Protein AF-A0A813L042-F1 (afdb_monomer_lite)

pLDDT: mean 75.35, std 22.34, range [24.84, 98.06]

InterPro domains:
  IPR046341 SET domain superfamily [SSF82199] (234-318)
  IPR050600 SETD3/SETD6 methyltransferase [PTHR13271] (229-441)

Radius of gyration: 33.71 Å; chains: 1; bounding box: 96×80×102 Å

Organism: Polarella glacialis (NCBI:txid89957)

Foldseek 3Di:
DADQWWKWKFAQWADDDFFTKTFIDGPPCRLVRVLVVVQVVCVVQVWGEAEAPDDQVPTGAGPPDDDPDGGHYHHPTDIDTPGGDLDQPPPNPVVNVVSVVVSVPDDIDMDTDQKDFDFDDPDPDDDDDPDPVGTPDMDGRPDPPPCVLPDDPVPVVVVVVPPDDDDDDDDDDDDDDDDDDDDDDDDDDDDDDDDDDDDDDDDDDDDDDDPPDPPPVNVVSVVSCVVVCLQQVDALDDQPLAVDNPDDHSDDDPVSVPAAADLLFDWHWYDDPVDIDIDRDCPRVPGDDVPDGHHDHSDNQDALVNCCSRPLFGDFPPQNHFAQKFKAFAPPPQDPVNQVLLQVVLCVVCVLWDWDDLDVRMIMIGHPSGFGFPDLAADLNQLQNQLSRHPVDGDDPVPDALQSLLNSLVSSLVRLVVVLVCLLVLNDDRPPVVVVVVSVPDDDPPVSVVVVPPPDDDDDDDPDPDDFPDADDRSRVRVSSSSVNSSNSSVNSSVNSNVSSVVSVVVNVVVVVVVVVVVVVVVVVVVVVVD

Structure (mmCIF, N/CA/C/O backbone):
data_AF-A0A813L042-F1
#
_entry.id   AF-A0A813L042-F1
#
loop_
_atom_site.group_PDB
_atom_site.id
_atom_site.type_symbol
_atom_site.label_atom_id
_atom_site.label_alt_id
_atom_site.label_comp_id
_atom_site.label_asym_id
_atom_site.label_entity_id
_atom_site.label_seq_id
_atom_site.pdbx_PDB_ins_code
_atom_site.Cartn_x
_atom_site.Cartn_y
_atom_site.Cartn_z
_atom_site.occupancy
_atom_site.B_iso_or_equiv
_atom_site.auth_seq_id
_atom_site.auth_comp_id
_atom_site.auth_asym_id
_atom_site.auth_atom_id
_atom_site.pdbx_PDB_model_num
ATOM 1 N N . GLU A 1 1 ? 20.621 1.265 -47.225 1.00 78.94 1 GLU A N 1
ATOM 2 C CA . GLU A 1 1 ? 20.559 -0.171 -46.856 1.00 78.94 1 GLU A CA 1
ATOM 3 C C . GLU A 1 1 ? 20.837 -0.328 -45.371 1.00 78.94 1 GLU A C 1
ATOM 5 O O . GLU A 1 1 ? 21.850 0.182 -44.906 1.00 78.94 1 GLU A O 1
ATOM 10 N N . TRP A 1 2 ? 19.979 -1.025 -44.630 1.00 81.81 2 TRP A N 1
ATOM 11 C CA . TRP A 1 2 ? 20.222 -1.306 -43.211 1.00 81.81 2 TRP A CA 1
ATOM 12 C C . TRP A 1 2 ? 21.448 -2.238 -43.026 1.00 81.81 2 TRP A C 1
ATOM 14 O O . TRP A 1 2 ? 21.835 -2.919 -43.985 1.00 81.81 2 TRP A O 1
ATOM 24 N N . PRO A 1 3 ? 22.162 -2.239 -41.883 1.00 86.19 3 PRO A N 1
ATOM 25 C CA . PRO A 1 3 ? 23.217 -3.229 -41.630 1.00 86.19 3 PRO A CA 1
ATOM 26 C C . PRO A 1 3 ? 22.668 -4.660 -41.506 1.00 86.19 3 PRO A C 1
ATOM 28 O O . PRO A 1 3 ? 21.557 -4.857 -41.026 1.00 86.19 3 PRO A O 1
ATOM 31 N N . ALA A 1 4 ? 23.462 -5.650 -41.930 1.00 86.06 4 ALA A N 1
ATOM 32 C CA . ALA A 1 4 ? 23.117 -7.079 -41.865 1.00 86.06 4 ALA A CA 1
ATOM 33 C C . ALA A 1 4 ? 23.596 -7.767 -40.571 1.00 86.06 4 ALA A C 1
ATOM 35 O O . ALA A 1 4 ? 23.087 -8.822 -40.209 1.00 86.06 4 ALA A O 1
ATOM 36 N N . SER A 1 5 ? 24.537 -7.148 -39.855 1.00 90.31 5 SER A N 1
ATOM 37 C CA . SER A 1 5 ? 25.036 -7.558 -38.539 1.00 90.31 5 SER A CA 1
ATOM 38 C C . SER A 1 5 ? 25.154 -6.343 -37.627 1.00 90.31 5 SER A C 1
ATOM 40 O O . SER A 1 5 ? 25.156 -5.215 -38.113 1.00 90.31 5 SER A O 1
ATOM 42 N N . CYS A 1 6 ? 25.283 -6.541 -36.320 1.00 92.50 6 CYS A N 1
ATOM 43 C CA . CYS A 1 6 ? 25.693 -5.476 -35.412 1.00 92.50 6 CYS A CA 1
ATOM 44 C C . CYS A 1 6 ? 26.544 -6.070 -34.290 1.00 92.50 6 CYS A C 1
ATOM 46 O O . CYS A 1 6 ? 26.113 -6.984 -33.580 1.00 92.50 6 CYS A O 1
ATOM 48 N N . ARG A 1 7 ? 27.776 -5.578 -34.158 1.00 93.62 7 ARG A N 1
ATOM 49 C CA . ARG A 1 7 ? 28.734 -6.023 -33.146 1.00 93.62 7 ARG A CA 1
ATOM 50 C C . ARG A 1 7 ? 29.227 -4.827 -32.361 1.00 93.62 7 ARG A C 1
ATOM 52 O O . ARG A 1 7 ? 29.780 -3.883 -32.918 1.00 93.62 7 ARG A O 1
ATOM 59 N N . LEU A 1 8 ? 29.065 -4.909 -31.051 1.00 94.69 8 LEU A N 1
ATOM 60 C CA . LEU A 1 8 ? 29.467 -3.865 -30.126 1.00 94.69 8 LEU A CA 1
ATOM 61 C C . LEU A 1 8 ? 30.565 -4.386 -29.201 1.00 94.69 8 LEU A C 1
ATOM 63 O O . LEU A 1 8 ? 30.557 -5.556 -28.829 1.00 94.69 8 LEU A O 1
ATOM 67 N N . SER A 1 9 ? 31.492 -3.526 -28.794 1.00 95.69 9 SER A N 1
ATOM 68 C CA . SER A 1 9 ? 32.403 -3.804 -27.679 1.00 95.69 9 SER A CA 1
ATOM 69 C C . SER A 1 9 ? 32.047 -2.902 -26.512 1.00 95.69 9 SER A C 1
ATOM 71 O O . SER A 1 9 ? 32.128 -1.680 -26.617 1.00 95.69 9 SER A O 1
ATOM 73 N N . MET A 1 10 ? 31.624 -3.496 -25.403 1.00 95.19 10 MET A N 1
ATOM 74 C CA . MET A 1 10 ? 31.361 -2.792 -24.158 1.00 95.19 10 MET A CA 1
ATOM 75 C C . MET A 1 10 ? 32.684 -2.560 -23.432 1.00 95.19 10 MET A C 1
ATOM 77 O O . MET A 1 10 ? 33.236 -3.471 -22.808 1.00 95.19 10 MET A O 1
ATOM 81 N N . GLY A 1 11 ? 33.203 -1.339 -23.547 1.00 93.31 11 GLY A N 1
ATOM 82 C CA . GLY A 1 11 ? 34.474 -0.949 -22.948 1.00 93.31 11 GLY A CA 1
ATOM 83 C C . GLY A 1 11 ? 34.406 -0.804 -21.427 1.00 93.31 11 GLY A C 1
ATOM 84 O O . GLY A 1 11 ? 33.362 -0.988 -20.803 1.00 93.31 11 GLY A O 1
ATOM 85 N N . ARG A 1 12 ? 35.540 -0.429 -20.828 1.00 95.06 12 ARG A N 1
ATOM 86 C CA . ARG A 1 12 ? 35.637 -0.101 -19.399 1.00 95.06 12 ARG A CA 1
ATOM 87 C C . ARG A 1 12 ? 34.630 1.000 -19.028 1.00 95.06 12 ARG A C 1
ATOM 89 O O . ARG A 1 12 ? 34.575 2.008 -19.740 1.00 95.06 12 ARG A O 1
ATOM 96 N N . PRO A 1 13 ? 33.865 0.855 -17.931 1.00 94.12 13 PRO A N 1
ATOM 97 C CA . PRO A 1 13 ? 32.919 1.883 -17.544 1.00 94.12 13 PRO A CA 1
ATOM 98 C C . PRO A 1 13 ? 33.656 3.136 -17.064 1.00 94.12 13 PRO A C 1
ATOM 100 O O . PRO A 1 13 ? 34.687 3.050 -16.393 1.00 94.12 13 PRO A O 1
ATOM 103 N N . THR A 1 14 ? 33.118 4.305 -17.395 1.00 94.00 14 THR A N 1
ATOM 104 C CA . THR A 1 14 ? 33.634 5.613 -16.977 1.00 94.00 14 THR A CA 1
ATOM 105 C C . THR A 1 14 ? 32.641 6.312 -16.070 1.00 94.00 14 THR A C 1
ATOM 107 O O . THR A 1 14 ? 31.433 6.097 -16.159 1.00 94.00 14 THR A O 1
ATOM 110 N N . LEU A 1 15 ? 33.157 7.162 -15.186 1.00 90.75 15 LEU A N 1
ATOM 111 C CA . LEU A 1 15 ? 32.342 7.987 -14.313 1.00 90.75 15 LEU A CA 1
ATOM 112 C C . LEU A 1 15 ? 32.299 9.428 -14.826 1.00 90.75 15 LEU A C 1
ATOM 114 O O . LEU A 1 15 ? 33.296 10.147 -14.776 1.00 90.75 15 LEU A O 1
ATOM 118 N N . GLU A 1 16 ? 31.134 9.856 -15.303 1.00 87.12 16 GLU A N 1
ATOM 119 C CA . GLU A 1 16 ? 30.909 11.155 -15.934 1.00 87.12 16 GLU A CA 1
ATOM 120 C C . GLU A 1 16 ? 29.848 11.952 -15.185 1.00 87.12 16 GLU A C 1
ATOM 122 O O . GLU A 1 16 ? 28.648 11.670 -15.239 1.00 87.12 16 GLU A O 1
ATOM 127 N N . GLY A 1 17 ? 30.307 12.975 -14.461 1.00 84.62 17 GLY A N 1
ATOM 128 C CA . GLY A 1 17 ? 29.445 13.783 -13.606 1.00 84.62 17 GLY A CA 1
ATOM 129 C C . GLY A 1 17 ? 28.800 12.922 -12.524 1.00 84.62 17 GLY A C 1
ATOM 130 O O . GLY A 1 17 ? 29.486 12.444 -11.623 1.00 84.62 17 GLY A O 1
ATOM 131 N N . SER A 1 18 ? 27.483 12.732 -12.618 1.00 82.56 18 SER A N 1
ATOM 132 C CA . SER A 1 18 ? 26.706 11.937 -11.667 1.00 82.56 18 SER A CA 1
ATOM 133 C C . SER A 1 18 ? 26.411 10.501 -12.127 1.00 82.56 18 SER A C 1
ATOM 135 O O . SER A 1 18 ? 25.632 9.817 -11.465 1.00 82.56 18 SER A O 1
ATOM 137 N N . ALA A 1 19 ? 26.975 10.030 -13.245 1.00 86.38 19 ALA A N 1
ATOM 138 C CA . ALA A 1 19 ? 26.659 8.712 -13.795 1.00 86.38 19 ALA A CA 1
ATOM 139 C C . ALA A 1 19 ? 27.904 7.875 -14.111 1.00 86.38 19 ALA A C 1
ATOM 141 O O . ALA A 1 19 ? 28.860 8.361 -14.705 1.00 86.38 19 ALA A O 1
ATOM 142 N N . GLY A 1 20 ? 27.856 6.595 -13.751 1.00 90.00 20 GLY A N 1
ATOM 143 C CA . GLY A 1 20 ? 28.729 5.559 -14.282 1.00 90.00 20 GLY A CA 1
ATOM 144 C C . GLY A 1 20 ? 28.116 4.981 -15.552 1.00 90.00 20 GLY A C 1
ATOM 145 O O . GLY A 1 20 ? 26.980 4.496 -15.526 1.00 90.00 20 GLY A O 1
ATOM 146 N N . ILE A 1 21 ? 28.851 5.029 -16.659 1.00 92.25 21 ILE A N 1
ATOM 147 C CA . ILE A 1 21 ? 28.382 4.574 -17.968 1.00 92.25 21 ILE A CA 1
ATOM 148 C C . ILE A 1 21 ? 29.345 3.560 -18.579 1.00 92.25 21 ILE A C 1
ATOM 150 O O . ILE A 1 21 ? 30.559 3.716 -18.510 1.00 92.25 21 ILE A O 1
ATOM 154 N N . PHE A 1 22 ? 28.799 2.544 -19.233 1.00 92.62 22 PHE A N 1
ATOM 155 C CA . PHE A 1 22 ? 29.513 1.747 -20.218 1.00 92.62 22 PHE A CA 1
ATOM 156 C C . PHE A 1 22 ? 29.363 2.407 -21.578 1.00 92.62 22 PHE A C 1
ATOM 158 O O . PHE A 1 22 ? 28.240 2.678 -22.002 1.00 92.62 22 PHE A O 1
ATOM 165 N N . ARG A 1 23 ? 30.469 2.638 -22.280 1.00 93.44 23 ARG A N 1
ATOM 166 C CA . ARG A 1 23 ? 30.434 3.050 -23.685 1.00 93.44 23 ARG A CA 1
ATOM 167 C C . ARG A 1 23 ? 30.598 1.831 -24.576 1.00 93.44 23 ARG A C 1
ATOM 169 O O . ARG A 1 23 ? 31.426 0.965 -24.295 1.00 93.44 23 ARG A O 1
ATOM 176 N N . PHE A 1 24 ? 29.817 1.794 -25.646 1.00 94.62 24 PHE A N 1
ATOM 177 C CA . PHE A 1 24 ? 29.940 0.774 -26.672 1.00 94.62 24 PHE A CA 1
ATOM 178 C C . PHE A 1 24 ? 30.715 1.320 -27.864 1.00 94.62 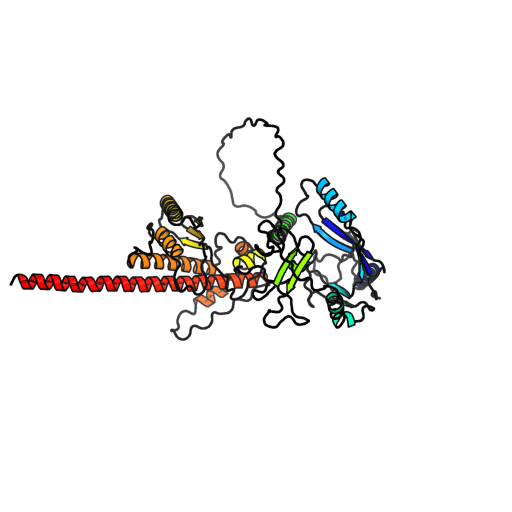24 PHE A C 1
ATOM 180 O O . PHE A 1 24 ? 30.395 2.384 -28.395 1.00 94.62 24 PHE A O 1
ATOM 187 N N . GLU A 1 25 ? 31.719 0.568 -28.290 1.00 95.75 25 GLU A N 1
ATOM 188 C CA . GLU A 1 25 ? 32.392 0.759 -29.566 1.00 95.75 25 GLU A CA 1
ATOM 189 C C . GLU A 1 25 ? 31.649 -0.022 -30.657 1.00 95.75 25 GLU A C 1
ATOM 191 O O . GLU A 1 25 ? 31.327 -1.196 -30.481 1.00 95.75 25 GLU A O 1
ATOM 196 N N . ASP A 1 26 ? 31.367 0.641 -31.776 1.00 95.31 26 ASP A N 1
ATOM 197 C CA . ASP A 1 26 ? 30.650 0.093 -32.932 1.00 95.31 26 ASP A CA 1
ATOM 198 C C . ASP A 1 26 ? 31.629 -0.632 -33.873 1.00 95.31 26 ASP A C 1
ATOM 200 O O . ASP A 1 26 ? 32.178 -0.036 -34.804 1.00 95.31 26 ASP A O 1
ATOM 204 N N . LEU A 1 27 ? 31.893 -1.913 -33.595 1.00 95.19 27 LEU A N 1
ATOM 205 C CA . LEU A 1 27 ? 32.992 -2.678 -34.202 1.00 95.19 27 LEU A CA 1
ATOM 206 C C . LEU A 1 27 ? 32.828 -2.888 -35.710 1.00 95.19 27 LEU A C 1
ATOM 208 O O . LEU A 1 27 ? 33.815 -2.972 -36.439 1.00 95.19 27 LEU A O 1
ATOM 212 N N . ASP A 1 28 ? 31.591 -3.014 -36.186 1.00 93.69 28 ASP A N 1
ATOM 213 C CA . ASP A 1 28 ? 31.262 -3.213 -37.599 1.00 93.69 28 ASP A CA 1
ATOM 214 C C . ASP A 1 28 ? 30.623 -1.984 -38.259 1.00 93.69 28 ASP A C 1
ATOM 216 O O . ASP A 1 28 ? 30.177 -2.062 -39.405 1.00 93.69 28 ASP A O 1
ATOM 220 N N . ARG A 1 29 ? 30.660 -0.823 -37.585 1.00 95.12 29 ARG A N 1
ATOM 221 C CA . ARG A 1 29 ? 30.055 0.442 -38.047 1.00 95.12 29 ARG A CA 1
ATOM 222 C C . ARG A 1 29 ? 28.552 0.330 -38.312 1.00 95.12 29 ARG A C 1
ATOM 224 O O . ARG A 1 29 ? 27.989 1.104 -39.097 1.00 95.12 29 ARG A O 1
ATOM 231 N N . SER A 1 30 ? 27.896 -0.637 -37.690 1.00 91.81 30 SER A N 1
ATOM 232 C CA . SER A 1 30 ? 26.486 -0.900 -37.907 1.00 91.81 30 SER A CA 1
ATOM 233 C C . SER A 1 30 ? 25.632 0.201 -37.314 1.00 91.81 30 SER A C 1
ATOM 235 O O . SER A 1 30 ? 24.746 0.696 -38.008 1.00 91.81 30 SER A O 1
ATOM 237 N N . VAL A 1 31 ? 25.939 0.688 -36.110 1.00 91.69 31 VAL A N 1
ATOM 238 C CA . VAL A 1 31 ? 25.231 1.842 -35.531 1.00 91.69 31 VAL A CA 1
ATOM 239 C C . VAL A 1 31 ? 25.435 3.091 -36.389 1.00 91.69 31 VAL A C 1
ATOM 241 O O . VAL A 1 31 ? 24.479 3.822 -36.658 1.00 91.69 31 VAL A O 1
ATOM 244 N N . ALA A 1 32 ? 26.650 3.324 -36.888 1.00 93.56 32 ALA A N 1
ATOM 245 C CA . ALA A 1 32 ? 26.922 4.418 -37.818 1.00 93.56 32 ALA A CA 1
ATOM 246 C C . ALA A 1 32 ? 26.074 4.308 -39.102 1.00 93.56 32 ALA A C 1
ATOM 248 O O . ALA A 1 32 ? 25.494 5.303 -39.550 1.00 93.56 32 ALA A O 1
ATOM 249 N N . LYS A 1 33 ? 25.929 3.099 -39.662 1.00 92.31 33 LYS A N 1
ATOM 250 C CA . LYS A 1 33 ? 25.076 2.836 -40.832 1.00 92.31 33 LYS A CA 1
ATOM 251 C C . LYS A 1 33 ? 23.592 3.073 -40.527 1.00 92.31 33 LYS A C 1
ATOM 253 O O . LYS A 1 33 ? 22.909 3.703 -41.336 1.00 92.31 33 LYS A O 1
ATOM 258 N N . MET A 1 34 ? 23.101 2.641 -39.360 1.00 89.69 34 MET A N 1
ATOM 259 C CA . MET A 1 34 ? 21.723 2.905 -38.907 1.00 89.69 34 MET A CA 1
ATOM 260 C C . MET A 1 34 ? 21.450 4.407 -38.806 1.00 89.69 34 MET A C 1
ATOM 262 O O . MET A 1 34 ? 20.455 4.894 -39.341 1.00 89.69 34 MET A O 1
ATOM 266 N N . ARG A 1 35 ? 22.366 5.164 -38.186 1.00 91.75 35 ARG A N 1
ATOM 267 C CA . ARG A 1 35 ? 22.272 6.629 -38.086 1.00 91.75 35 ARG A CA 1
ATOM 268 C C . ARG A 1 35 ? 22.237 7.294 -39.460 1.00 91.75 35 ARG A C 1
ATOM 270 O O . ARG A 1 35 ? 21.439 8.205 -39.654 1.00 91.75 35 ARG A O 1
ATOM 277 N N . SER A 1 36 ? 23.041 6.825 -40.420 1.00 93.12 36 SER A N 1
ATOM 278 C CA . SER A 1 36 ? 22.989 7.330 -41.802 1.00 93.12 36 SER A CA 1
ATOM 279 C C . SER A 1 36 ? 21.622 7.100 -42.438 1.00 93.12 36 SER A C 1
ATOM 281 O O . SER A 1 36 ? 21.046 8.033 -42.989 1.00 93.12 36 SER A O 1
ATOM 283 N N . CYS A 1 37 ? 21.060 5.896 -42.290 1.00 90.00 37 CYS A N 1
ATOM 284 C CA . CYS A 1 37 ? 19.732 5.580 -42.819 1.00 90.00 37 CYS A CA 1
ATOM 285 C C . CYS A 1 37 ? 18.646 6.477 -42.200 1.00 90.00 37 CYS A C 1
ATOM 287 O O . CYS A 1 37 ? 17.796 6.998 -42.917 1.00 90.00 37 CYS A O 1
ATOM 289 N N . LEU A 1 38 ? 18.690 6.699 -40.880 1.00 89.44 38 LEU A N 1
ATOM 290 C CA . LEU A 1 38 ? 17.753 7.593 -40.191 1.00 89.44 38 LEU A CA 1
ATOM 291 C C . LEU A 1 38 ? 17.899 9.043 -40.661 1.00 89.44 38 LEU A C 1
ATOM 293 O O . LEU A 1 38 ? 16.900 9.706 -40.925 1.00 89.44 38 LEU A O 1
ATOM 297 N N . ARG A 1 39 ? 19.134 9.529 -40.808 1.00 93.12 39 ARG A N 1
ATOM 298 C CA . ARG A 1 39 ? 19.423 10.869 -41.330 1.00 93.12 39 ARG A CA 1
ATOM 299 C C . ARG A 1 39 ? 18.845 11.054 -42.732 1.00 93.12 39 ARG A C 1
ATOM 301 O O . ARG A 1 39 ? 18.153 12.038 -42.977 1.00 93.12 39 ARG A O 1
ATOM 308 N N . GLU A 1 40 ? 19.103 10.110 -43.634 1.00 93.81 40 GLU A N 1
ATOM 309 C CA . GLU A 1 40 ? 18.578 10.122 -45.004 1.00 93.81 40 GLU A CA 1
ATOM 310 C C . GLU A 1 40 ? 17.045 10.113 -45.019 1.00 93.81 40 GLU A C 1
ATOM 312 O O . GLU A 1 40 ? 16.439 10.892 -45.751 1.00 93.81 40 GLU A O 1
ATOM 317 N N . ALA A 1 41 ? 16.411 9.304 -44.164 1.00 89.00 41 ALA A N 1
ATOM 318 C CA . ALA A 1 41 ? 14.956 9.257 -44.038 1.00 89.00 41 ALA A CA 1
ATOM 319 C C . ALA A 1 41 ? 14.365 10.583 -43.524 1.00 89.00 41 ALA A C 1
ATOM 321 O O . ALA A 1 41 ? 13.376 11.070 -44.072 1.00 89.00 41 ALA A O 1
ATOM 322 N N . ILE A 1 42 ? 14.985 11.201 -42.513 1.00 91.62 42 ILE A N 1
ATOM 323 C CA . ILE A 1 42 ? 14.563 12.500 -41.963 1.00 91.62 42 ILE A CA 1
ATOM 324 C C . ILE A 1 42 ? 14.679 13.601 -43.023 1.00 91.62 42 ILE A C 1
ATOM 326 O O . ILE A 1 42 ? 13.753 14.400 -43.184 1.00 91.62 42 ILE A O 1
ATOM 330 N N . LEU A 1 43 ? 15.784 13.616 -43.774 1.00 95.00 43 LEU A N 1
ATOM 331 C CA . LEU A 1 43 ? 15.996 14.552 -44.879 1.00 95.00 43 LEU A CA 1
ATOM 332 C C . LEU A 1 43 ? 14.970 14.347 -45.998 1.00 95.00 43 LEU A C 1
ATOM 334 O O . LEU A 1 43 ? 14.382 15.318 -46.470 1.00 95.00 43 LEU A O 1
ATOM 338 N N . ALA A 1 44 ? 14.710 13.098 -46.392 1.00 93.50 44 ALA A N 1
ATOM 339 C CA . ALA A 1 44 ? 13.713 12.764 -47.409 1.00 93.50 44 ALA A CA 1
ATOM 340 C C . ALA A 1 44 ? 12.290 13.171 -46.991 1.00 93.50 44 ALA A C 1
ATOM 342 O O . ALA A 1 44 ? 11.490 13.579 -47.830 1.00 93.50 44 ALA A O 1
ATOM 343 N N . ALA A 1 45 ? 11.990 13.119 -45.691 1.00 93.06 45 ALA A N 1
ATOM 344 C CA . ALA A 1 45 ? 10.734 13.597 -45.126 1.00 93.06 45 ALA A CA 1
ATOM 345 C C . ALA A 1 45 ? 10.664 15.133 -44.993 1.00 93.06 45 ALA A C 1
ATOM 347 O O . ALA A 1 45 ? 9.623 15.657 -44.614 1.00 93.06 45 ALA A O 1
ATOM 348 N N . GLY A 1 46 ? 11.732 15.872 -45.315 1.00 95.31 46 GLY A N 1
ATOM 349 C CA . GLY A 1 46 ? 11.771 17.338 -45.279 1.00 95.31 46 GLY A CA 1
ATOM 350 C C . GLY A 1 46 ? 12.157 17.952 -43.927 1.00 95.31 46 GLY A C 1
ATOM 351 O O . GLY A 1 46 ? 12.009 19.166 -43.754 1.00 95.31 46 GLY A O 1
ATOM 352 N N . GLY A 1 47 ? 12.639 17.145 -42.977 1.00 94.81 47 GLY A N 1
ATOM 353 C CA . GLY A 1 47 ? 13.246 17.613 -41.726 1.00 94.81 47 GLY A CA 1
ATOM 354 C C . GLY A 1 47 ? 14.775 17.644 -41.787 1.00 94.81 47 GLY A C 1
ATOM 355 O O . GLY A 1 47 ? 15.388 17.342 -42.808 1.00 94.81 47 GLY A O 1
ATOM 356 N N . SER A 1 48 ? 15.409 17.989 -40.669 1.00 95.75 48 SER A N 1
ATOM 357 C CA . SER A 1 48 ? 16.849 17.804 -40.454 1.00 95.75 48 SER A CA 1
ATOM 358 C C . SER A 1 48 ? 17.094 17.431 -38.997 1.00 95.75 48 SER A C 1
ATOM 360 O O . SER A 1 48 ? 16.495 18.015 -38.096 1.00 95.75 48 SER A O 1
ATOM 362 N N . ALA A 1 49 ? 17.944 16.433 -38.762 1.00 93.38 49 ALA A N 1
ATOM 363 C CA . ALA A 1 49 ? 18.254 15.980 -37.413 1.00 93.38 49 ALA A CA 1
ATOM 364 C C . ALA A 1 49 ? 19.394 16.799 -36.795 1.00 93.38 49 ALA A C 1
ATOM 366 O O . ALA A 1 49 ? 20.349 17.151 -37.485 1.00 93.38 49 ALA A O 1
ATOM 367 N N . ALA A 1 50 ? 19.330 17.037 -35.486 1.00 92.94 50 ALA A N 1
ATOM 368 C CA . ALA A 1 50 ? 20.508 17.406 -34.708 1.00 92.94 50 ALA A CA 1
ATOM 369 C C . ALA A 1 50 ? 21.382 16.162 -34.511 1.00 92.94 50 ALA A C 1
ATOM 371 O O . ALA A 1 50 ? 20.850 15.070 -34.309 1.00 92.94 50 ALA A O 1
ATOM 372 N N . GLU A 1 51 ? 22.703 16.317 -34.500 1.00 91.69 51 GLU A N 1
ATOM 373 C CA . GLU A 1 51 ? 23.634 15.198 -34.321 1.00 91.69 51 GLU A CA 1
ATOM 374 C C . GLU A 1 51 ? 24.526 15.382 -33.099 1.00 91.69 51 GLU A C 1
ATOM 376 O O . GLU A 1 51 ? 25.044 16.471 -32.842 1.00 91.69 51 GLU A O 1
ATOM 381 N N . GLY A 1 52 ? 24.704 14.294 -32.349 1.00 88.62 52 GLY A N 1
ATOM 382 C CA . GLY A 1 52 ? 25.582 14.244 -31.186 1.00 88.62 52 GLY A CA 1
ATOM 383 C C . GLY A 1 52 ? 25.264 15.301 -30.135 1.00 88.62 52 GLY A C 1
ATOM 384 O O . GLY A 1 52 ? 24.098 15.571 -29.843 1.00 88.62 52 GLY A O 1
ATOM 385 N N . ALA A 1 53 ? 26.301 15.912 -29.570 1.00 82.31 53 ALA A N 1
ATOM 386 C CA . ALA A 1 53 ? 26.172 17.056 -28.665 1.00 82.31 53 ALA A CA 1
ATOM 387 C C . ALA A 1 53 ? 26.011 18.413 -29.393 1.00 82.31 53 ALA A C 1
ATOM 389 O O . ALA A 1 53 ? 26.144 19.461 -28.761 1.00 82.31 53 ALA A O 1
ATOM 390 N N . GLY A 1 54 ? 25.774 18.409 -30.711 1.00 78.69 54 GLY A N 1
ATOM 391 C CA . GLY A 1 54 ? 25.699 19.611 -31.539 1.00 78.69 54 GLY A CA 1
ATOM 392 C C . GLY A 1 54 ? 24.522 20.537 -31.217 1.00 78.69 54 GLY A C 1
ATOM 393 O O . GLY A 1 54 ? 23.604 20.198 -30.465 1.00 78.69 54 GLY A O 1
ATOM 394 N N . ASP A 1 55 ? 24.549 21.727 -31.821 1.00 83.38 55 ASP A N 1
ATOM 395 C CA . ASP A 1 55 ? 23.499 22.731 -31.659 1.00 83.38 55 ASP A CA 1
ATOM 396 C C . ASP A 1 55 ? 22.159 22.229 -32.219 1.00 83.38 55 ASP A C 1
ATOM 398 O O . ASP A 1 55 ? 21.966 22.088 -33.430 1.00 83.38 55 ASP A O 1
ATOM 402 N N . ARG A 1 56 ? 21.205 21.986 -31.314 1.00 87.38 56 ARG A N 1
ATOM 403 C CA . ARG A 1 56 ? 19.855 21.529 -31.662 1.00 87.38 56 ARG A CA 1
ATOM 404 C C . ARG A 1 56 ? 19.045 22.582 -32.420 1.00 87.38 56 ARG A C 1
ATOM 406 O O . ARG A 1 56 ? 18.037 22.225 -33.018 1.00 87.38 56 ARG A O 1
ATOM 413 N N . SER A 1 57 ? 19.472 23.848 -32.422 1.00 88.12 57 SER A N 1
ATOM 414 C CA . SER A 1 57 ? 18.789 24.928 -33.140 1.00 88.12 57 SER A CA 1
ATOM 415 C C . SER A 1 57 ? 18.872 24.788 -34.667 1.00 88.12 57 SER A C 1
ATOM 417 O O . SER A 1 57 ? 18.007 25.295 -35.377 1.00 88.12 57 SER A O 1
ATOM 419 N N . ALA A 1 58 ? 19.868 24.052 -35.173 1.00 86.12 58 ALA A N 1
ATOM 420 C CA . ALA A 1 58 ? 20.054 23.797 -36.602 1.00 86.12 58 ALA A CA 1
ATOM 421 C C . ALA A 1 58 ? 19.148 22.676 -37.156 1.00 86.12 58 ALA A C 1
ATOM 423 O O . ALA A 1 58 ? 19.098 22.450 -38.370 1.00 86.12 58 ALA A O 1
ATOM 424 N N . ALA A 1 59 ? 18.442 21.958 -36.281 1.00 93.69 59 ALA A N 1
ATOM 425 C CA . ALA A 1 59 ? 17.550 20.871 -36.654 1.00 93.69 59 ALA A CA 1
ATOM 426 C C . ALA A 1 59 ? 16.154 21.391 -37.022 1.00 93.69 59 ALA A C 1
ATOM 428 O O . ALA A 1 59 ? 15.624 22.319 -36.410 1.00 93.69 59 ALA A O 1
ATOM 429 N N . ARG A 1 60 ? 15.538 20.770 -38.025 1.00 95.50 60 ARG A N 1
ATOM 430 C CA . ARG A 1 60 ? 14.228 21.137 -38.558 1.00 95.50 60 ARG A CA 1
ATOM 431 C C . ARG A 1 60 ? 13.227 20.034 -38.258 1.00 95.50 60 ARG A C 1
ATOM 433 O O . ARG A 1 60 ? 13.431 18.876 -38.625 1.00 95.50 60 ARG A O 1
ATOM 440 N N . VAL A 1 61 ? 12.125 20.429 -37.629 1.00 93.38 61 VAL A N 1
ATOM 441 C CA . VAL A 1 61 ? 10.976 19.563 -37.353 1.00 93.38 61 VAL A CA 1
ATOM 442 C C . VAL A 1 61 ? 10.407 19.010 -38.666 1.00 93.38 61 VAL A C 1
ATOM 444 O O . VAL A 1 61 ? 10.422 19.692 -39.696 1.00 93.38 61 VAL A O 1
ATOM 447 N N . LEU A 1 62 ? 9.917 17.770 -38.636 1.00 92.25 62 LEU A N 1
ATOM 448 C CA . LEU A 1 62 ? 9.298 17.139 -39.797 1.00 92.25 62 LEU A CA 1
ATOM 449 C C . LEU A 1 62 ? 8.031 17.915 -40.228 1.00 92.25 62 LEU A C 1
ATOM 451 O O . LEU A 1 62 ? 7.259 18.372 -39.380 1.00 92.25 62 LEU A O 1
ATOM 455 N N . PRO A 1 63 ? 7.781 18.081 -41.539 1.00 94.50 63 PRO A N 1
ATOM 456 C CA . PRO A 1 63 ? 6.530 18.636 -42.040 1.00 94.50 63 PRO A CA 1
ATOM 457 C C . PRO A 1 63 ? 5.317 17.871 -41.495 1.00 94.50 63 PRO A C 1
ATOM 459 O O . PRO A 1 63 ? 5.232 16.652 -41.624 1.00 94.50 63 PRO A O 1
ATOM 462 N N . GLY A 1 64 ? 4.365 18.597 -40.908 1.00 92.06 64 GLY A N 1
ATOM 463 C CA . GLY A 1 64 ? 3.145 18.016 -40.339 1.00 92.06 64 GLY A CA 1
ATOM 464 C C . GLY A 1 64 ? 3.253 17.570 -38.878 1.00 92.06 64 GLY A C 1
ATOM 465 O O . GLY A 1 64 ? 2.239 17.151 -38.321 1.00 92.06 64 GLY A O 1
ATOM 466 N N . SER A 1 65 ? 4.419 17.695 -38.235 1.00 86.56 65 SER A N 1
ATOM 467 C CA . SER A 1 65 ? 4.515 17.526 -36.782 1.00 86.56 65 SER A CA 1
ATOM 468 C C . SER A 1 65 ? 3.657 18.566 -36.040 1.00 86.56 65 SER A C 1
ATOM 470 O O . SER A 1 65 ? 3.576 19.719 -36.482 1.00 86.56 65 SER A O 1
ATOM 472 N N . PRO A 1 66 ? 3.027 18.188 -34.912 1.00 89.62 66 PRO A N 1
ATOM 473 C CA . PRO A 1 66 ? 2.372 19.110 -33.991 1.00 89.62 66 PRO A CA 1
ATOM 474 C C . PRO A 1 66 ? 3.215 20.340 -33.629 1.00 89.62 66 PRO A C 1
ATOM 476 O O . PRO A 1 66 ? 4.441 20.287 -33.521 1.00 89.62 66 PRO A O 1
ATOM 479 N N . GLU A 1 67 ? 2.538 21.467 -33.397 1.00 91.88 67 GLU A N 1
ATOM 480 C CA . GLU A 1 67 ? 3.191 22.688 -32.926 1.00 91.88 67 GLU A CA 1
ATOM 481 C C . GLU A 1 67 ? 3.864 22.442 -31.566 1.00 91.88 67 GLU A C 1
ATOM 483 O O . GLU A 1 67 ? 3.210 22.059 -30.595 1.00 91.88 67 GLU A O 1
ATOM 488 N N . GLY A 1 68 ? 5.177 22.680 -31.502 1.00 88.69 68 GLY A N 1
ATOM 489 C CA . GLY A 1 68 ? 5.986 22.496 -30.295 1.00 88.69 68 GLY A CA 1
ATOM 490 C C . GLY A 1 68 ? 6.757 21.176 -30.217 1.00 88.69 68 GLY A C 1
ATOM 491 O O . GLY A 1 68 ? 7.528 21.010 -29.271 1.00 88.69 68 GLY A O 1
ATOM 492 N N . ASP A 1 69 ? 6.608 20.274 -31.192 1.00 82.62 69 ASP A N 1
ATOM 493 C CA . ASP A 1 69 ? 7.414 19.053 -31.244 1.00 82.62 69 ASP A CA 1
ATOM 494 C C . ASP A 1 69 ? 8.907 19.376 -31.436 1.00 82.62 69 ASP A C 1
ATOM 496 O O . ASP A 1 69 ? 9.263 20.241 -32.248 1.00 82.62 69 ASP A O 1
ATOM 500 N N . PRO A 1 70 ? 9.810 18.695 -30.706 1.00 86.56 70 PRO A N 1
ATOM 501 C CA . PRO A 1 70 ? 11.238 18.882 -30.895 1.00 86.56 70 PRO A CA 1
ATOM 502 C C . PRO A 1 70 ? 11.666 18.348 -32.265 1.00 86.56 70 PRO A C 1
ATOM 504 O O . PRO A 1 70 ? 11.155 17.341 -32.756 1.00 86.56 70 PRO A O 1
ATOM 507 N N . ALA A 1 71 ? 12.655 19.001 -32.876 1.00 89.25 71 ALA A N 1
ATOM 508 C CA . ALA A 1 71 ? 13.278 18.461 -34.074 1.00 89.25 71 ALA A CA 1
ATOM 509 C C . ALA A 1 71 ? 13.968 17.113 -33.762 1.00 89.25 71 ALA A C 1
ATOM 511 O O . ALA A 1 71 ? 14.441 16.919 -32.634 1.00 89.25 71 ALA A O 1
ATOM 512 N N . PRO A 1 72 ? 14.053 16.187 -34.736 1.00 89.44 72 PRO A N 1
ATOM 513 C CA . PRO A 1 72 ? 14.717 14.903 -34.535 1.00 89.44 72 PRO A CA 1
ATOM 514 C C . PRO A 1 72 ? 16.155 15.060 -34.017 1.00 89.44 72 PRO A C 1
ATOM 516 O O . PRO A 1 72 ? 16.883 15.960 -34.440 1.00 89.44 72 PRO A O 1
ATOM 519 N N . HIS A 1 73 ? 16.593 14.163 -33.131 1.00 89.31 73 HIS A N 1
ATOM 520 C CA . HIS A 1 73 ? 17.954 14.145 -32.584 1.00 89.31 73 HIS A CA 1
ATOM 521 C C . HIS A 1 73 ? 18.566 12.752 -32.739 1.00 89.31 73 HIS A C 1
ATOM 523 O O . HIS A 1 73 ? 17.975 11.760 -32.322 1.00 89.31 73 HIS A O 1
ATOM 529 N N . LEU A 1 74 ? 19.751 12.685 -33.343 1.00 89.69 74 LEU A N 1
ATOM 530 C CA . LEU A 1 74 ? 20.543 11.471 -33.506 1.00 89.69 74 LEU A CA 1
ATOM 531 C C . LEU A 1 74 ? 21.752 11.542 -32.559 1.00 89.69 74 LEU A C 1
ATOM 533 O O . LEU A 1 74 ? 22.738 12.213 -32.878 1.00 89.69 74 LEU A O 1
ATOM 537 N N . PRO A 1 75 ? 21.708 10.886 -31.385 1.00 86.38 75 PRO A N 1
ATOM 538 C CA . PRO A 1 75 ? 22.840 10.880 -30.464 1.00 86.38 75 PRO A CA 1
ATOM 539 C C . PRO A 1 75 ? 24.043 10.181 -31.106 1.00 86.38 75 PRO A C 1
ATOM 541 O O . PRO A 1 75 ? 23.878 9.188 -31.811 1.00 86.38 75 PRO A O 1
ATOM 544 N N . ASP A 1 76 ? 25.251 10.680 -30.845 1.00 87.38 76 ASP A N 1
ATOM 545 C CA . ASP A 1 76 ? 26.534 10.121 -31.298 1.00 87.38 76 ASP A CA 1
ATOM 546 C C . ASP A 1 76 ? 27.093 9.072 -30.325 1.00 87.38 76 ASP A C 1
ATOM 548 O O . ASP A 1 76 ? 27.851 8.185 -30.723 1.00 87.38 76 ASP A O 1
ATOM 552 N N . ILE A 1 77 ? 26.628 9.086 -29.079 1.00 85.81 77 ILE A N 1
ATOM 553 C CA . ILE A 1 77 ? 26.978 8.108 -28.052 1.00 85.81 77 ILE A CA 1
ATOM 554 C C . ILE A 1 77 ? 26.130 6.834 -28.143 1.00 85.81 77 ILE A C 1
ATOM 556 O O . ILE A 1 77 ? 24.923 6.883 -28.378 1.00 85.81 77 ILE A O 1
ATOM 560 N N . VAL A 1 78 ? 26.766 5.686 -27.912 1.00 88.69 78 VAL A N 1
ATOM 561 C CA . VAL A 1 78 ? 26.102 4.416 -27.592 1.00 88.69 78 VAL A CA 1
ATOM 562 C C . VAL A 1 78 ? 26.580 4.038 -26.203 1.00 88.69 78 VAL A C 1
ATOM 564 O O . VAL A 1 78 ? 27.777 3.838 -25.992 1.00 88.69 78 VAL A O 1
ATOM 567 N N . HIS A 1 79 ? 25.675 4.021 -25.230 1.00 90.19 79 HIS A N 1
ATOM 568 C CA . HIS A 1 79 ? 26.053 3.778 -23.846 1.00 90.19 79 HIS A CA 1
ATOM 569 C C . HIS A 1 79 ? 24.971 3.014 -23.089 1.00 90.19 79 HIS A C 1
ATOM 571 O O . HIS A 1 79 ? 23.802 3.037 -23.465 1.00 90.19 79 HIS A O 1
ATOM 577 N N . SER A 1 80 ? 25.378 2.372 -21.999 1.00 85.12 80 SER A N 1
ATOM 578 C CA . SER A 1 80 ? 24.489 1.871 -20.956 1.00 85.12 80 SER A CA 1
ATOM 579 C C . SER A 1 80 ? 24.850 2.559 -19.646 1.00 85.12 80 SER A C 1
ATOM 581 O O . SER A 1 80 ? 26.027 2.745 -19.346 1.00 85.12 80 SER A O 1
ATOM 583 N N . THR A 1 81 ? 23.854 2.972 -18.869 1.00 85.25 81 THR A N 1
ATOM 584 C CA . THR A 1 81 ? 24.090 3.540 -17.536 1.00 85.25 81 THR A CA 1
ATOM 585 C C . THR A 1 81 ? 24.091 2.403 -16.520 1.00 85.25 81 THR A C 1
ATOM 587 O O . THR A 1 81 ? 23.082 1.722 -16.374 1.00 85.25 81 THR A O 1
ATOM 590 N N . VAL A 1 82 ? 25.205 2.203 -15.813 1.0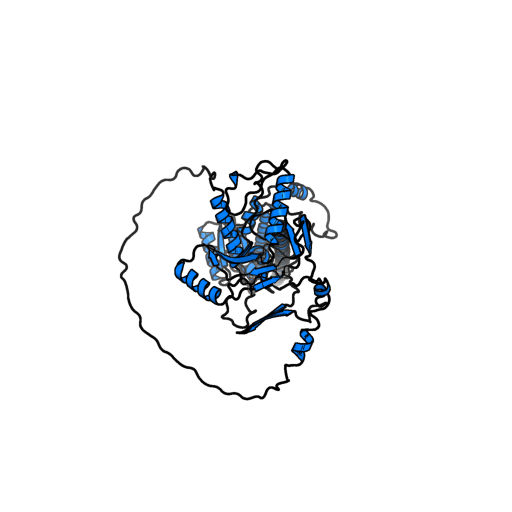0 82.50 82 VAL A N 1
ATOM 591 C CA . VAL A 1 82 ? 25.330 1.183 -14.751 1.00 82.50 82 VAL A CA 1
ATOM 592 C C . VAL A 1 82 ? 25.089 1.763 -13.362 1.00 82.50 82 VAL A C 1
ATOM 594 O O . VAL A 1 82 ? 24.640 1.070 -12.456 1.00 82.50 82 VAL A O 1
ATOM 597 N N . LEU A 1 83 ? 25.367 3.054 -13.197 1.00 83.00 83 LEU A N 1
ATOM 598 C CA . LEU A 1 83 ? 25.217 3.761 -11.936 1.00 83.00 83 LEU A CA 1
ATOM 599 C C . LEU A 1 83 ? 24.759 5.186 -12.224 1.00 83.00 83 LEU A C 1
ATOM 601 O O . LEU A 1 83 ? 25.269 5.833 -13.134 1.00 83.00 83 LEU A O 1
ATOM 605 N N . ARG A 1 84 ? 23.836 5.716 -11.426 1.00 82.94 84 ARG A N 1
ATOM 606 C CA . ARG A 1 84 ? 23.523 7.146 -11.429 1.00 82.94 84 ARG A CA 1
ATOM 607 C C . ARG A 1 84 ? 23.248 7.604 -10.008 1.00 82.94 84 ARG A C 1
ATOM 609 O O . ARG A 1 84 ? 22.352 7.078 -9.354 1.00 82.94 84 ARG A O 1
ATOM 616 N N . TRP A 1 85 ? 23.995 8.600 -9.550 1.00 75.88 85 TRP A N 1
ATOM 617 C CA . TRP A 1 85 ? 23.745 9.218 -8.263 1.00 75.88 85 TRP A CA 1
ATOM 618 C C . TRP A 1 85 ? 22.585 10.200 -8.322 1.00 75.88 85 TRP A C 1
ATOM 620 O O . TRP A 1 85 ? 22.360 10.916 -9.299 1.00 75.88 85 TRP A O 1
ATOM 630 N N . THR A 1 86 ? 21.862 10.225 -7.216 1.00 61.03 86 THR A N 1
ATOM 631 C CA . THR A 1 86 ? 20.678 11.046 -6.975 1.00 61.03 86 THR A CA 1
ATOM 632 C C . THR A 1 86 ? 21.074 12.468 -6.570 1.00 61.03 86 THR A C 1
ATOM 634 O O . THR A 1 86 ? 20.398 13.430 -6.928 1.00 61.03 86 THR A O 1
ATOM 637 N N . ALA A 1 87 ? 22.212 12.581 -5.886 1.00 74.50 87 ALA A N 1
ATOM 638 C CA . ALA A 1 87 ? 22.967 13.784 -5.576 1.00 74.50 87 ALA A CA 1
ATOM 639 C C . ALA A 1 87 ? 24.463 13.450 -5.676 1.00 74.50 87 ALA A C 1
ATOM 641 O O . ALA A 1 87 ? 24.837 12.289 -5.526 1.00 74.50 87 ALA A O 1
ATOM 642 N N . ALA A 1 88 ? 25.320 14.440 -5.940 1.00 75.75 88 ALA A N 1
ATOM 643 C CA . ALA A 1 88 ? 26.761 14.197 -5.944 1.00 75.75 88 ALA A CA 1
ATOM 644 C C . ALA A 1 88 ? 27.190 13.593 -4.588 1.00 75.75 88 ALA A C 1
ATOM 646 O O . ALA A 1 88 ? 26.731 14.092 -3.557 1.00 75.75 88 ALA A O 1
ATOM 647 N N . PRO A 1 89 ? 28.008 12.524 -4.571 1.00 80.06 89 PRO A N 1
ATOM 648 C CA . PRO A 1 89 ? 28.521 11.971 -3.321 1.00 80.06 89 PRO A CA 1
ATOM 649 C C . PRO A 1 89 ? 29.262 13.059 -2.535 1.00 80.06 89 PRO A C 1
ATOM 651 O O . PRO A 1 89 ? 29.962 13.876 -3.136 1.00 80.06 89 PRO A O 1
ATOM 654 N N . GLU A 1 90 ? 29.095 13.066 -1.207 1.00 88.81 90 GLU A N 1
ATOM 655 C CA . GLU A 1 90 ? 29.720 14.065 -0.323 1.00 88.81 90 GLU A CA 1
ATOM 656 C C . GLU A 1 90 ? 31.242 14.099 -0.508 1.00 88.81 90 GLU A C 1
ATOM 658 O O . GLU A 1 90 ? 31.836 15.173 -0.574 1.00 88.81 90 GLU A O 1
ATOM 663 N N . ASP A 1 91 ? 31.847 12.924 -0.704 1.00 92.38 91 ASP A N 1
ATOM 664 C CA . ASP A 1 91 ? 33.230 12.769 -1.141 1.00 92.38 91 ASP A CA 1
ATOM 665 C C . ASP A 1 91 ? 33.291 12.246 -2.587 1.00 92.38 91 ASP A C 1
ATOM 667 O O . ASP A 1 91 ? 33.321 11.042 -2.868 1.00 92.38 91 ASP A O 1
ATOM 671 N N . ALA A 1 92 ? 33.291 13.181 -3.536 1.00 88.06 92 ALA A N 1
ATOM 672 C CA . ALA A 1 92 ? 33.370 12.874 -4.961 1.00 88.06 92 ALA A CA 1
ATOM 673 C C . ALA A 1 92 ? 34.702 12.245 -5.389 1.00 88.06 92 ALA A C 1
ATOM 675 O O . ALA A 1 92 ? 34.737 11.538 -6.400 1.00 88.06 92 ALA A O 1
ATOM 676 N N . VAL A 1 93 ? 35.783 12.487 -4.642 1.00 92.81 93 VAL A N 1
ATOM 677 C CA . VAL A 1 93 ? 37.104 11.930 -4.948 1.00 92.81 93 VAL A CA 1
ATOM 678 C C . VAL A 1 93 ? 37.124 10.459 -4.561 1.00 92.81 93 VAL A C 1
ATOM 680 O O . VAL A 1 93 ? 37.374 9.618 -5.423 1.00 92.81 93 VAL A O 1
ATOM 683 N N . ALA A 1 94 ? 36.736 10.130 -3.326 1.00 91.31 94 ALA A N 1
ATOM 684 C CA . ALA A 1 94 ? 36.674 8.745 -2.866 1.00 91.31 94 ALA A CA 1
ATOM 685 C C . ALA A 1 94 ? 35.713 7.896 -3.713 1.00 91.31 94 ALA A C 1
ATOM 687 O O . ALA A 1 94 ? 36.031 6.760 -4.076 1.00 91.31 94 ALA A O 1
ATOM 688 N N . ALA A 1 95 ? 34.556 8.453 -4.089 1.00 87.12 95 ALA A N 1
ATOM 689 C CA . ALA A 1 95 ? 33.606 7.776 -4.969 1.00 87.12 95 ALA A CA 1
ATOM 690 C C . ALA A 1 95 ? 34.197 7.493 -6.361 1.00 87.12 95 ALA A C 1
ATOM 692 O O . ALA A 1 95 ? 34.001 6.403 -6.905 1.00 87.12 95 ALA A O 1
ATOM 693 N N . ARG A 1 96 ? 34.947 8.448 -6.930 1.00 91.94 96 ARG A N 1
ATOM 694 C CA . ARG A 1 96 ? 35.635 8.268 -8.214 1.00 91.94 96 ARG A CA 1
ATOM 695 C C . ARG A 1 96 ? 36.720 7.207 -8.122 1.00 91.94 96 ARG A C 1
ATOM 697 O O . ARG A 1 96 ? 36.734 6.313 -8.957 1.00 91.94 96 ARG A O 1
ATOM 704 N N . GLU A 1 97 ? 37.568 7.251 -7.102 1.00 92.94 97 GLU A N 1
ATOM 705 C CA . GLU A 1 97 ? 38.624 6.255 -6.902 1.00 92.94 97 GLU A CA 1
ATOM 706 C C . GLU A 1 97 ? 38.054 4.845 -6.707 1.00 92.94 97 GLU A C 1
ATOM 708 O O . GLU A 1 97 ? 38.566 3.876 -7.267 1.00 92.94 97 GLU A O 1
ATOM 713 N N . ALA A 1 98 ? 36.970 4.711 -5.936 1.00 90.19 98 ALA A N 1
ATOM 714 C CA . ALA A 1 98 ? 36.288 3.435 -5.750 1.00 90.19 98 ALA A CA 1
ATOM 715 C C . ALA A 1 98 ? 35.720 2.895 -7.069 1.00 90.19 98 ALA A C 1
ATOM 717 O O . ALA A 1 98 ? 35.934 1.726 -7.397 1.00 90.19 98 ALA A O 1
ATOM 718 N N . PHE A 1 99 ? 35.052 3.750 -7.847 1.00 91.25 99 PHE A N 1
ATOM 719 C CA . PHE A 1 99 ? 34.542 3.379 -9.163 1.00 91.25 99 PHE A CA 1
ATOM 720 C C . PHE A 1 99 ? 35.679 3.006 -10.120 1.00 91.25 99 PHE A C 1
ATOM 722 O O . PHE A 1 99 ? 35.593 1.994 -10.809 1.00 91.25 99 PHE A O 1
ATOM 729 N N . GLU A 1 100 ? 36.770 3.774 -10.138 1.00 92.69 100 GLU A N 1
ATOM 730 C CA . GLU A 1 100 ? 37.936 3.509 -10.980 1.00 92.69 100 GLU A CA 1
ATOM 731 C C . GLU A 1 100 ? 38.592 2.168 -10.654 1.00 92.69 100 GLU A C 1
ATOM 733 O O . GLU A 1 100 ? 38.958 1.456 -11.591 1.00 92.69 100 GLU A O 1
ATOM 738 N N . ARG A 1 101 ? 38.693 1.788 -9.371 1.00 92.88 101 ARG A N 1
ATOM 739 C CA . ARG A 1 101 ? 39.197 0.466 -8.957 1.00 92.88 101 ARG A CA 1
ATOM 740 C C . ARG A 1 101 ? 38.339 -0.671 -9.507 1.00 92.88 101 ARG A C 1
ATOM 742 O O . ARG A 1 101 ? 38.886 -1.605 -10.081 1.00 92.88 101 ARG A O 1
ATOM 749 N N . ILE A 1 102 ? 37.016 -0.571 -9.385 1.00 87.25 102 ILE A N 1
ATOM 750 C CA . ILE A 1 102 ? 36.081 -1.580 -9.916 1.00 87.25 102 ILE A CA 1
ATOM 751 C C . ILE A 1 102 ? 36.148 -1.612 -11.447 1.00 87.25 102 ILE A C 1
ATOM 753 O O . ILE A 1 102 ? 36.223 -2.671 -12.060 1.00 87.25 102 ILE A O 1
ATOM 757 N N . ALA A 1 103 ? 36.180 -0.443 -12.086 1.00 90.81 103 ALA A N 1
ATOM 758 C CA . ALA A 1 103 ? 36.303 -0.341 -13.531 1.00 90.81 103 ALA A CA 1
ATOM 759 C C . ALA A 1 103 ? 37.643 -0.907 -14.036 1.00 90.81 103 ALA A C 1
ATOM 761 O O . ALA A 1 103 ? 37.712 -1.380 -15.163 1.00 90.81 103 ALA A O 1
ATOM 762 N N . ALA A 1 104 ? 38.718 -0.855 -13.241 1.00 93.56 104 ALA A N 1
ATOM 763 C CA . ALA A 1 104 ? 40.034 -1.358 -13.642 1.00 93.56 104 ALA A CA 1
ATOM 764 C C . ALA A 1 104 ? 40.061 -2.876 -13.837 1.00 93.56 104 ALA A C 1
ATOM 766 O O . ALA A 1 104 ? 40.844 -3.354 -14.651 1.00 93.56 104 ALA A O 1
ATOM 767 N N . SER A 1 105 ? 39.204 -3.618 -13.133 1.00 90.88 105 SER A N 1
ATOM 768 C CA . SER A 1 105 ? 39.054 -5.062 -13.322 1.00 90.88 105 SER A CA 1
ATOM 769 C C . SER A 1 105 ? 38.054 -5.425 -14.423 1.00 90.88 105 SER A C 1
ATOM 771 O O . SER A 1 105 ? 37.728 -6.597 -14.578 1.00 90.88 105 SER A O 1
ATOM 773 N N . TRP A 1 106 ? 37.509 -4.444 -15.150 1.00 91.88 106 TRP A N 1
ATOM 774 C CA . TRP A 1 106 ? 36.577 -4.708 -16.238 1.00 91.88 106 TRP A CA 1
ATOM 775 C C . TRP A 1 106 ? 37.321 -5.126 -17.505 1.00 91.88 106 TRP A C 1
ATOM 777 O O . TRP A 1 106 ? 38.082 -4.344 -18.081 1.00 91.88 106 TRP A O 1
ATOM 787 N N . GLU A 1 107 ? 37.035 -6.331 -17.984 1.00 93.56 107 GLU 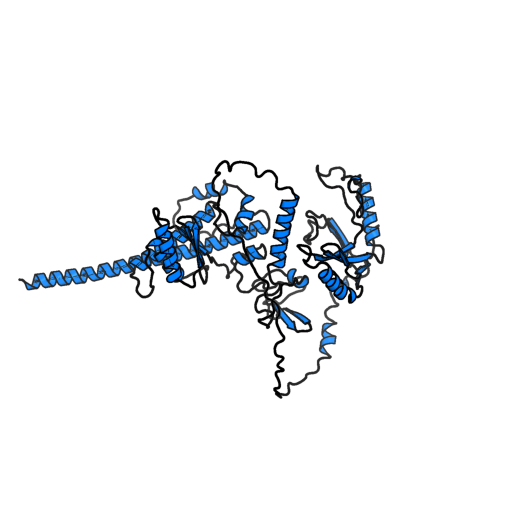A N 1
ATOM 788 C CA . GLU A 1 107 ? 37.479 -6.797 -19.293 1.00 93.56 107 GLU A CA 1
ATOM 789 C C . GLU A 1 107 ? 36.431 -6.432 -20.357 1.00 93.56 107 GLU A C 1
ATOM 791 O O . GLU A 1 107 ? 35.241 -6.688 -20.151 1.00 93.56 107 GLU A O 1
ATOM 796 N N . PRO A 1 108 ? 36.824 -5.816 -21.492 1.00 93.12 108 PRO A N 1
ATOM 797 C CA . PRO A 1 108 ? 35.881 -5.460 -22.544 1.00 93.12 108 PRO A CA 1
ATOM 798 C C . PRO A 1 108 ? 35.061 -6.658 -23.029 1.00 93.12 108 PRO A C 1
ATOM 800 O O . PRO A 1 108 ? 35.609 -7.701 -23.385 1.00 93.12 108 PRO A O 1
ATOM 803 N N . LEU A 1 109 ? 33.741 -6.483 -23.094 1.00 93.00 109 LEU A N 1
ATOM 804 C CA . LEU A 1 109 ? 32.819 -7.531 -23.520 1.00 93.00 109 LEU A CA 1
ATOM 805 C C . LEU A 1 109 ? 32.385 -7.292 -24.965 1.00 93.00 109 LEU A C 1
ATOM 807 O O . LEU A 1 109 ? 31.762 -6.275 -25.266 1.00 93.00 109 LEU A O 1
ATOM 811 N N . GLN A 1 110 ? 32.652 -8.248 -25.852 1.00 94.25 110 GLN A N 1
ATOM 812 C CA . GLN A 1 110 ? 32.092 -8.219 -27.202 1.00 94.25 110 GLN A CA 1
ATOM 813 C C . GLN A 1 110 ? 30.661 -8.754 -27.192 1.00 94.25 110 GLN A C 1
ATOM 815 O O . GLN A 1 110 ? 30.392 -9.854 -26.713 1.00 94.25 110 GLN A O 1
ATOM 820 N N . VAL A 1 111 ? 29.746 -7.972 -27.750 1.00 91.00 111 VAL A N 1
ATOM 821 C CA . VAL A 1 111 ? 28.317 -8.261 -27.814 1.00 91.00 111 VAL A CA 1
ATOM 822 C C . VAL A 1 111 ? 27.913 -8.365 -29.278 1.00 91.00 111 VAL A C 1
ATOM 824 O O . VAL A 1 111 ? 27.983 -7.392 -30.030 1.00 91.00 111 VAL A O 1
ATOM 827 N N . ALA A 1 112 ? 27.473 -9.554 -29.684 1.00 91.19 112 ALA A N 1
ATOM 828 C CA . ALA A 1 112 ? 26.745 -9.727 -30.933 1.00 91.19 112 ALA A CA 1
ATOM 829 C C . ALA A 1 112 ? 25.281 -9.361 -30.685 1.00 91.19 112 ALA A C 1
ATOM 831 O O . ALA A 1 112 ? 24.620 -9.964 -29.839 1.00 91.19 112 ALA A O 1
ATOM 832 N N . VAL A 1 113 ? 24.782 -8.358 -31.400 1.00 89.19 113 VAL A N 1
ATOM 833 C CA . VAL A 1 113 ? 23.395 -7.920 -31.278 1.00 89.19 113 VAL A CA 1
ATOM 834 C C . VAL A 1 113 ? 22.543 -8.806 -32.195 1.00 89.19 113 VAL A C 1
ATOM 836 O O . VAL A 1 113 ? 22.825 -8.856 -33.391 1.00 89.19 113 VAL A O 1
ATOM 839 N N . PRO A 1 114 ? 21.529 -9.525 -31.677 1.00 85.25 114 PRO A N 1
ATOM 840 C CA . PRO A 1 114 ? 20.731 -10.456 -32.482 1.00 85.25 114 PRO A CA 1
ATOM 841 C C . PRO A 1 114 ? 19.651 -9.759 -33.323 1.00 85.25 114 PRO A C 1
ATOM 843 O O . PRO A 1 114 ? 19.274 -10.251 -34.384 1.00 85.25 114 PRO A O 1
ATOM 846 N N . PHE A 1 115 ? 19.154 -8.611 -32.865 1.00 85.88 115 PHE A N 1
ATOM 847 C CA . PHE A 1 115 ? 18.164 -7.800 -33.567 1.00 85.88 115 PHE A CA 1
ATOM 848 C C . PHE A 1 115 ? 18.275 -6.334 -33.143 1.00 85.88 115 PHE A C 1
ATOM 850 O O . PHE A 1 115 ? 18.763 -6.022 -32.057 1.00 85.88 115 PHE A O 1
ATOM 857 N N . ALA A 1 116 ? 17.803 -5.429 -33.992 1.00 83.81 116 ALA A N 1
ATOM 858 C CA . ALA A 1 116 ? 17.634 -4.018 -33.678 1.00 83.81 116 ALA A CA 1
ATOM 859 C C . ALA A 1 116 ? 16.161 -3.635 -33.819 1.00 83.81 116 ALA A C 1
ATOM 861 O O . ALA A 1 116 ? 15.488 -4.077 -34.749 1.00 83.81 116 ALA A O 1
ATOM 862 N N . ARG A 1 117 ? 15.677 -2.780 -32.914 1.00 83.94 117 ARG A N 1
ATOM 863 C CA . ARG A 1 117 ? 14.325 -2.217 -32.954 1.00 83.94 117 ARG A CA 1
ATOM 864 C C . ARG A 1 117 ? 14.388 -0.699 -32.979 1.00 83.94 117 ARG A C 1
ATOM 866 O O . ARG A 1 117 ? 15.160 -0.083 -32.248 1.00 83.94 117 ARG A O 1
ATOM 873 N N . GLY A 1 118 ? 13.569 -0.117 -33.840 1.00 79.88 118 GLY A N 1
ATOM 874 C CA . GLY A 1 118 ? 13.263 1.300 -33.892 1.00 79.88 118 GLY A CA 1
ATOM 875 C C . GLY A 1 118 ? 11.995 1.536 -33.089 1.00 79.88 118 GLY A C 1
ATOM 876 O O . GLY A 1 118 ? 10.972 0.889 -33.317 1.00 79.88 118 GLY A O 1
ATOM 877 N N . VAL A 1 119 ? 12.074 2.461 -32.143 1.00 79.31 119 VAL A N 1
ATOM 878 C CA . VAL A 1 119 ? 11.016 2.746 -31.174 1.00 79.31 119 VAL A CA 1
ATOM 879 C C . VAL A 1 119 ? 10.710 4.237 -31.152 1.00 79.31 119 VAL A C 1
ATOM 881 O O . VAL A 1 119 ? 11.596 5.055 -31.411 1.00 79.31 119 VAL A O 1
ATOM 884 N N . PHE A 1 120 ? 9.455 4.592 -30.884 1.00 72.25 120 PHE A N 1
ATOM 885 C CA . PHE A 1 120 ? 9.073 5.971 -30.597 1.00 72.25 120 PHE A CA 1
ATOM 886 C C . PHE A 1 120 ? 9.060 6.185 -29.088 1.00 72.25 120 PHE A C 1
ATOM 888 O O . PHE A 1 120 ? 8.256 5.594 -28.370 1.00 72.25 120 PHE A O 1
ATOM 895 N N . GLU A 1 121 ? 9.965 7.036 -28.613 1.00 68.62 121 GLU A N 1
ATOM 896 C CA . GLU A 1 121 ? 9.975 7.474 -27.222 1.00 68.62 121 GLU A CA 1
ATOM 897 C C . GLU A 1 121 ? 8.871 8.510 -27.002 1.00 68.62 121 GLU A C 1
ATOM 899 O O . GLU A 1 121 ? 8.928 9.620 -27.527 1.00 68.62 121 GLU A O 1
ATOM 904 N N . ASP A 1 122 ? 7.875 8.164 -26.190 1.00 65.88 122 ASP A N 1
ATOM 905 C CA . ASP A 1 122 ? 6.904 9.122 -25.654 1.00 65.88 122 ASP A CA 1
ATOM 906 C C . ASP A 1 122 ? 7.421 9.812 -24.372 1.00 65.88 122 ASP A C 1
ATOM 908 O O . ASP A 1 122 ? 6.872 10.827 -23.930 1.00 65.88 122 ASP A O 1
ATOM 912 N N . THR A 1 123 ? 8.507 9.283 -23.794 1.00 55.12 123 THR A N 1
ATOM 913 C CA . THR A 1 123 ? 9.134 9.757 -22.561 1.00 55.12 123 THR A CA 1
ATOM 914 C C . THR A 1 123 ? 10.667 9.661 -22.660 1.00 55.12 123 THR A C 1
ATOM 916 O O . THR A 1 123 ? 11.173 8.586 -22.975 1.00 55.12 123 THR A O 1
ATOM 919 N N . PRO A 1 124 ? 11.438 10.729 -22.359 1.00 51.84 124 PRO A N 1
ATOM 920 C CA . PRO A 1 124 ? 12.900 10.678 -22.434 1.00 51.84 124 PRO A CA 1
ATOM 921 C C . PRO A 1 124 ? 13.527 9.727 -21.398 1.00 51.84 124 PRO A C 1
ATOM 923 O O . PRO A 1 124 ? 13.143 9.761 -20.228 1.00 51.84 124 PRO A O 1
ATOM 926 N N . TYR A 1 125 ? 14.581 9.008 -21.805 1.00 54.06 125 TYR A N 1
ATOM 927 C CA . TYR A 1 125 ? 15.482 8.195 -20.963 1.00 54.06 125 TYR A CA 1
ATOM 928 C C . TYR A 1 125 ? 14.914 6.876 -20.413 1.00 54.06 125 TYR A C 1
ATOM 930 O O . TYR A 1 125 ? 14.900 6.657 -19.205 1.00 54.06 125 TYR A O 1
ATOM 938 N N . MET A 1 126 ? 14.611 5.968 -21.348 1.00 56.34 126 MET A N 1
ATOM 939 C CA . MET A 1 126 ? 14.572 4.506 -21.189 1.00 56.34 126 MET A CA 1
ATOM 940 C C . MET A 1 126 ? 13.598 3.950 -20.147 1.00 56.34 126 MET A C 1
ATOM 942 O O . MET A 1 126 ? 13.921 3.895 -18.974 1.00 56.34 126 MET A O 1
ATOM 946 N N . HIS A 1 127 ? 12.460 3.452 -20.635 1.00 58.56 127 HIS A N 1
ATOM 947 C CA . HIS A 1 127 ? 11.841 2.150 -20.333 1.00 58.56 127 HIS A CA 1
ATOM 948 C C . HIS A 1 127 ? 10.654 2.023 -21.298 1.00 58.56 127 HIS A C 1
ATOM 950 O O . HIS A 1 127 ? 9.509 2.275 -20.928 1.00 58.56 127 HIS A O 1
ATOM 956 N N . ILE A 1 128 ? 10.941 1.738 -22.569 1.00 62.47 128 ILE A N 1
ATOM 957 C CA . ILE A 1 128 ? 9.889 1.591 -23.577 1.00 62.47 128 ILE A CA 1
ATOM 958 C C . ILE A 1 128 ? 9.317 0.181 -23.431 1.00 62.47 128 ILE A C 1
ATOM 960 O O . ILE A 1 128 ? 10.100 -0.774 -23.437 1.00 62.47 128 ILE A O 1
ATOM 964 N N . PRO A 1 129 ? 7.994 0.030 -23.257 1.00 67.00 129 PRO A N 1
ATOM 965 C CA . PRO A 1 129 ? 7.382 -1.287 -23.220 1.00 67.00 129 PRO A CA 1
ATOM 966 C C . PRO A 1 129 ? 7.707 -2.066 -24.498 1.00 67.00 129 PRO A C 1
ATOM 968 O O . PRO A 1 129 ? 7.678 -1.502 -25.594 1.00 67.00 129 PRO A O 1
ATOM 971 N N . ASP A 1 130 ? 7.992 -3.361 -24.363 1.00 75.44 130 ASP A N 1
ATOM 972 C CA . ASP A 1 130 ? 8.167 -4.246 -25.516 1.00 75.44 130 ASP A CA 1
ATOM 973 C C . ASP A 1 130 ? 6.798 -4.585 -26.124 1.00 75.44 130 ASP A C 1
ATOM 975 O O . ASP A 1 130 ? 6.257 -5.674 -25.929 1.00 75.44 130 ASP A O 1
ATOM 979 N N . ASP A 1 131 ? 6.177 -3.597 -26.773 1.00 80.44 131 ASP A N 1
ATOM 980 C CA . ASP A 1 131 ? 4.872 -3.746 -27.399 1.00 80.44 131 ASP A CA 1
ATOM 981 C C . ASP A 1 131 ? 4.807 -3.155 -28.822 1.00 80.44 131 ASP A C 1
ATOM 983 O O . ASP A 1 131 ? 5.533 -2.209 -29.160 1.00 80.44 131 ASP A O 1
ATOM 987 N N . PRO A 1 132 ? 3.907 -3.683 -29.677 1.00 78.50 132 PRO A N 1
ATOM 988 C CA . PRO A 1 132 ? 3.780 -3.232 -31.063 1.00 78.50 132 PRO A CA 1
ATOM 989 C C . PRO A 1 132 ? 3.334 -1.775 -31.237 1.00 78.50 132 PRO A C 1
ATOM 991 O O . PRO A 1 132 ? 3.383 -1.267 -32.351 1.00 78.50 132 PRO A O 1
ATOM 994 N N . ALA A 1 133 ? 2.837 -1.108 -30.190 1.00 80.00 133 ALA A N 1
ATOM 995 C CA . ALA A 1 133 ? 2.425 0.290 -30.284 1.00 80.00 133 ALA A CA 1
ATOM 996 C C . ALA A 1 133 ? 3.622 1.251 -30.206 1.00 80.00 133 ALA A C 1
ATOM 998 O O . ALA A 1 133 ? 3.517 2.375 -30.697 1.00 80.00 133 ALA A O 1
ATOM 999 N N . HIS A 1 134 ? 4.745 0.816 -29.626 1.00 79.62 134 HIS A N 1
ATOM 1000 C CA . HIS A 1 134 ? 5.962 1.624 -29.507 1.00 79.62 134 HIS A CA 1
ATOM 1001 C C . HIS A 1 134 ? 7.039 1.238 -30.521 1.00 79.62 134 HIS A C 1
ATOM 1003 O O . HIS A 1 134 ? 7.853 2.082 -30.902 1.00 79.62 134 HIS A O 1
ATOM 1009 N N . ILE A 1 135 ? 7.045 -0.018 -30.972 1.00 79.00 135 ILE A N 1
ATOM 1010 C CA . ILE A 1 135 ? 7.976 -0.523 -31.982 1.00 79.00 135 ILE A CA 1
ATOM 1011 C C . ILE A 1 135 ? 7.433 -0.175 -33.363 1.00 79.00 135 ILE A C 1
ATOM 1013 O O . ILE A 1 135 ? 6.416 -0.710 -33.797 1.00 79.00 135 ILE A O 1
ATOM 1017 N N . TRP A 1 136 ? 8.125 0.708 -34.076 1.00 78.38 136 TRP A N 1
ATOM 1018 C CA . TRP A 1 136 ? 7.749 1.071 -35.445 1.00 78.38 136 TRP A CA 1
ATOM 1019 C C . TRP A 1 136 ? 8.560 0.319 -36.498 1.00 78.38 136 TRP A C 1
ATOM 1021 O O . TRP A 1 136 ? 8.181 0.297 -37.669 1.00 78.38 136 TRP A O 1
ATOM 1031 N N . TRP A 1 137 ? 9.676 -0.289 -36.096 1.00 80.62 137 TRP A N 1
ATOM 1032 C CA . TRP A 1 137 ? 10.547 -1.036 -36.989 1.00 80.62 137 TRP A CA 1
ATOM 1033 C C . TRP A 1 137 ? 11.376 -2.072 -36.221 1.00 80.62 137 TRP A C 1
ATOM 1035 O O . TRP A 1 137 ? 11.769 -1.845 -35.078 1.00 80.62 137 TRP A O 1
ATOM 1045 N N . GLU A 1 138 ? 11.673 -3.199 -36.860 1.00 82.94 138 GLU A N 1
ATOM 1046 C CA . GLU A 1 138 ? 12.521 -4.264 -36.326 1.00 82.94 138 GLU A CA 1
ATOM 1047 C C . GLU A 1 138 ? 13.297 -4.926 -37.469 1.00 82.94 138 GLU A C 1
ATOM 1049 O O . GLU A 1 138 ? 12.746 -5.151 -38.549 1.00 82.94 138 GLU A O 1
ATOM 1054 N N . ALA A 1 139 ? 14.560 -5.279 -37.226 1.00 81.50 139 ALA A N 1
ATOM 1055 C CA . ALA A 1 139 ? 15.271 -6.249 -38.049 1.00 81.50 139 ALA A CA 1
ATOM 1056 C C . ALA A 1 139 ? 16.090 -7.204 -37.193 1.00 81.50 139 ALA A C 1
ATOM 1058 O O . ALA A 1 139 ? 16.818 -6.791 -36.288 1.00 81.50 139 ALA A O 1
ATOM 1059 N N . ALA A 1 140 ? 16.006 -8.481 -37.545 1.00 84.44 140 ALA A N 1
ATOM 1060 C CA . ALA A 1 140 ? 16.953 -9.488 -37.108 1.00 84.44 140 ALA A CA 1
ATOM 1061 C C . ALA A 1 140 ? 18.249 -9.366 -37.920 1.00 84.44 140 ALA A C 1
ATOM 1063 O O . ALA A 1 140 ? 18.223 -9.000 -39.096 1.00 84.44 140 ALA A O 1
ATOM 1064 N N . PHE A 1 141 ? 19.377 -9.675 -37.290 1.00 84.00 141 PHE A N 1
ATOM 1065 C CA . PHE A 1 141 ? 20.663 -9.758 -37.967 1.00 84.00 141 PHE A CA 1
ATOM 1066 C C . PHE A 1 141 ? 20.952 -11.211 -38.361 1.00 84.00 141 PHE A C 1
ATOM 1068 O O . PHE A 1 141 ? 20.883 -12.117 -37.527 1.00 84.00 141 PHE A O 1
ATOM 1075 N N . ASP A 1 142 ? 21.261 -11.438 -39.639 1.00 68.75 142 ASP A N 1
ATOM 1076 C CA . ASP A 1 142 ? 21.526 -12.772 -40.181 1.00 68.75 142 ASP A CA 1
ATOM 1077 C C . ASP A 1 142 ? 22.863 -13.311 -39.646 1.00 68.75 142 ASP A C 1
ATOM 1079 O O . ASP A 1 142 ? 23.890 -12.634 -39.687 1.00 68.75 142 ASP A O 1
ATOM 1083 N N . GLY A 1 143 ? 22.869 -14.553 -39.152 1.00 58.91 143 GLY A N 1
ATOM 1084 C CA . GLY A 1 143 ? 24.093 -15.247 -38.715 1.00 58.91 143 GLY A CA 1
ATOM 1085 C C . GLY A 1 143 ? 24.026 -15.859 -37.318 1.00 58.91 143 GLY A C 1
ATOM 1086 O O . GLY A 1 143 ? 24.761 -16.802 -37.033 1.00 58.91 143 GLY A O 1
ATOM 1087 N N . LEU A 1 144 ? 23.082 -15.429 -36.480 1.00 50.78 144 LEU A N 1
ATOM 1088 C CA . LEU A 1 144 ? 22.535 -16.315 -35.459 1.00 50.78 144 LEU A CA 1
ATOM 1089 C C . LEU A 1 144 ? 21.432 -17.106 -36.146 1.00 50.78 144 LEU A C 1
ATOM 1091 O O . LEU A 1 144 ? 20.324 -16.601 -36.312 1.00 50.78 144 LEU A O 1
ATOM 1095 N N . GLU A 1 145 ? 21.735 -18.329 -36.603 1.00 42.94 145 GLU A N 1
ATOM 1096 C CA . GLU A 1 145 ? 20.676 -19.252 -37.004 1.00 42.94 145 GLU A CA 1
ATOM 1097 C C . GLU A 1 145 ? 19.572 -19.172 -35.939 1.00 42.94 145 GLU A C 1
ATOM 1099 O O . GLU A 1 145 ? 19.821 -19.393 -34.750 1.00 42.94 145 GLU A O 1
ATOM 1104 N N . SER A 1 146 ? 18.345 -18.901 -36.384 1.00 42.62 146 SER A N 1
ATOM 1105 C CA . SER A 1 146 ? 17.091 -18.957 -35.617 1.00 42.62 146 SER A CA 1
ATOM 1106 C C . SER A 1 146 ? 16.957 -20.215 -34.719 1.00 42.62 146 SER A C 1
ATOM 1108 O O . SER A 1 146 ? 16.111 -20.281 -33.829 1.00 42.62 146 SER A O 1
ATOM 1110 N N . ARG A 1 147 ? 17.854 -21.200 -34.864 1.00 42.62 147 ARG A N 1
ATOM 1111 C CA . ARG A 1 147 ? 18.060 -22.358 -33.989 1.00 42.62 147 ARG A CA 1
ATOM 1112 C C . ARG A 1 147 ? 18.455 -22.044 -32.539 1.00 42.62 147 ARG A C 1
ATOM 1114 O O . ARG A 1 147 ? 18.216 -22.903 -31.687 1.00 42.62 147 ARG A O 1
ATOM 1121 N N . PHE A 1 148 ? 18.985 -20.861 -32.211 1.00 41.62 148 PHE A N 1
ATOM 1122 C CA . PHE A 1 148 ? 19.285 -20.523 -30.806 1.00 41.62 148 PHE A CA 1
ATOM 1123 C C . PHE A 1 148 ? 18.033 -20.336 -29.933 1.00 41.62 148 PHE A C 1
ATOM 1125 O O . PHE A 1 148 ? 18.124 -20.449 -28.715 1.00 41.62 148 PHE A O 1
ATOM 1132 N N . LEU A 1 149 ? 16.854 -20.162 -30.541 1.00 44.56 149 LEU A N 1
ATOM 1133 C CA . LEU A 1 149 ? 15.579 -20.103 -29.821 1.00 44.56 149 LEU A CA 1
ATOM 1134 C C . LEU A 1 149 ? 14.901 -21.476 -29.641 1.00 44.56 149 LEU A C 1
ATOM 1136 O O . LEU A 1 149 ? 13.828 -21.524 -29.051 1.00 44.56 149 LEU A O 1
ATOM 1140 N N . SER A 1 150 ? 15.486 -22.600 -30.099 1.00 38.72 150 SER A N 1
ATOM 1141 C CA . SER A 1 150 ? 14.834 -23.916 -29.913 1.00 38.72 150 SER A CA 1
ATOM 1142 C C . SER A 1 150 ? 15.683 -25.103 -29.444 1.00 38.72 150 SER A C 1
ATOM 1144 O O . SER A 1 150 ? 15.071 -26.097 -29.056 1.00 38.72 150 SER A O 1
ATOM 1146 N N . ARG A 1 151 ? 17.033 -25.093 -29.438 1.00 38.03 151 ARG A N 1
ATOM 1147 C CA . ARG A 1 151 ? 17.778 -26.345 -29.117 1.00 38.03 151 ARG A CA 1
ATOM 1148 C C . ARG A 1 151 ? 19.051 -26.304 -28.253 1.00 38.03 151 ARG A C 1
ATOM 1150 O O . ARG A 1 151 ? 19.482 -27.388 -27.873 1.00 38.03 151 ARG A O 1
ATOM 1157 N N . SER A 1 152 ? 19.659 -25.173 -27.877 1.00 41.81 152 SER A N 1
ATOM 1158 C CA . SER A 1 152 ? 21.010 -25.228 -27.259 1.00 41.81 152 SER A CA 1
ATOM 1159 C C . SER A 1 152 ? 21.091 -25.208 -25.721 1.00 41.81 152 SER A C 1
ATOM 1161 O O . SER A 1 152 ? 22.168 -25.463 -25.188 1.00 41.81 152 SER A O 1
ATOM 1163 N N . TRP A 1 153 ? 19.992 -25.017 -24.977 1.00 39.47 153 TRP A N 1
ATOM 1164 C CA . TRP A 1 153 ? 20.049 -25.117 -23.503 1.00 39.47 153 TRP A CA 1
ATOM 1165 C C . TRP A 1 153 ? 20.072 -26.572 -22.988 1.00 39.47 153 TRP A C 1
ATOM 1167 O O . TRP A 1 153 ? 20.593 -26.848 -21.911 1.00 39.47 153 TRP A O 1
ATOM 1177 N N . ALA A 1 154 ? 19.563 -27.537 -23.762 1.00 38.03 154 ALA A N 1
ATOM 1178 C CA . ALA A 1 154 ? 19.434 -28.929 -23.316 1.00 38.03 154 ALA A CA 1
ATOM 1179 C C . ALA A 1 154 ? 20.776 -29.683 -23.184 1.00 38.03 154 ALA A C 1
ATOM 1181 O O . ALA A 1 154 ? 20.869 -30.644 -22.423 1.00 38.03 154 ALA A O 1
ATOM 1182 N N . SER A 1 155 ? 21.827 -29.265 -23.896 1.00 39.91 155 SER A N 1
ATOM 1183 C CA . SER A 1 155 ? 23.109 -29.988 -23.936 1.00 39.91 155 SER A CA 1
ATOM 1184 C C . SER A 1 155 ? 24.120 -29.545 -22.873 1.00 39.91 155 SER A C 1
ATOM 1186 O O . SER A 1 155 ? 24.933 -30.361 -22.443 1.00 39.91 155 SER A O 1
ATOM 1188 N N . SER A 1 156 ? 24.048 -28.306 -22.378 1.00 38.41 156 SER A N 1
ATOM 1189 C CA . SER A 1 156 ? 24.984 -27.814 -21.350 1.00 38.41 156 SER A CA 1
ATOM 1190 C C . SER A 1 156 ? 24.668 -28.354 -19.947 1.00 38.41 156 SER A C 1
ATOM 1192 O O . SER A 1 156 ? 25.558 -28.466 -19.108 1.00 38.41 156 SER A O 1
ATOM 1194 N N . SER A 1 157 ? 23.425 -28.784 -19.697 1.00 41.19 157 SER A N 1
ATOM 1195 C CA . SER A 1 157 ? 23.011 -29.398 -18.424 1.00 41.19 157 SER A CA 1
ATOM 1196 C C . SER A 1 157 ? 23.384 -30.882 -18.297 1.00 41.19 157 SER A C 1
ATOM 1198 O O . SER A 1 157 ? 23.411 -31.411 -17.187 1.00 41.19 157 SER A O 1
ATOM 1200 N N . ALA A 1 158 ? 23.679 -31.566 -19.408 1.00 34.97 158 ALA A N 1
ATOM 1201 C CA . ALA A 1 158 ? 24.097 -32.969 -19.392 1.00 34.97 158 ALA A CA 1
ATOM 1202 C C . ALA A 1 158 ? 25.595 -33.124 -19.073 1.00 34.97 158 ALA A C 1
ATOM 1204 O O . ALA A 1 158 ? 25.968 -34.046 -18.353 1.00 34.97 158 ALA A O 1
ATOM 1205 N N . ALA A 1 159 ? 26.440 -32.193 -19.533 1.00 35.66 159 ALA A N 1
ATOM 1206 C CA . ALA A 1 159 ? 27.878 -32.206 -19.250 1.00 35.66 159 ALA A CA 1
ATOM 1207 C C . ALA A 1 159 ? 28.194 -31.830 -17.788 1.00 35.66 159 ALA A C 1
ATOM 1209 O O . ALA A 1 159 ? 29.028 -32.472 -17.158 1.00 35.66 159 ALA A O 1
ATOM 1210 N N . ALA A 1 160 ? 27.452 -30.884 -17.198 1.00 37.25 160 ALA A N 1
ATOM 1211 C CA . ALA A 1 160 ? 27.622 -30.496 -15.791 1.00 37.25 160 ALA A CA 1
ATOM 1212 C C . ALA A 1 160 ? 27.150 -31.568 -14.780 1.00 37.25 160 ALA A C 1
ATOM 1214 O O . ALA A 1 160 ? 27.470 -31.487 -13.597 1.00 37.25 160 ALA A O 1
ATOM 1215 N N . ARG A 1 161 ? 26.403 -32.591 -15.226 1.00 38.53 161 ARG A N 1
ATOM 1216 C CA . ARG A 1 161 ? 25.949 -33.714 -14.382 1.00 38.53 161 ARG A CA 1
ATOM 1217 C C . ARG A 1 161 ? 26.947 -34.872 -14.296 1.00 38.53 161 ARG A C 1
ATOM 1219 O O . ARG A 1 161 ? 26.744 -35.756 -13.473 1.00 38.53 161 ARG A O 1
ATOM 1226 N N . ALA A 1 162 ? 28.002 -34.879 -15.112 1.00 36.50 162 ALA A N 1
ATOM 1227 C CA . ALA A 1 162 ? 28.976 -35.971 -15.141 1.00 36.50 162 ALA A CA 1
ATOM 1228 C C . ALA A 1 162 ? 30.184 -35.768 -14.201 1.00 36.50 162 ALA A C 1
ATOM 1230 O O . ALA A 1 162 ? 30.920 -36.722 -13.972 1.00 36.50 162 ALA A O 1
ATOM 1231 N N . GLU A 1 163 ? 30.383 -34.571 -13.632 1.00 38.84 163 GLU A N 1
ATOM 1232 C CA . GLU A 1 163 ? 31.600 -34.236 -12.863 1.00 38.84 163 GLU A CA 1
ATOM 1233 C C . GLU A 1 163 ? 31.416 -34.047 -11.349 1.00 38.84 163 GLU A C 1
ATOM 1235 O O . GLU A 1 163 ? 32.404 -33.910 -10.631 1.00 38.84 163 GLU A O 1
ATOM 1240 N N . VAL A 1 164 ? 30.194 -34.112 -10.811 1.00 36.56 164 VAL A N 1
ATOM 1241 C CA . VAL A 1 164 ? 29.995 -34.064 -9.352 1.00 36.56 164 VAL A CA 1
ATOM 1242 C C . VAL A 1 164 ? 29.878 -35.484 -8.814 1.00 36.56 164 VAL A C 1
ATOM 1244 O O . VAL A 1 164 ? 28.792 -36.046 -8.683 1.00 36.56 164 VAL A O 1
ATOM 1247 N N . GLY A 1 165 ? 31.042 -36.071 -8.542 1.00 29.34 165 GLY A N 1
ATOM 1248 C CA . GLY A 1 165 ? 31.168 -37.321 -7.807 1.00 29.34 165 GLY A CA 1
ATOM 1249 C C . GLY A 1 165 ? 30.490 -37.239 -6.438 1.00 29.34 165 GLY A C 1
ATOM 1250 O O . GLY A 1 165 ? 30.635 -36.271 -5.694 1.00 29.34 165 GLY A O 1
ATOM 1251 N N . GLU A 1 166 ? 29.744 -38.292 -6.130 1.00 32.69 166 GLU A N 1
ATOM 1252 C CA . GLU A 1 166 ? 29.069 -38.565 -4.867 1.00 32.69 166 GLU A CA 1
ATOM 1253 C C . GLU A 1 166 ? 30.083 -38.590 -3.701 1.00 32.69 166 GLU A C 1
ATOM 1255 O O . GLU A 1 166 ? 30.740 -39.600 -3.449 1.00 32.69 166 GLU A O 1
ATOM 1260 N N . VAL A 1 167 ? 30.233 -37.478 -2.971 1.00 29.73 167 VAL A N 1
ATOM 1261 C CA . VAL A 1 167 ? 30.979 -37.453 -1.701 1.00 29.73 167 VAL A CA 1
ATOM 1262 C C . VAL A 1 167 ? 29.999 -37.701 -0.559 1.00 29.73 167 VAL A C 1
ATOM 1264 O O . VAL A 1 167 ? 29.225 -36.831 -0.163 1.00 29.73 167 VAL A O 1
ATOM 1267 N N . ARG A 1 168 ? 30.038 -38.926 -0.027 1.00 28.00 168 ARG A N 1
ATOM 1268 C CA . ARG A 1 168 ? 29.352 -39.315 1.208 1.00 28.00 168 ARG A CA 1
ATOM 1269 C C . ARG A 1 168 ? 29.890 -38.507 2.391 1.00 28.00 168 ARG A C 1
ATOM 1271 O O . ARG A 1 168 ? 31.092 -38.488 2.644 1.00 28.00 168 ARG A O 1
ATOM 1278 N N . LEU A 1 169 ? 28.971 -37.893 3.133 1.00 30.64 169 LEU A N 1
ATOM 1279 C CA . LEU A 1 169 ? 29.226 -37.185 4.384 1.00 30.64 169 LEU A CA 1
ATOM 1280 C C . LEU A 1 169 ? 29.787 -38.143 5.446 1.00 30.64 169 LEU A C 1
ATOM 1282 O O . LEU A 1 169 ? 29.081 -39.020 5.943 1.00 30.64 169 LEU A O 1
ATOM 1286 N N . GLY A 1 170 ? 31.056 -37.949 5.799 1.00 27.83 170 GLY A N 1
ATOM 1287 C CA . GLY A 1 170 ? 31.656 -38.468 7.022 1.00 27.83 170 GLY A CA 1
ATOM 1288 C C . GLY A 1 170 ? 31.485 -37.457 8.153 1.00 27.83 170 GLY A C 1
ATOM 1289 O O . GLY A 1 170 ? 31.926 -36.316 8.053 1.00 27.83 170 GLY A O 1
ATOM 1290 N N . SER A 1 171 ? 30.832 -37.887 9.226 1.00 33.94 171 SER A N 1
ATOM 1291 C CA . SER A 1 171 ? 30.699 -37.174 10.494 1.00 33.94 171 SER A CA 1
ATOM 1292 C C . SER A 1 171 ? 32.058 -36.984 11.180 1.00 33.94 171 SER A C 1
ATOM 1294 O O . SER A 1 171 ? 32.725 -37.971 11.492 1.00 33.94 171 SER A O 1
ATOM 1296 N N . GLY A 1 172 ? 32.435 -35.745 11.493 1.00 27.91 172 GLY A N 1
ATOM 1297 C CA . GLY A 1 172 ? 33.597 -35.457 12.333 1.00 27.91 172 GLY A CA 1
ATOM 1298 C C . GLY A 1 172 ? 33.643 -33.991 12.745 1.00 27.91 172 GLY A C 1
ATOM 1299 O O . GLY A 1 172 ? 33.913 -33.125 11.922 1.00 27.91 172 GLY A O 1
ATOM 1300 N N . GLY A 1 173 ? 33.335 -33.719 14.013 1.00 28.03 173 GLY A N 1
ATOM 1301 C CA . GLY A 1 173 ? 33.435 -32.388 14.603 1.00 28.03 173 GLY A CA 1
ATOM 1302 C C . GLY A 1 173 ? 34.873 -31.991 14.936 1.00 28.03 173 GLY A C 1
ATOM 1303 O O . GLY A 1 173 ? 35.705 -32.841 15.241 1.00 28.03 173 GLY A O 1
ATOM 1304 N N . ALA A 1 174 ? 35.124 -30.684 14.952 1.00 26.95 174 ALA A N 1
ATOM 1305 C CA . ALA A 1 174 ? 36.163 -30.067 15.764 1.00 26.95 174 ALA A CA 1
ATOM 1306 C C . ALA A 1 174 ? 35.823 -28.586 15.986 1.00 26.95 174 ALA A C 1
ATOM 1308 O O . ALA A 1 174 ? 35.584 -27.835 15.043 1.00 26.95 174 ALA A O 1
ATOM 1309 N N . ALA A 1 175 ? 35.781 -28.206 17.259 1.00 26.20 175 ALA A N 1
ATOM 1310 C CA . ALA A 1 175 ? 35.759 -26.836 17.745 1.00 26.20 175 ALA A CA 1
ATOM 1311 C C . ALA A 1 175 ? 37.175 -26.233 17.726 1.00 26.20 175 ALA A C 1
ATOM 1313 O O . ALA A 1 175 ? 38.133 -26.989 17.849 1.00 26.20 175 ALA A O 1
ATOM 1314 N N . LEU A 1 176 ? 37.262 -24.899 17.625 1.00 24.84 176 LEU A N 1
ATOM 1315 C CA . LEU A 1 176 ? 38.318 -23.947 18.054 1.00 24.84 176 LEU A CA 1
ATOM 1316 C C . LEU A 1 176 ? 38.315 -22.761 17.065 1.00 24.84 176 LEU A C 1
ATOM 1318 O O . LEU A 1 176 ? 38.089 -22.966 15.882 1.00 24.84 176 LEU A O 1
ATOM 1322 N N . ALA A 1 177 ? 38.613 -21.511 17.401 1.00 25.61 177 ALA A N 1
ATOM 1323 C CA . ALA A 1 177 ? 38.733 -20.778 18.652 1.00 25.61 177 ALA A CA 1
ATOM 1324 C C . ALA A 1 177 ? 38.563 -19.290 18.291 1.00 25.61 177 ALA A C 1
ATOM 1326 O O . ALA A 1 177 ? 38.917 -18.853 17.197 1.00 25.61 177 ALA A O 1
ATOM 1327 N N . VAL A 1 178 ? 38.007 -18.538 19.232 1.00 24.98 178 VAL A N 1
ATOM 1328 C CA . VAL A 1 178 ? 37.852 -17.082 19.209 1.00 24.98 178 VAL A CA 1
ATOM 1329 C C . VAL A 1 178 ? 39.230 -16.429 19.327 1.00 24.98 178 VAL A C 1
ATOM 1331 O O . VAL A 1 178 ? 39.980 -16.776 20.238 1.00 24.98 178 VAL A O 1
ATOM 1334 N N . HIS A 1 179 ? 39.545 -15.469 18.452 1.00 28.30 179 HIS A N 1
ATOM 1335 C CA . HIS A 1 179 ? 40.625 -14.516 18.697 1.00 28.30 179 HIS A CA 1
ATOM 1336 C C . HIS A 1 179 ? 40.064 -13.118 18.946 1.00 28.30 179 HIS A C 1
ATOM 1338 O O . HIS A 1 179 ? 39.445 -12.490 18.091 1.00 28.30 179 HIS A O 1
ATOM 1344 N N . ASP A 1 180 ? 40.306 -12.717 20.185 1.00 26.70 180 ASP A N 1
ATOM 1345 C CA . ASP A 1 180 ? 40.110 -11.440 20.842 1.00 26.70 180 ASP A CA 1
ATOM 1346 C C . ASP A 1 180 ? 41.132 -10.411 20.323 1.00 26.70 180 ASP A C 1
ATOM 1348 O O . ASP A 1 180 ? 42.329 -10.706 20.255 1.00 26.70 180 ASP A O 1
ATOM 1352 N N . LEU A 1 181 ? 40.673 -9.210 19.966 1.00 30.19 181 LEU A N 1
ATOM 1353 C CA . LEU A 1 181 ? 41.515 -8.023 19.815 1.00 30.19 181 LEU A CA 1
ATOM 1354 C C . LEU A 1 181 ? 40.794 -6.846 20.476 1.00 30.19 181 LEU A C 1
ATOM 1356 O O . LEU A 1 181 ? 39.817 -6.308 19.955 1.00 30.19 181 LEU A O 1
ATOM 1360 N N . GLY A 1 182 ? 41.298 -6.495 21.658 1.00 29.64 182 GLY A N 1
ATOM 1361 C CA . GLY A 1 182 ? 40.866 -5.373 22.480 1.00 29.64 182 GLY A CA 1
ATOM 1362 C C . GLY A 1 182 ? 41.196 -3.983 21.906 1.00 29.64 182 GLY A C 1
ATOM 1363 O O . GLY A 1 182 ? 41.713 -3.850 20.795 1.00 29.64 182 GLY A O 1
ATOM 1364 N N . PRO A 1 183 ? 40.869 -2.922 22.666 1.00 32.84 183 PRO A N 1
ATOM 1365 C CA . PRO A 1 183 ? 40.493 -1.624 22.117 1.00 32.84 183 PRO A CA 1
ATOM 1366 C C . PRO A 1 183 ? 41.670 -0.648 21.995 1.00 32.84 183 PRO A C 1
ATOM 1368 O O . PRO A 1 183 ? 42.549 -0.605 22.854 1.00 32.84 183 PRO A O 1
ATOM 1371 N N . SER A 1 184 ? 41.631 0.218 20.976 1.00 30.73 184 SER A N 1
ATOM 1372 C CA . SER A 1 184 ? 42.557 1.346 20.830 1.00 30.73 184 SER A CA 1
ATOM 1373 C C . SER A 1 184 ? 41.810 2.681 20.906 1.00 30.73 184 SER A C 1
ATOM 1375 O O . SER A 1 184 ? 41.080 3.052 19.995 1.00 30.73 184 SER A O 1
ATOM 1377 N N . SER A 1 185 ? 42.032 3.367 22.030 1.00 32.84 185 SER A N 1
ATOM 1378 C CA . SER A 1 185 ? 42.257 4.815 22.199 1.00 32.84 185 SER A CA 1
ATOM 1379 C C . SER A 1 185 ? 41.412 5.838 21.413 1.00 32.84 185 SER A C 1
ATOM 1381 O O . SER A 1 185 ? 41.582 6.029 20.210 1.00 32.84 185 SER A O 1
ATOM 1383 N N . ALA A 1 186 ? 40.645 6.620 22.181 1.00 34.88 186 ALA A N 1
ATOM 1384 C CA . ALA A 1 186 ? 40.100 7.937 21.839 1.00 34.88 186 ALA A CA 1
ATOM 1385 C C . ALA A 1 186 ? 41.187 8.968 21.465 1.00 34.88 186 ALA A C 1
ATOM 1387 O O . ALA A 1 186 ? 42.348 8.816 21.859 1.00 34.88 186 ALA A O 1
ATOM 1388 N N . PRO A 1 187 ? 40.798 10.069 20.794 1.00 38.50 187 PRO A N 1
ATOM 1389 C CA . PRO A 1 187 ? 40.940 11.357 21.483 1.00 38.50 187 PRO A CA 1
ATOM 1390 C C . PRO A 1 187 ? 39.844 12.397 21.170 1.00 38.50 187 PRO A C 1
ATOM 1392 O O . PRO A 1 187 ? 39.299 12.443 20.072 1.00 38.50 187 PRO A O 1
ATOM 1395 N N . GLY A 1 188 ? 39.653 13.321 22.119 1.00 30.31 188 GLY A N 1
ATOM 1396 C CA . GLY A 1 188 ? 39.459 14.743 21.808 1.00 30.31 188 GLY A CA 1
ATOM 1397 C C . GLY A 1 188 ? 38.054 15.319 21.977 1.00 30.31 188 GLY A C 1
ATOM 1398 O O . GLY A 1 188 ? 37.315 15.446 21.008 1.00 30.31 188 GLY A O 1
ATOM 1399 N N . GLU A 1 189 ? 37.738 15.767 23.192 1.00 30.38 189 GLU A N 1
ATOM 1400 C CA . GLU A 1 189 ? 36.669 16.735 23.463 1.00 30.38 189 GLU A CA 1
ATOM 1401 C C . GLU A 1 189 ? 37.013 18.109 22.851 1.00 30.38 189 GLU A C 1
ATOM 1403 O O . GLU A 1 189 ? 38.132 18.603 22.999 1.00 30.38 189 GLU A O 1
ATOM 1408 N N . LEU A 1 190 ? 36.035 18.747 22.198 1.00 38.25 190 LEU A N 1
ATOM 1409 C CA . LEU A 1 190 ? 36.050 20.171 21.842 1.00 38.25 190 LEU A CA 1
ATOM 1410 C C . LEU A 1 190 ? 34.885 20.878 22.557 1.00 38.25 190 LEU A C 1
ATOM 1412 O O . LEU A 1 190 ? 33.802 20.295 22.660 1.00 38.25 190 LEU A O 1
ATOM 1416 N N . PRO A 1 191 ? 35.069 22.119 23.042 1.00 39.78 191 PRO A N 1
ATOM 1417 C CA . PRO A 1 191 ? 34.069 22.802 23.849 1.00 39.78 191 PRO A CA 1
ATOM 1418 C C . PRO A 1 191 ? 32.986 23.458 22.981 1.00 39.78 191 PRO A C 1
ATOM 1420 O O . PRO A 1 191 ? 33.273 24.129 21.990 1.00 39.78 191 PRO A O 1
ATOM 1423 N N . LEU A 1 192 ? 31.731 23.293 23.403 1.00 34.44 192 LEU A N 1
ATOM 1424 C CA . LEU A 1 192 ? 30.568 24.041 22.927 1.00 34.44 192 LEU A CA 1
ATOM 1425 C C . LEU A 1 192 ? 30.265 25.160 23.928 1.00 34.44 192 LEU A C 1
ATOM 1427 O O . LEU A 1 192 ? 29.780 24.893 25.025 1.00 34.44 192 LEU A O 1
ATOM 1431 N N . GLU A 1 193 ? 30.498 26.409 23.529 1.00 32.25 193 GLU A N 1
ATOM 1432 C CA . GLU A 1 193 ? 29.947 27.585 24.203 1.00 32.25 193 GLU A CA 1
ATOM 1433 C C . GLU A 1 193 ? 29.023 28.369 23.265 1.00 32.25 193 GLU A C 1
ATOM 1435 O O . GLU A 1 193 ? 29.409 28.748 22.163 1.00 32.25 193 GLU A O 1
ATOM 1440 N N . GLY A 1 194 ? 27.817 28.638 23.777 1.00 32.28 194 GLY A N 1
ATOM 1441 C CA . GLY A 1 194 ? 27.111 29.911 23.636 1.00 32.28 194 GLY A CA 1
ATOM 1442 C C . GLY A 1 194 ? 26.423 30.212 22.305 1.00 32.28 194 GLY A C 1
ATOM 1443 O O . GLY A 1 194 ? 27.068 30.546 21.322 1.00 32.28 194 GLY A O 1
ATOM 1444 N N . LEU A 1 195 ? 25.085 30.248 22.318 1.00 30.31 195 LEU A N 1
ATOM 1445 C CA . LEU A 1 195 ? 24.318 31.505 22.246 1.00 30.31 195 LEU A CA 1
ATOM 1446 C C . LEU A 1 195 ? 22.804 31.222 22.350 1.00 30.31 195 LEU A C 1
ATOM 1448 O O . LEU A 1 195 ? 22.244 30.395 21.632 1.00 30.31 195 LEU A O 1
ATOM 1452 N N . SER A 1 196 ? 22.168 31.917 23.294 1.00 32.19 196 SER A N 1
ATOM 1453 C CA . SER A 1 196 ? 20.737 31.887 23.623 1.00 32.19 196 SER A CA 1
ATOM 1454 C C . SER A 1 196 ? 19.836 32.474 22.522 1.00 32.19 196 SER A C 1
ATOM 1456 O O . SER A 1 196 ? 20.302 33.285 21.721 1.00 32.19 196 SER A O 1
ATOM 1458 N N . PRO A 1 197 ? 18.527 32.145 22.509 1.00 39.12 197 PRO A N 1
ATOM 1459 C CA . PRO A 1 197 ? 17.569 32.712 21.567 1.00 39.12 197 PRO A CA 1
ATOM 1460 C C . PRO A 1 197 ? 16.908 33.981 22.125 1.00 39.12 197 PRO A C 1
ATOM 1462 O O . PRO A 1 197 ? 16.319 33.960 23.207 1.00 39.12 197 PRO A O 1
ATOM 1465 N N . GLU A 1 198 ? 16.933 35.066 21.352 1.00 34.72 198 GLU A N 1
ATOM 1466 C CA . GLU A 1 198 ? 16.053 36.213 21.575 1.00 34.72 198 GLU A CA 1
ATOM 1467 C C . GLU A 1 198 ? 14.744 36.072 20.792 1.00 34.72 198 GLU A C 1
ATOM 1469 O O . GLU A 1 198 ? 14.692 35.752 19.603 1.00 34.72 198 GLU A O 1
ATOM 1474 N N . SER A 1 199 ? 13.667 36.341 21.517 1.00 37.03 199 SER A N 1
ATOM 1475 C CA . SER A 1 199 ? 12.300 36.527 21.063 1.00 37.03 199 SER A CA 1
ATOM 1476 C C . SER A 1 199 ? 12.129 37.801 20.233 1.00 37.03 199 SER A C 1
ATOM 1478 O O . SER A 1 199 ? 12.560 38.866 20.666 1.00 37.03 199 SER A O 1
ATOM 1480 N N . SER A 1 200 ? 11.337 37.758 19.157 1.00 33.97 200 SER A N 1
ATOM 1481 C CA . SER A 1 200 ? 10.470 38.899 18.835 1.00 33.97 200 SER A CA 1
ATOM 1482 C C . SER A 1 200 ? 9.214 38.497 18.060 1.00 33.97 200 SER A C 1
ATOM 1484 O O . SER A 1 200 ? 9.175 37.593 17.228 1.00 33.97 200 SER A O 1
ATOM 1486 N N . THR A 1 201 ? 8.153 39.181 18.454 1.00 34.34 201 THR A N 1
ATOM 1487 C CA . THR A 1 201 ? 6.742 39.078 18.110 1.00 34.34 201 THR A CA 1
ATOM 1488 C C . THR A 1 201 ? 6.363 39.833 16.833 1.00 34.34 201 THR A C 1
ATOM 1490 O O . THR A 1 201 ? 6.862 40.928 16.602 1.00 34.34 201 THR A O 1
ATOM 1493 N N . GLY A 1 202 ? 5.316 39.352 16.151 1.00 30.83 202 GLY A N 1
ATOM 1494 C CA . GLY A 1 202 ? 4.276 40.214 15.567 1.00 30.83 202 GLY A CA 1
ATOM 1495 C C . GLY A 1 202 ? 4.310 40.425 14.049 1.00 30.83 202 GLY A C 1
ATOM 1496 O O . GLY A 1 202 ? 5.222 41.039 13.516 1.00 30.83 202 GLY A O 1
ATOM 1497 N N . GLY A 1 203 ? 3.246 39.994 13.356 1.00 28.86 203 GLY A N 1
ATOM 1498 C CA . GLY A 1 203 ? 3.009 40.389 11.961 1.00 28.86 203 GLY A CA 1
ATOM 1499 C C . GLY A 1 203 ? 2.108 39.458 11.150 1.00 28.86 203 GLY A C 1
ATOM 1500 O O . GLY A 1 203 ? 2.538 38.885 10.156 1.00 28.86 203 GLY A O 1
ATOM 1501 N N . SER A 1 204 ? 0.848 39.297 11.560 1.00 36.00 204 SER A N 1
ATOM 1502 C CA . SER A 1 204 ? -0.204 38.692 10.732 1.00 36.00 204 SER A CA 1
ATOM 1503 C C . SER A 1 204 ? -0.671 39.696 9.678 1.00 36.00 204 SER A C 1
ATOM 1505 O O . SER A 1 204 ? -1.241 40.709 10.066 1.00 36.00 204 SER A O 1
ATOM 1507 N N . LEU A 1 205 ? -0.513 39.384 8.384 1.00 32.72 205 LEU A N 1
ATOM 1508 C CA . LEU A 1 205 ? -1.380 39.845 7.284 1.00 32.72 205 LEU A CA 1
ATOM 1509 C C . LEU A 1 205 ? -1.048 39.093 5.973 1.00 32.72 205 LEU A C 1
ATOM 1511 O O . LEU A 1 205 ? 0.083 39.113 5.501 1.00 32.72 205 LEU A O 1
ATOM 1515 N N . GLY A 1 206 ? -2.057 38.455 5.361 1.00 30.27 206 GLY A N 1
ATOM 1516 C CA . GLY A 1 206 ? -2.104 38.239 3.904 1.00 30.27 206 GLY A CA 1
ATOM 1517 C C . GLY A 1 206 ? -1.642 36.894 3.313 1.00 30.27 206 GLY A C 1
ATOM 1518 O O . GLY A 1 206 ? -0.810 36.884 2.412 1.00 30.27 206 GLY A O 1
ATOM 1519 N N . ARG A 1 207 ? -2.235 35.747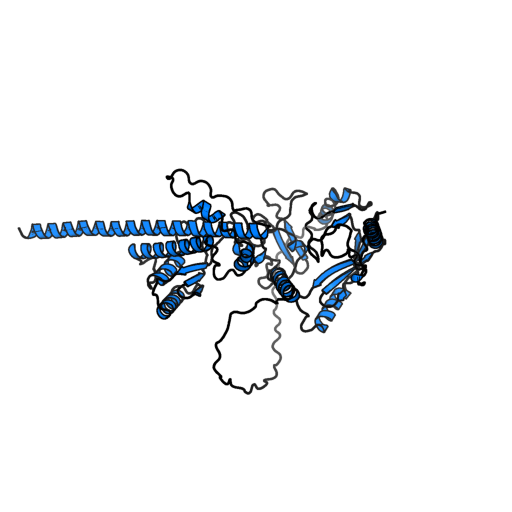 3.689 1.00 33.00 207 ARG A N 1
ATOM 1520 C CA . ARG A 1 207 ? -2.107 34.495 2.897 1.00 33.00 207 ARG A CA 1
ATOM 1521 C C . ARG A 1 207 ? -3.266 34.317 1.916 1.00 33.00 207 ARG A C 1
ATOM 1523 O O . ARG A 1 207 ? -4.148 33.492 2.121 1.00 33.00 207 ARG A O 1
ATOM 1530 N N . ALA A 1 208 ? -3.228 35.073 0.823 1.00 37.25 208 ALA A N 1
ATOM 1531 C CA . ALA A 1 208 ? -4.023 34.800 -0.374 1.00 37.25 208 ALA A CA 1
ATOM 1532 C C . ALA A 1 208 ? -3.349 35.387 -1.627 1.00 37.25 208 ALA A C 1
ATOM 1534 O O . ALA A 1 208 ? -3.905 36.259 -2.284 1.00 37.25 208 ALA A O 1
ATOM 1535 N N . ALA A 1 209 ? -2.142 34.926 -1.975 1.00 32.81 209 ALA A N 1
ATOM 1536 C CA . ALA A 1 209 ? -1.551 35.233 -3.278 1.00 32.81 209 ALA A CA 1
ATOM 1537 C C . ALA A 1 209 ? -0.479 34.213 -3.713 1.00 32.81 209 ALA A C 1
ATOM 1539 O O . ALA A 1 209 ? 0.542 34.048 -3.061 1.00 32.81 209 ALA A O 1
ATOM 1540 N N . ARG A 1 210 ? -0.718 33.627 -4.896 1.00 35.16 210 ARG A N 1
ATOM 1541 C CA . ARG A 1 210 ? 0.269 33.217 -5.919 1.00 35.16 210 ARG A CA 1
ATOM 1542 C C . ARG A 1 210 ? 1.164 31.996 -5.642 1.00 35.16 210 ARG A C 1
ATOM 1544 O O . ARG A 1 210 ? 2.355 32.111 -5.407 1.00 35.16 210 ARG A O 1
ATOM 1551 N N . LEU A 1 211 ? 0.619 30.812 -5.935 1.00 34.78 211 LEU A N 1
ATOM 1552 C CA . LEU A 1 211 ? 1.391 29.679 -6.474 1.00 34.78 211 LEU A CA 1
ATOM 1553 C C . LEU A 1 211 ? 1.384 29.717 -8.016 1.00 34.78 211 LEU A C 1
ATOM 1555 O O . LEU A 1 211 ? 0.850 28.826 -8.673 1.00 34.78 211 LEU A O 1
ATOM 1559 N N . ARG A 1 212 ? 1.932 30.780 -8.612 1.00 42.66 212 ARG A N 1
ATOM 1560 C CA . ARG A 1 212 ? 2.373 30.773 -10.018 1.00 42.66 212 ARG A CA 1
ATOM 1561 C C . ARG A 1 212 ? 3.886 30.932 -9.983 1.00 42.66 212 ARG A C 1
ATOM 1563 O O . ARG A 1 212 ? 4.346 32.009 -9.629 1.00 42.66 212 ARG A O 1
ATOM 1570 N N . GLY A 1 213 ? 4.627 29.868 -10.290 1.00 37.25 213 GLY A N 1
ATOM 1571 C CA . GLY A 1 213 ? 6.089 29.950 -10.365 1.00 37.25 213 GLY A CA 1
ATOM 1572 C C . GLY A 1 213 ? 6.892 28.731 -9.915 1.00 37.25 213 GLY A C 1
ATOM 1573 O O . GLY A 1 213 ? 8.078 28.889 -9.665 1.00 37.25 213 GLY A O 1
ATOM 1574 N N . PHE A 1 214 ? 6.327 27.522 -9.825 1.00 39.28 214 PHE A N 1
ATOM 1575 C CA . PHE A 1 214 ? 7.204 26.348 -9.872 1.00 39.28 214 PHE A CA 1
ATOM 1576 C C . PHE A 1 214 ? 7.664 26.192 -11.323 1.00 39.28 214 PHE A C 1
ATOM 1578 O O . PHE A 1 214 ? 6.906 25.719 -12.167 1.00 39.28 214 PHE A O 1
ATOM 1585 N N . GLY A 1 215 ? 8.868 26.687 -11.624 1.00 42.31 215 GLY A N 1
ATOM 1586 C CA . GLY A 1 215 ? 9.512 26.465 -12.916 1.00 42.31 215 GLY A CA 1
ATOM 1587 C C . GLY A 1 215 ? 9.626 24.966 -13.197 1.00 42.31 215 GLY A C 1
ATOM 1588 O O . GLY A 1 215 ? 9.726 24.169 -12.262 1.00 42.31 215 GLY A O 1
ATOM 1589 N N . ALA A 1 216 ? 9.605 24.582 -14.476 1.00 41.56 216 ALA A N 1
ATOM 1590 C CA . ALA A 1 216 ? 9.663 23.184 -14.908 1.00 41.56 216 ALA A CA 1
ATOM 1591 C C . ALA A 1 216 ? 10.771 22.394 -14.185 1.00 41.56 216 ALA A C 1
ATOM 1593 O O . ALA A 1 216 ? 10.538 21.266 -13.773 1.00 41.56 216 ALA A O 1
ATOM 1594 N N . VAL A 1 217 ? 11.923 23.020 -13.924 1.00 42.69 217 VAL A N 1
ATOM 1595 C CA . VAL A 1 217 ? 13.060 22.442 -13.187 1.00 42.69 217 VAL A CA 1
ATOM 1596 C C . VAL A 1 217 ? 12.679 21.937 -11.788 1.00 42.69 217 VAL A C 1
ATOM 1598 O O . VAL A 1 217 ? 13.025 20.817 -11.440 1.00 42.69 217 VAL A O 1
ATOM 1601 N N . ALA A 1 218 ? 11.911 22.694 -11.000 1.00 42.81 218 ALA A N 1
ATOM 1602 C CA . ALA A 1 218 ? 11.499 22.269 -9.658 1.00 42.81 218 ALA A CA 1
ATOM 1603 C C . ALA A 1 218 ? 10.470 21.124 -9.695 1.00 42.81 218 ALA A C 1
ATOM 1605 O O . ALA A 1 218 ? 10.427 20.287 -8.792 1.00 42.81 218 ALA A O 1
ATOM 1606 N N . LEU A 1 219 ? 9.647 21.074 -10.748 1.00 41.94 219 LEU A N 1
ATOM 1607 C CA . LEU A 1 219 ? 8.717 19.970 -10.987 1.00 41.94 219 LEU A CA 1
ATOM 1608 C C . LEU A 1 219 ? 9.466 18.697 -11.410 1.00 41.94 219 LEU A C 1
ATOM 1610 O O . LEU A 1 219 ? 9.147 17.621 -10.911 1.00 41.94 219 LEU A O 1
ATOM 1614 N N . TRP A 1 220 ? 10.475 18.828 -12.275 1.00 42.97 220 TRP A N 1
ATOM 1615 C CA . TRP A 1 220 ? 11.359 17.740 -12.699 1.00 42.97 220 TRP A CA 1
ATOM 1616 C C . TRP A 1 220 ? 12.192 17.191 -11.547 1.00 42.97 220 TRP A C 1
ATOM 1618 O O . TRP A 1 220 ? 12.273 15.984 -11.377 1.00 42.97 220 TRP A O 1
ATOM 1628 N N . ASP A 1 221 ? 12.735 18.062 -10.708 1.00 46.22 221 ASP A N 1
ATOM 1629 C CA . ASP A 1 221 ? 13.506 17.694 -9.524 1.00 46.22 221 ASP A CA 1
ATOM 1630 C C . ASP A 1 221 ? 12.624 16.988 -8.469 1.00 46.22 221 ASP A C 1
ATOM 1632 O O . ASP A 1 221 ? 12.986 15.954 -7.908 1.00 46.22 221 ASP A O 1
ATOM 1636 N N . ALA A 1 222 ? 11.386 17.457 -8.267 1.00 44.56 222 ALA A N 1
ATOM 1637 C CA . ALA A 1 222 ? 10.405 16.755 -7.435 1.00 44.56 222 ALA A CA 1
ATOM 1638 C C . ALA A 1 222 ? 9.974 15.396 -8.024 1.00 44.56 222 ALA A C 1
ATOM 1640 O O . ALA A 1 222 ? 9.805 14.433 -7.275 1.00 44.56 222 ALA A O 1
ATOM 1641 N N . ALA A 1 223 ? 9.806 15.302 -9.347 1.00 44.97 223 ALA A N 1
ATOM 1642 C CA . ALA A 1 223 ? 9.482 14.052 -10.033 1.00 44.97 223 ALA A CA 1
ATOM 1643 C C . ALA A 1 223 ? 10.652 13.057 -9.982 1.00 44.97 223 ALA A C 1
ATOM 1645 O O . ALA A 1 223 ? 10.430 11.889 -9.675 1.00 44.97 223 ALA A O 1
ATOM 1646 N N . GLY A 1 224 ? 11.884 13.528 -10.186 1.00 46.31 224 GLY A N 1
ATOM 1647 C CA . GLY A 1 224 ? 13.116 12.751 -10.076 1.00 46.31 224 GLY A CA 1
ATOM 1648 C C . GLY A 1 224 ? 13.313 12.203 -8.668 1.00 46.31 224 GLY A C 1
ATOM 1649 O O . GLY A 1 224 ? 13.448 10.994 -8.502 1.00 46.31 224 GLY A O 1
ATOM 1650 N N . ARG A 1 225 ? 13.190 13.047 -7.632 1.00 52.69 225 ARG A N 1
ATOM 1651 C CA . ARG A 1 225 ? 13.180 12.590 -6.229 1.00 52.69 225 ARG A CA 1
ATOM 1652 C C . ARG A 1 225 ? 12.064 11.581 -5.950 1.00 52.69 225 ARG A C 1
ATOM 1654 O O . ARG A 1 225 ? 12.274 10.613 -5.223 1.00 52.69 225 ARG A O 1
ATOM 1661 N N . GLY A 1 226 ? 10.880 11.779 -6.532 1.00 47.94 226 GLY A N 1
ATOM 1662 C CA . GLY A 1 226 ? 9.748 10.859 -6.405 1.00 47.94 226 GLY A CA 1
ATOM 1663 C C . GLY A 1 226 ? 9.963 9.504 -7.090 1.00 47.94 226 GLY A C 1
ATOM 1664 O O . GLY A 1 226 ? 9.522 8.488 -6.564 1.00 47.94 226 GLY A O 1
ATOM 1665 N N . TYR A 1 227 ? 10.639 9.479 -8.239 1.00 54.56 227 TYR A N 1
ATOM 1666 C CA . TYR A 1 227 ? 11.002 8.259 -8.963 1.00 54.56 227 TYR A CA 1
ATOM 1667 C C . TYR A 1 227 ? 12.096 7.490 -8.220 1.00 54.56 227 TYR A C 1
ATOM 1669 O O . TYR A 1 227 ? 11.928 6.324 -7.881 1.00 54.56 227 TYR A O 1
ATOM 1677 N N . VAL A 1 228 ? 13.173 8.186 -7.864 1.00 57.78 228 VAL A N 1
ATOM 1678 C CA . VAL A 1 228 ? 14.331 7.632 -7.160 1.00 57.78 228 VAL A CA 1
ATOM 1679 C C . VAL A 1 228 ? 13.957 7.079 -5.784 1.00 57.78 228 VAL A C 1
ATOM 1681 O O . VAL A 1 228 ? 14.323 5.956 -5.460 1.00 57.78 228 VAL A O 1
ATOM 1684 N N . SER A 1 229 ? 13.189 7.820 -4.977 1.00 58.25 229 SER A N 1
ATOM 1685 C CA . SER A 1 229 ? 12.744 7.327 -3.659 1.00 58.25 229 SER A CA 1
ATOM 1686 C C . SER A 1 229 ? 11.881 6.067 -3.752 1.00 58.25 229 SER A C 1
ATOM 1688 O O . SER A 1 229 ? 11.831 5.288 -2.804 1.00 58.25 229 SER A O 1
ATOM 1690 N N . ARG A 1 230 ? 11.217 5.837 -4.891 1.00 59.56 230 ARG A N 1
ATOM 1691 C CA . ARG A 1 230 ? 10.482 4.596 -5.156 1.00 59.56 230 ARG A CA 1
ATOM 1692 C C . ARG A 1 230 ? 11.368 3.482 -5.699 1.00 59.56 230 ARG A C 1
ATOM 1694 O O . ARG A 1 230 ? 11.096 2.338 -5.374 1.00 59.56 230 ARG A O 1
ATOM 1701 N N . ALA A 1 231 ? 12.395 3.804 -6.482 1.00 59.19 231 ALA A N 1
ATOM 1702 C CA . ALA A 1 231 ? 13.333 2.823 -7.023 1.00 59.19 231 ALA A CA 1
ATOM 1703 C C . ALA A 1 231 ? 14.292 2.265 -5.953 1.00 59.19 231 ALA A C 1
ATOM 1705 O O . ALA A 1 231 ? 14.599 1.084 -5.979 1.00 59.19 231 ALA A O 1
ATOM 1706 N N . PHE A 1 232 ? 14.728 3.096 -4.998 1.00 59.81 232 PHE A N 1
ATOM 1707 C CA . PHE A 1 232 ? 15.755 2.736 -4.005 1.00 59.81 232 PHE A CA 1
ATOM 1708 C C . PHE A 1 232 ? 15.239 2.594 -2.571 1.00 59.81 232 PHE A C 1
ATOM 1710 O O . PHE A 1 232 ? 15.980 2.181 -1.690 1.00 59.81 232 PHE A O 1
ATOM 1717 N N . GLY A 1 233 ? 13.978 2.940 -2.300 1.00 56.00 233 GLY A N 1
ATOM 1718 C CA . GLY A 1 233 ? 13.413 2.804 -0.956 1.00 56.00 233 GLY A CA 1
ATOM 1719 C C . GLY A 1 233 ? 13.162 1.357 -0.526 1.00 56.00 233 GLY A C 1
ATOM 1720 O O . GLY A 1 233 ? 12.693 1.145 0.591 1.00 56.00 233 GLY A O 1
ATOM 1721 N N . TRP A 1 234 ? 13.392 0.371 -1.403 1.00 63.69 234 TRP A N 1
ATOM 1722 C CA . TRP A 1 234 ? 12.894 -0.986 -1.211 1.00 63.69 234 TRP A CA 1
ATOM 1723 C C . TRP A 1 234 ? 13.929 -2.038 -1.594 1.00 63.69 234 TRP A C 1
ATOM 1725 O O . TRP A 1 234 ? 14.590 -1.942 -2.622 1.00 63.69 234 TRP A O 1
ATOM 1735 N N . ARG A 1 235 ? 14.034 -3.053 -0.734 1.00 60.69 235 ARG A N 1
ATOM 1736 C CA . ARG A 1 235 ? 14.969 -4.168 -0.869 1.00 60.69 235 ARG A CA 1
ATOM 1737 C C . ARG A 1 235 ? 14.582 -5.024 -2.075 1.00 60.69 235 ARG A C 1
ATOM 1739 O O . ARG A 1 235 ? 13.423 -5.432 -2.172 1.00 60.69 235 ARG A O 1
ATOM 1746 N N . ALA A 1 236 ? 15.552 -5.350 -2.931 1.00 61.06 236 ALA A N 1
ATOM 1747 C CA . ALA A 1 236 ? 15.382 -6.360 -3.981 1.00 61.06 236 ALA A CA 1
ATOM 1748 C C . ALA A 1 236 ? 15.004 -7.735 -3.394 1.00 61.06 236 ALA A C 1
ATOM 1750 O O . ALA A 1 236 ? 14.320 -8.530 -4.039 1.00 61.06 236 ALA A O 1
ATOM 1751 N N . PHE A 1 237 ? 15.393 -7.992 -2.139 1.00 65.75 237 PHE A N 1
ATOM 1752 C CA . PHE A 1 237 ? 15.122 -9.243 -1.438 1.00 65.75 237 PHE A CA 1
ATOM 1753 C C . PHE A 1 237 ? 14.144 -9.054 -0.269 1.00 65.75 237 PHE A C 1
ATOM 1755 O O . PHE A 1 237 ? 14.320 -8.140 0.547 1.00 65.75 237 PHE A O 1
ATOM 1762 N N . PRO A 1 238 ? 13.124 -9.924 -0.139 1.00 62.59 238 PRO A N 1
ATOM 1763 C CA . PRO A 1 238 ? 12.283 -9.963 1.046 1.00 62.59 238 PRO A CA 1
ATOM 1764 C C . PRO A 1 238 ? 13.115 -10.194 2.314 1.00 62.59 238 PRO A C 1
ATOM 1766 O O . PRO A 1 238 ? 14.091 -10.947 2.326 1.00 62.59 238 PRO A O 1
ATOM 1769 N N . GLU A 1 239 ? 12.688 -9.576 3.412 1.00 58.00 239 GLU A N 1
ATOM 1770 C CA . GLU A 1 239 ? 13.240 -9.835 4.740 1.00 58.00 239 GLU A CA 1
ATOM 1771 C C . GLU A 1 239 ? 13.093 -11.336 5.060 1.00 58.00 239 GLU A C 1
ATOM 1773 O O . GLU A 1 239 ? 11.988 -11.877 5.010 1.00 58.00 239 GLU A O 1
ATOM 1778 N N . GLY A 1 240 ? 14.219 -12.024 5.285 1.00 58.84 240 GLY A N 1
ATOM 1779 C CA . GLY A 1 240 ? 14.277 -13.477 5.507 1.00 58.84 240 GLY A CA 1
ATOM 1780 C C . GLY A 1 240 ? 14.706 -14.332 4.305 1.00 58.84 240 GLY A C 1
ATOM 1781 O O . GLY A 1 240 ? 14.957 -15.516 4.487 1.00 58.84 240 GLY A O 1
ATOM 1782 N N . SER A 1 241 ? 14.855 -13.771 3.097 1.00 58.28 241 SER A N 1
ATOM 1783 C CA . SER A 1 241 ? 15.308 -14.542 1.916 1.00 58.28 241 SER A CA 1
ATOM 1784 C C . SER A 1 241 ? 16.807 -14.858 1.896 1.00 58.28 241 SER A C 1
ATOM 1786 O O . SER A 1 241 ? 17.257 -15.617 1.049 1.00 58.28 241 SER A O 1
ATOM 1788 N N . LEU A 1 242 ? 17.592 -14.266 2.796 1.00 57.44 242 LEU A N 1
ATOM 1789 C CA . LEU A 1 242 ? 19.055 -14.322 2.741 1.00 57.44 242 LEU A CA 1
ATOM 1790 C C . LEU A 1 242 ? 19.693 -15.258 3.771 1.00 57.44 242 LEU A C 1
ATOM 1792 O O . LEU A 1 242 ? 20.911 -15.386 3.768 1.00 57.44 242 LEU A O 1
ATOM 1796 N N . GLY A 1 243 ? 18.914 -15.906 4.647 1.00 57.38 243 GLY A N 1
ATOM 1797 C CA . GLY A 1 243 ? 19.426 -16.810 5.694 1.00 57.38 243 GLY A CA 1
ATOM 1798 C C . GLY A 1 243 ? 20.298 -16.141 6.773 1.00 57.38 243 GLY A C 1
ATOM 1799 O O . GLY A 1 243 ? 20.402 -16.662 7.879 1.00 57.38 243 GLY A O 1
ATOM 1800 N N . ASP A 1 244 ? 20.866 -14.973 6.481 1.00 61.69 244 ASP A N 1
ATOM 1801 C CA . ASP A 1 244 ? 21.633 -14.125 7.379 1.00 61.69 244 ASP A CA 1
ATOM 1802 C C . ASP A 1 244 ? 20.750 -12.964 7.883 1.00 61.69 244 ASP A C 1
ATOM 1804 O O . ASP A 1 244 ? 20.367 -12.090 7.094 1.00 61.69 244 ASP A O 1
ATOM 1808 N N . PRO A 1 245 ? 20.406 -12.923 9.185 1.00 56.97 245 PRO A N 1
ATOM 1809 C CA . PRO A 1 245 ? 19.613 -11.844 9.771 1.00 56.97 245 PRO A CA 1
ATOM 1810 C C . PRO A 1 245 ? 20.314 -10.470 9.739 1.00 56.97 245 PRO A C 1
ATOM 1812 O O . PRO A 1 245 ? 19.664 -9.464 10.025 1.00 56.97 245 PRO A O 1
ATOM 1815 N N . GLY A 1 246 ? 21.606 -10.403 9.392 1.00 55.16 246 GLY A N 1
ATOM 1816 C CA . GLY A 1 246 ? 22.374 -9.163 9.263 1.00 55.16 246 GLY A CA 1
ATOM 1817 C C . GLY A 1 246 ? 22.424 -8.565 7.853 1.00 55.16 246 GLY A C 1
ATOM 1818 O O . GLY A 1 246 ? 22.791 -7.397 7.709 1.00 55.16 246 GLY A O 1
ATOM 1819 N N . PHE A 1 247 ? 22.050 -9.310 6.807 1.00 56.19 247 PHE A N 1
ATOM 1820 C CA . PHE A 1 247 ? 22.184 -8.821 5.433 1.00 56.19 247 PHE A CA 1
ATOM 1821 C C . PHE A 1 247 ? 21.024 -7.895 5.047 1.00 56.19 247 PHE A C 1
ATOM 1823 O O . PHE A 1 247 ? 19.896 -8.328 4.801 1.00 56.19 247 PHE A O 1
ATOM 1830 N N . GLN A 1 248 ? 21.310 -6.596 4.951 1.00 55.97 248 GLN A N 1
ATOM 1831 C CA . GLN A 1 248 ? 20.401 -5.600 4.387 1.00 55.97 248 GLN A CA 1
ATOM 1832 C C . GLN A 1 248 ? 20.807 -5.319 2.940 1.00 55.97 248 GLN A C 1
ATOM 1834 O O . GLN A 1 248 ? 21.877 -4.772 2.688 1.00 55.97 248 GLN A O 1
ATOM 1839 N N . SER A 1 249 ? 19.967 -5.701 1.975 1.00 57.53 249 SER A N 1
ATOM 1840 C CA . SER A 1 249 ? 20.229 -5.377 0.573 1.00 57.53 249 SER A CA 1
ATOM 1841 C C . SER A 1 249 ? 19.558 -4.059 0.187 1.00 57.53 249 SER A C 1
ATOM 1843 O O . SER A 1 249 ? 18.381 -4.038 -0.179 1.00 57.53 249 SER A O 1
ATOM 1845 N N . ASP A 1 250 ? 20.323 -2.979 0.174 1.00 64.25 250 ASP A N 1
ATOM 1846 C CA . ASP A 1 250 ? 19.955 -1.753 -0.548 1.00 64.25 250 ASP A CA 1
ATOM 1847 C C . ASP A 1 250 ? 20.504 -1.799 -1.989 1.00 64.25 250 ASP A C 1
ATOM 1849 O O . ASP A 1 250 ? 20.974 -0.808 -2.546 1.00 64.25 250 ASP A O 1
ATOM 1853 N N . ALA A 1 251 ? 20.506 -2.994 -2.586 1.00 65.81 251 ALA A N 1
ATOM 1854 C CA . ALA A 1 251 ? 21.046 -3.249 -3.912 1.00 65.81 251 ALA A CA 1
ATOM 1855 C C . ALA A 1 251 ? 19.920 -3.335 -4.944 1.00 65.81 251 ALA A C 1
ATOM 1857 O O . ALA A 1 251 ? 18.888 -3.955 -4.691 1.00 65.81 251 ALA A O 1
ATOM 1858 N N . LEU A 1 252 ? 20.162 -2.762 -6.122 1.00 69.25 252 LEU A N 1
ATOM 1859 C CA . LEU A 1 252 ? 19.388 -3.069 -7.319 1.00 69.25 252 LEU A CA 1
ATOM 1860 C C . LEU A 1 252 ? 19.895 -4.383 -7.907 1.00 69.25 252 LEU A C 1
ATOM 1862 O O . LEU A 1 252 ? 21.107 -4.605 -7.988 1.00 69.25 252 LEU A O 1
ATOM 1866 N N . CYS A 1 253 ? 18.979 -5.231 -8.355 1.00 73.06 253 CYS A N 1
ATOM 1867 C CA . CYS A 1 253 ? 19.314 -6.466 -9.041 1.00 73.06 253 CYS A CA 1
ATOM 1868 C C . CYS A 1 253 ? 18.582 -6.473 -10.386 1.00 73.06 253 CYS A C 1
ATOM 1870 O O . CYS A 1 253 ? 17.485 -7.021 -10.471 1.00 73.06 253 CYS A O 1
ATOM 1872 N N . PRO A 1 254 ? 19.176 -5.900 -11.454 1.00 75.19 254 PRO A N 1
ATOM 1873 C CA . PRO A 1 254 ? 18.469 -5.635 -12.709 1.00 75.19 254 PRO A CA 1
ATOM 1874 C C . PRO A 1 254 ? 17.731 -6.840 -13.302 1.00 75.19 254 PRO A C 1
ATOM 1876 O O . PRO A 1 254 ? 16.664 -6.680 -13.885 1.00 75.19 254 PRO A O 1
ATOM 1879 N N . PHE A 1 255 ? 18.282 -8.049 -13.143 1.00 77.50 255 PHE A N 1
ATOM 1880 C CA . PHE A 1 255 ? 17.629 -9.275 -13.599 1.00 77.50 255 PHE A CA 1
ATOM 1881 C C . PHE A 1 255 ? 16.372 -9.612 -12.782 1.00 77.50 255 PHE A C 1
ATOM 1883 O O . PHE A 1 255 ? 15.347 -9.974 -13.349 1.00 77.50 255 PHE A O 1
ATOM 1890 N N . LEU A 1 256 ? 16.438 -9.489 -11.456 1.00 77.00 256 LEU A N 1
ATOM 1891 C CA . LEU A 1 256 ? 15.315 -9.793 -10.568 1.00 77.00 256 LEU A CA 1
ATOM 1892 C C . LEU A 1 256 ? 14.253 -8.708 -10.567 1.00 77.00 256 LEU A C 1
ATOM 1894 O O . LEU A 1 256 ? 13.068 -9.021 -10.532 1.00 77.00 256 LEU A O 1
ATOM 1898 N N . ASP A 1 257 ? 14.674 -7.453 -10.666 1.00 79.25 257 ASP A N 1
ATOM 1899 C CA . ASP A 1 257 ? 13.782 -6.298 -10.726 1.00 79.25 257 ASP A CA 1
ATOM 1900 C C . ASP A 1 257 ? 12.896 -6.327 -11.986 1.00 79.25 257 ASP A C 1
ATOM 1902 O O . ASP A 1 257 ? 11.847 -5.684 -12.024 1.00 79.25 257 ASP A O 1
ATOM 1906 N N . ALA A 1 258 ? 13.285 -7.105 -13.006 1.00 83.94 258 ALA A N 1
ATOM 1907 C CA . ALA A 1 258 ? 12.485 -7.354 -14.200 1.00 83.94 258 ALA A CA 1
ATOM 1908 C C . ALA A 1 258 ? 11.365 -8.396 -13.994 1.00 83.94 258 ALA A C 1
ATOM 1910 O O . ALA A 1 258 ? 10.467 -8.487 -14.832 1.00 83.94 258 ALA A O 1
ATOM 1911 N N . LEU A 1 259 ? 11.389 -9.182 -12.910 1.00 86.44 259 LEU A N 1
ATOM 1912 C CA . LEU A 1 259 ? 10.378 -10.207 -12.645 1.00 86.44 259 LEU A CA 1
ATOM 1913 C C . LEU A 1 259 ? 9.134 -9.595 -11.989 1.00 86.44 259 LEU A C 1
ATOM 1915 O O . LEU A 1 259 ? 9.196 -8.875 -10.986 1.00 86.44 259 LEU A O 1
ATOM 1919 N N . ASN A 1 260 ? 7.961 -9.929 -12.524 1.00 88.75 260 ASN A N 1
ATOM 1920 C CA . ASN A 1 260 ? 6.692 -9.444 -11.994 1.00 88.75 260 ASN A CA 1
ATOM 1921 C C . ASN A 1 260 ? 6.243 -10.215 -10.746 1.00 88.75 260 ASN A C 1
ATOM 1923 O O . ASN A 1 260 ? 6.612 -11.365 -10.510 1.00 88.75 260 ASN A O 1
ATOM 1927 N N . HIS A 1 261 ? 5.382 -9.589 -9.941 1.00 88.19 261 HIS A N 1
ATOM 1928 C CA . HIS A 1 261 ? 4.837 -10.215 -8.741 1.00 88.19 261 HIS A CA 1
ATOM 1929 C C . HIS A 1 261 ? 3.716 -11.215 -9.047 1.00 88.19 261 HIS A C 1
ATOM 1931 O O . HIS A 1 261 ? 2.686 -10.852 -9.620 1.00 88.19 261 HIS A O 1
ATOM 1937 N N . ASN A 1 262 ? 3.826 -12.431 -8.512 1.00 87.12 262 ASN A N 1
ATOM 1938 C CA . ASN A 1 262 ? 2.704 -13.360 -8.415 1.00 87.12 262 ASN A CA 1
ATOM 1939 C C . ASN A 1 262 ? 2.692 -14.034 -7.044 1.00 87.12 262 ASN A C 1
ATOM 1941 O O . ASN A 1 262 ? 3.661 -14.655 -6.625 1.00 87.12 262 ASN A O 1
ATOM 1945 N N . ARG A 1 263 ? 1.550 -13.970 -6.352 1.00 83.19 263 ARG A N 1
ATOM 1946 C CA . ARG A 1 263 ? 1.373 -14.599 -5.033 1.00 83.19 263 ARG A CA 1
ATOM 1947 C C . ARG A 1 263 ? 1.544 -16.124 -5.031 1.00 83.19 263 ARG A C 1
ATOM 1949 O O . ARG A 1 263 ? 1.665 -16.710 -3.965 1.00 83.19 263 ARG A O 1
ATOM 1956 N N . LYS A 1 264 ? 1.437 -16.762 -6.200 1.00 83.88 264 LYS A N 1
ATOM 1957 C CA . LYS A 1 264 ? 1.630 -18.206 -6.381 1.00 83.88 264 LYS A CA 1
ATOM 1958 C C . LYS A 1 264 ? 3.058 -18.564 -6.792 1.00 83.88 264 LYS A C 1
ATOM 1960 O O . LYS A 1 264 ? 3.351 -19.749 -6.904 1.00 83.88 264 LYS A O 1
ATOM 1965 N N . ALA A 1 265 ? 3.910 -17.572 -7.059 1.00 84.25 265 ALA A N 1
ATOM 1966 C CA . ALA A 1 265 ? 5.285 -17.826 -7.450 1.00 84.25 265 ALA A CA 1
ATOM 1967 C C . ALA A 1 265 ? 6.012 -18.550 -6.313 1.00 84.25 265 ALA A C 1
ATOM 1969 O O . ALA A 1 265 ? 6.055 -18.063 -5.182 1.00 84.25 265 ALA A O 1
ATOM 1970 N N . GLN A 1 266 ? 6.569 -19.712 -6.633 1.00 78.69 266 GLN A N 1
ATOM 1971 C CA . GLN A 1 266 ? 7.457 -20.468 -5.762 1.00 78.69 266 GLN A CA 1
ATOM 1972 C C . GLN A 1 266 ? 8.876 -20.269 -6.293 1.00 78.69 266 GLN A C 1
ATOM 1974 O O . GLN A 1 266 ? 9.354 -21.028 -7.135 1.00 78.69 266 GLN A O 1
ATOM 1979 N N . VAL A 1 267 ? 9.498 -19.175 -5.868 1.00 76.69 267 VAL A N 1
ATOM 1980 C CA . VAL A 1 267 ? 10.881 -18.848 -6.214 1.00 76.69 267 VAL A CA 1
ATOM 1981 C C . VAL A 1 267 ? 11.668 -18.777 -4.921 1.00 76.69 267 VAL A C 1
ATOM 1983 O O . VAL A 1 267 ? 11.277 -18.059 -4.001 1.00 76.69 267 VAL A O 1
ATOM 1986 N N . GLU A 1 268 ? 12.753 -19.534 -4.859 1.00 78.69 268 GLU A N 1
ATOM 1987 C CA . GLU A 1 268 ? 13.710 -19.501 -3.764 1.00 78.69 268 GLU A CA 1
ATOM 1988 C C . GLU A 1 268 ? 14.972 -18.778 -4.238 1.00 78.69 268 GLU A C 1
ATOM 1990 O O . GLU A 1 268 ? 15.468 -19.010 -5.343 1.00 78.69 268 GLU A O 1
ATOM 1995 N N . PHE A 1 269 ? 15.480 -17.871 -3.408 1.00 78.25 269 PHE A N 1
ATOM 1996 C CA . PHE A 1 269 ? 16.739 -17.186 -3.662 1.00 78.25 269 PHE A CA 1
ATOM 1997 C C . PHE A 1 269 ? 17.805 -17.820 -2.783 1.00 78.25 269 PHE A C 1
ATOM 1999 O O . PHE A 1 269 ? 17.661 -17.846 -1.564 1.00 78.25 269 PHE A O 1
ATOM 2006 N N . VAL A 1 270 ? 18.870 -18.322 -3.400 1.00 77.94 270 VAL A N 1
ATOM 2007 C CA . VAL A 1 270 ? 19.994 -18.918 -2.680 1.00 77.94 270 VAL A CA 1
ATOM 2008 C C . VAL A 1 270 ? 21.210 -18.038 -2.884 1.00 77.94 270 VAL A C 1
ATOM 2010 O O . VAL A 1 270 ? 21.746 -17.930 -3.987 1.00 77.94 270 VAL A O 1
ATOM 2013 N N . PHE A 1 271 ? 21.647 -17.411 -1.799 1.00 73.69 271 PHE A N 1
ATOM 2014 C CA . PHE A 1 271 ? 22.872 -16.628 -1.764 1.00 73.69 271 PHE A CA 1
ATOM 2015 C C . PHE A 1 271 ? 23.951 -17.427 -1.051 1.00 73.69 271 PHE A C 1
ATOM 2017 O O . PHE A 1 271 ? 23.734 -17.982 0.023 1.00 73.69 271 PHE A O 1
ATOM 2024 N N . SER A 1 272 ? 25.130 -17.474 -1.653 1.00 74.31 272 SER A N 1
ATOM 2025 C CA . SER A 1 272 ? 26.352 -17.954 -1.026 1.00 74.31 272 SER A CA 1
ATOM 2026 C C . SER A 1 272 ? 27.421 -16.863 -1.125 1.00 74.31 272 SER A C 1
ATOM 2028 O O . SER A 1 272 ? 27.282 -15.951 -1.945 1.00 74.31 272 SER A O 1
ATOM 2030 N N . PRO A 1 273 ? 28.527 -16.954 -0.365 1.00 72.94 273 PRO A N 1
ATOM 2031 C CA . PRO A 1 273 ? 29.640 -16.006 -0.481 1.00 72.94 273 PRO A CA 1
ATOM 2032 C C . PRO A 1 273 ? 30.209 -15.856 -1.904 1.00 72.94 273 PRO A C 1
ATOM 2034 O O . PRO A 1 273 ? 30.934 -14.905 -2.180 1.00 72.94 273 PRO A O 1
ATOM 2037 N N . HIS A 1 274 ? 29.904 -16.798 -2.804 1.00 74.50 274 HIS A N 1
ATOM 2038 C CA . HIS A 1 274 ? 30.465 -16.867 -4.152 1.00 74.50 274 HIS A CA 1
ATOM 2039 C C . HIS A 1 274 ? 29.409 -16.918 -5.268 1.00 74.50 274 HIS A C 1
ATOM 2041 O O . HIS A 1 274 ? 29.779 -16.952 -6.438 1.00 74.50 274 HIS A O 1
ATOM 2047 N N . SER A 1 275 ? 28.107 -16.951 -4.957 1.00 74.19 275 SER A N 1
ATOM 2048 C CA . SER A 1 275 ? 27.057 -17.032 -5.982 1.00 74.19 275 SER A CA 1
ATOM 2049 C C . SER A 1 275 ? 25.712 -16.494 -5.499 1.00 74.19 275 SER A C 1
ATOM 2051 O O . SER A 1 275 ? 25.379 -16.603 -4.323 1.00 74.19 275 SER A O 1
ATOM 2053 N N . ALA A 1 276 ? 24.912 -15.983 -6.431 1.00 70.31 276 ALA A N 1
ATOM 2054 C CA . ALA A 1 276 ? 23.492 -15.723 -6.239 1.00 70.31 276 ALA A CA 1
ATOM 2055 C C . ALA A 1 276 ? 22.719 -16.580 -7.244 1.00 70.31 276 ALA A C 1
ATOM 2057 O O . ALA A 1 276 ? 22.981 -16.514 -8.446 1.00 70.31 276 ALA A O 1
ATOM 2058 N N . GLN A 1 277 ? 21.805 -17.410 -6.754 1.00 78.06 277 GLN A N 1
ATOM 2059 C CA . GLN A 1 277 ? 21.030 -18.342 -7.564 1.00 78.06 277 GLN A CA 1
ATOM 2060 C C . GLN A 1 277 ? 19.539 -18.116 -7.342 1.00 78.06 277 GLN A C 1
ATOM 2062 O O . GLN A 1 277 ? 19.090 -17.810 -6.237 1.00 78.06 277 GLN A O 1
ATOM 2067 N N . ILE A 1 278 ? 18.776 -18.296 -8.414 1.00 75.00 278 ILE A N 1
ATOM 2068 C CA . ILE A 1 278 ? 17.318 -18.281 -8.394 1.00 75.00 278 ILE A CA 1
ATOM 2069 C C . ILE A 1 278 ? 16.883 -19.707 -8.671 1.00 75.00 278 ILE A C 1
ATOM 2071 O O . ILE A 1 278 ? 17.080 -20.224 -9.771 1.00 75.00 278 ILE A O 1
ATOM 2075 N N . LEU A 1 279 ? 16.313 -20.348 -7.662 1.00 79.44 279 LEU A N 1
ATOM 2076 C CA . LEU A 1 279 ? 15.759 -21.679 -7.788 1.00 79.44 279 LEU A CA 1
ATOM 2077 C C . LEU A 1 279 ? 14.268 -21.540 -8.085 1.00 79.44 279 LEU A C 1
ATOM 2079 O O . LEU A 1 279 ? 13.469 -21.117 -7.247 1.00 79.44 279 LEU A O 1
ATOM 2083 N N . LEU A 1 280 ? 13.896 -21.880 -9.317 1.00 76.00 280 LEU A N 1
ATOM 2084 C CA . LEU A 1 280 ? 12.499 -22.056 -9.686 1.00 76.00 280 LEU A CA 1
ATOM 2085 C C . LEU A 1 280 ? 12.054 -23.402 -9.122 1.00 76.00 280 LEU A C 1
ATOM 2087 O O . LEU A 1 280 ? 12.571 -24.445 -9.530 1.00 76.00 280 LEU A O 1
ATOM 2091 N N . ALA A 1 281 ? 11.127 -23.389 -8.165 1.00 69.88 281 ALA A N 1
ATOM 2092 C CA . ALA A 1 281 ? 10.659 -24.631 -7.577 1.00 69.88 281 ALA A CA 1
ATOM 2093 C C . ALA A 1 281 ? 9.953 -25.467 -8.655 1.00 69.88 281 ALA A C 1
ATOM 2095 O O . ALA A 1 281 ? 8.963 -25.040 -9.252 1.00 69.88 281 ALA A O 1
ATOM 2096 N N . SER A 1 282 ? 10.435 -26.690 -8.875 1.00 57.88 282 SER A N 1
ATOM 2097 C CA . SER A 1 282 ? 9.799 -27.678 -9.756 1.00 57.88 282 SER A CA 1
ATOM 2098 C C . SER A 1 282 ? 8.397 -28.087 -9.278 1.00 57.88 282 SER A C 1
ATOM 2100 O O . SER A 1 282 ? 7.649 -28.706 -10.029 1.00 57.88 282 SER A O 1
ATOM 2102 N N . SER A 1 283 ? 8.035 -27.721 -8.043 1.00 55.59 283 SER A N 1
ATOM 2103 C CA . SER A 1 283 ? 6.729 -27.922 -7.411 1.00 55.59 283 SER A CA 1
ATOM 2104 C C . SER A 1 283 ? 5.694 -26.836 -7.711 1.00 55.59 283 SER A C 1
ATOM 2106 O O . SER A 1 283 ? 4.584 -26.911 -7.176 1.00 55.59 283 SER A O 1
ATOM 2108 N N . ALA A 1 284 ? 6.016 -25.820 -8.521 1.00 59.62 284 ALA A N 1
ATOM 2109 C CA . ALA A 1 284 ? 4.995 -24.896 -8.999 1.00 59.62 284 ALA A CA 1
ATOM 2110 C C . ALA A 1 284 ? 3.895 -25.715 -9.698 1.00 59.62 284 ALA A C 1
ATOM 2112 O O . ALA A 1 284 ? 4.184 -26.471 -10.622 1.00 59.62 284 ALA A O 1
ATOM 2113 N N . GLU A 1 285 ? 2.650 -25.619 -9.220 1.00 61.97 285 GLU A N 1
ATOM 2114 C CA . GLU A 1 285 ? 1.485 -26.282 -9.821 1.00 61.97 285 GLU A CA 1
ATOM 2115 C C . GLU A 1 285 ? 1.437 -25.948 -11.325 1.00 61.97 285 GLU A C 1
ATOM 2117 O O . GLU A 1 285 ? 1.056 -24.839 -11.697 1.00 61.97 285 GLU A O 1
ATOM 2122 N N . GLY A 1 286 ? 1.859 -26.893 -12.172 1.00 66.56 286 GLY A N 1
ATOM 2123 C CA . GLY A 1 286 ? 1.909 -26.745 -13.632 1.00 66.56 286 GLY A CA 1
ATOM 2124 C C . GLY A 1 286 ? 3.305 -26.627 -14.258 1.00 66.56 286 GLY A C 1
ATOM 2125 O O . GLY A 1 286 ? 3.408 -26.783 -15.467 1.00 66.56 286 GLY A O 1
ATOM 2126 N N . GLY A 1 287 ? 4.374 -26.432 -13.477 1.00 73.69 287 GLY A N 1
ATOM 2127 C CA . GLY A 1 287 ? 5.706 -26.136 -14.020 1.00 73.69 287 GLY A CA 1
ATOM 2128 C C . GLY A 1 287 ? 5.748 -24.807 -14.792 1.00 73.69 287 GLY A C 1
ATOM 2129 O O . GLY A 1 287 ? 4.768 -24.069 -14.818 1.00 73.69 287 GLY A O 1
ATOM 2130 N N . TYR A 1 288 ? 6.898 -24.489 -15.387 1.00 79.69 288 TYR A N 1
ATOM 2131 C CA . TYR A 1 288 ? 7.029 -23.397 -16.358 1.00 79.69 288 TYR A CA 1
ATOM 2132 C C . TYR A 1 288 ? 7.287 -24.005 -17.738 1.00 79.69 288 TYR A C 1
ATOM 2134 O O . TYR A 1 288 ? 8.205 -24.818 -17.885 1.00 79.69 288 TYR A O 1
ATOM 2142 N N . GLU A 1 289 ? 6.506 -23.609 -18.740 1.00 82.81 289 GLU A N 1
ATOM 2143 C CA . GLU A 1 289 ? 6.733 -23.956 -20.142 1.00 82.81 289 GLU A CA 1
ATOM 2144 C C . GLU A 1 289 ? 7.497 -22.844 -20.876 1.00 82.81 289 GLU A C 1
ATOM 2146 O O . GLU A 1 289 ? 7.583 -21.693 -20.441 1.00 82.81 289 GLU A O 1
ATOM 2151 N N . ALA A 1 290 ? 8.101 -23.186 -22.016 1.00 83.00 290 ALA A N 1
ATOM 2152 C CA . ALA A 1 290 ? 8.781 -22.195 -22.841 1.00 83.00 290 ALA A CA 1
ATOM 2153 C C . ALA A 1 290 ? 7.771 -21.156 -23.359 1.00 83.00 290 ALA A C 1
ATOM 2155 O O . ALA A 1 290 ? 6.828 -21.502 -24.066 1.00 83.00 290 ALA A O 1
ATOM 2156 N N . GLY A 1 291 ? 8.008 -19.883 -23.034 1.00 86.69 291 GLY A N 1
ATOM 2157 C CA . GLY A 1 291 ? 7.100 -18.776 -23.346 1.00 86.69 291 GLY A CA 1
ATOM 2158 C C . GLY A 1 291 ? 6.268 -18.298 -22.153 1.00 86.69 291 GLY A C 1
ATOM 2159 O O . GLY A 1 291 ? 5.673 -17.226 -22.249 1.00 86.69 291 GLY A O 1
ATOM 2160 N N . ASP A 1 292 ? 6.271 -19.025 -21.032 1.00 83.19 292 ASP A N 1
ATOM 2161 C CA . ASP A 1 292 ? 5.646 -18.551 -19.800 1.00 83.19 292 ASP A CA 1
ATOM 2162 C C . ASP A 1 292 ? 6.436 -17.398 -19.177 1.00 83.19 292 ASP A C 1
ATOM 2164 O O . ASP A 1 292 ? 7.670 -17.364 -19.170 1.00 83.19 292 ASP A O 1
ATOM 2168 N N . GLU A 1 293 ? 5.701 -16.454 -18.595 1.00 86.94 293 GLU A N 1
ATOM 2169 C CA . GLU A 1 293 ? 6.290 -15.396 -17.790 1.00 86.94 293 GLU A CA 1
ATOM 2170 C C . GLU A 1 293 ? 6.762 -15.958 -16.443 1.00 86.94 293 GLU A C 1
ATOM 2172 O O . GLU A 1 293 ? 6.002 -16.587 -15.700 1.00 86.94 293 GLU A O 1
ATOM 2177 N N . VAL A 1 294 ? 8.023 -15.692 -16.105 1.00 86.69 294 VAL A N 1
ATOM 2178 C CA . VAL A 1 294 ? 8.588 -16.043 -14.802 1.00 86.69 294 VAL A CA 1
ATOM 2179 C C . VAL A 1 294 ? 8.230 -14.949 -13.803 1.00 86.69 294 VAL A C 1
ATOM 2181 O O . VAL A 1 294 ? 8.633 -13.795 -13.941 1.00 86.69 294 VAL A O 1
ATOM 2184 N N . PHE A 1 295 ? 7.481 -15.321 -12.769 1.00 87.06 295 PHE A N 1
ATOM 2185 C CA . PHE A 1 295 ? 7.089 -14.410 -11.699 1.00 87.06 295 PHE A CA 1
ATOM 2186 C C . PHE A 1 295 ? 7.920 -14.646 -10.440 1.00 87.06 295 PHE A C 1
ATOM 2188 O O . PHE A 1 295 ? 8.395 -15.751 -10.195 1.00 87.06 295 PHE A O 1
ATOM 2195 N N . MET A 1 296 ? 7.994 -13.638 -9.573 1.00 85.88 296 MET A N 1
ATOM 2196 C CA . MET A 1 296 ? 8.565 -13.749 -8.231 1.00 85.88 296 MET A CA 1
ATOM 2197 C C . MET A 1 296 ? 7.555 -13.340 -7.148 1.00 85.88 296 MET A C 1
ATOM 2199 O O . MET A 1 296 ? 6.568 -12.642 -7.398 1.00 85.88 296 MET A O 1
ATOM 2203 N N . LEU A 1 297 ? 7.798 -13.754 -5.905 1.00 86.38 297 LEU A N 1
ATOM 2204 C CA . LEU A 1 297 ? 6.996 -13.343 -4.755 1.00 86.38 297 LEU A CA 1
ATOM 2205 C C . LEU A 1 297 ? 7.684 -12.184 -4.022 1.00 86.38 297 LEU A C 1
ATOM 2207 O O . LEU A 1 297 ? 8.529 -12.404 -3.167 1.00 86.38 297 LEU A O 1
ATOM 2211 N N . TYR A 1 298 ? 7.267 -10.944 -4.299 1.00 86.12 298 TYR A N 1
ATOM 2212 C CA . TYR A 1 298 ? 7.769 -9.746 -3.585 1.00 86.12 298 TYR A CA 1
ATOM 2213 C C . TYR A 1 298 ? 7.616 -9.809 -2.052 1.00 86.12 298 TYR A C 1
ATOM 2215 O O . TYR A 1 298 ? 8.307 -9.106 -1.322 1.00 86.12 298 TYR A O 1
ATOM 2223 N N . GLY A 1 299 ? 6.693 -10.632 -1.551 1.00 84.81 299 GLY A N 1
ATOM 2224 C CA . GLY A 1 299 ? 6.556 -10.927 -0.130 1.00 84.81 299 GLY A CA 1
ATOM 2225 C C . GLY A 1 299 ? 5.224 -11.600 0.180 1.00 84.81 299 GLY A C 1
ATOM 2226 O O . GLY A 1 299 ? 4.172 -11.162 -0.288 1.00 84.81 299 GLY A O 1
ATOM 2227 N N . ALA A 1 300 ? 5.260 -12.648 1.005 1.00 84.00 300 ALA A N 1
ATOM 2228 C CA . ALA A 1 300 ? 4.086 -13.455 1.347 1.00 84.00 300 ALA A CA 1
ATOM 2229 C C . ALA A 1 300 ? 3.009 -12.689 2.142 1.00 84.00 300 ALA A C 1
ATOM 2231 O O . ALA A 1 300 ? 1.872 -13.134 2.220 1.00 84.00 300 ALA A O 1
ATOM 2232 N N . GLY A 1 301 ? 3.347 -11.543 2.742 1.00 88.06 301 GLY A N 1
ATOM 2233 C CA . GLY A 1 301 ? 2.446 -10.759 3.596 1.00 88.06 301 GLY A CA 1
ATOM 2234 C C . GLY A 1 301 ? 2.010 -9.407 3.026 1.00 88.06 301 GLY A C 1
ATOM 2235 O O . GLY A 1 301 ? 1.446 -8.598 3.763 1.00 88.06 301 GLY A O 1
ATOM 2236 N N . LEU A 1 302 ? 2.295 -9.106 1.754 1.00 90.88 302 LEU A N 1
ATOM 2237 C CA . LEU A 1 302 ? 2.072 -7.764 1.210 1.00 90.88 302 LEU A CA 1
ATOM 2238 C C . LEU A 1 302 ? 0.595 -7.507 0.864 1.00 90.88 302 LEU A C 1
ATOM 2240 O O . LEU A 1 302 ? 0.050 -8.028 -0.112 1.00 90.88 302 LEU A O 1
ATOM 2244 N N . GLY A 1 303 ? -0.050 -6.638 1.646 1.00 93.50 303 GLY A N 1
ATOM 2245 C CA . GLY A 1 303 ? -1.375 -6.090 1.339 1.00 93.50 303 GLY A CA 1
ATOM 2246 C C . GLY A 1 303 ? -1.358 -5.096 0.170 1.00 93.50 303 GLY A C 1
ATOM 2247 O O . GLY A 1 303 ? -0.303 -4.611 -0.243 1.00 93.50 303 GLY A O 1
ATOM 2248 N N . ASN A 1 304 ? -2.534 -4.734 -0.360 1.00 94.69 304 ASN A N 1
ATOM 2249 C CA . ASN A 1 304 ? -2.611 -3.831 -1.517 1.00 94.69 304 ASN A CA 1
ATOM 2250 C C . ASN A 1 304 ? -2.113 -2.413 -1.215 1.00 94.69 304 ASN A C 1
ATOM 2252 O O . ASN A 1 304 ? -1.707 -1.711 -2.133 1.00 94.69 304 ASN A O 1
ATOM 2256 N N . GLU A 1 305 ? -2.126 -1.980 0.046 1.00 92.50 305 GLU A N 1
ATOM 2257 C CA . GLU A 1 305 ? -1.531 -0.699 0.433 1.00 92.50 305 GLU A CA 1
ATOM 2258 C C . GLU A 1 305 ? -0.017 -0.685 0.211 1.00 92.50 305 GLU A C 1
ATOM 2260 O O . GLU A 1 305 ? 0.515 0.240 -0.407 1.00 92.50 305 GLU A O 1
ATOM 2265 N N . ALA A 1 306 ? 0.666 -1.741 0.661 1.00 89.88 306 ALA A N 1
ATOM 2266 C CA . ALA A 1 306 ? 2.093 -1.923 0.440 1.00 89.88 306 ALA A CA 1
ATOM 2267 C C . ALA A 1 306 ? 2.387 -2.101 -1.055 1.00 89.88 306 ALA A C 1
ATOM 2269 O O . ALA A 1 306 ? 3.268 -1.429 -1.577 1.00 89.88 306 ALA A O 1
ATOM 2270 N N . LEU A 1 307 ? 1.603 -2.921 -1.768 1.00 90.25 307 LEU A N 1
ATOM 2271 C CA . LEU A 1 307 ? 1.801 -3.122 -3.206 1.00 90.25 307 LEU A CA 1
ATOM 2272 C C . LEU A 1 307 ? 1.654 -1.819 -4.004 1.00 90.25 307 LEU A C 1
ATOM 2274 O O . LEU A 1 307 ? 2.504 -1.493 -4.831 1.00 90.25 307 LEU A O 1
ATOM 2278 N N . LEU A 1 308 ? 0.623 -1.028 -3.702 1.00 89.81 308 LEU A N 1
ATOM 2279 C CA . LEU A 1 308 ? 0.359 0.223 -4.405 1.00 89.81 308 LEU A CA 1
ATOM 2280 C C . LEU A 1 308 ? 1.403 1.292 -4.083 1.00 89.81 308 LEU A C 1
ATOM 2282 O O . LEU A 1 308 ? 1.805 2.039 -4.973 1.00 89.81 308 LEU A O 1
ATOM 2286 N N . SER A 1 309 ? 1.804 1.401 -2.815 1.00 84.50 309 SER A N 1
ATOM 2287 C CA . SER A 1 309 ? 2.773 2.411 -2.381 1.00 84.50 309 SER A CA 1
ATOM 2288 C C . SER A 1 309 ? 4.191 2.107 -2.845 1.00 84.50 309 SER A C 1
ATOM 2290 O O . SER A 1 309 ? 4.884 3.038 -3.254 1.00 84.50 309 SER A O 1
ATOM 2292 N N . ARG A 1 310 ? 4.594 0.832 -2.812 1.00 82.69 310 ARG A N 1
ATOM 2293 C CA . ARG A 1 310 ? 5.954 0.394 -3.144 1.00 82.69 310 ARG A CA 1
ATOM 2294 C C . ARG A 1 310 ? 6.132 0.125 -4.635 1.00 82.69 310 ARG A C 1
ATOM 2296 O O . ARG A 1 310 ? 7.078 0.626 -5.222 1.00 82.69 310 ARG A O 1
ATOM 2303 N N . TYR A 1 311 ? 5.187 -0.577 -5.259 1.00 83.62 311 TYR A N 1
ATOM 2304 C CA . TYR A 1 311 ? 5.338 -1.087 -6.628 1.00 83.62 311 TYR A CA 1
ATOM 2305 C C . TYR A 1 311 ? 4.343 -0.484 -7.631 1.00 83.62 311 TYR A C 1
ATOM 2307 O O . TYR A 1 311 ? 4.375 -0.791 -8.818 1.00 83.62 311 TYR A O 1
ATOM 2315 N N . GLY A 1 312 ? 3.425 0.381 -7.189 1.00 87.38 312 GLY A N 1
ATOM 2316 C CA . GLY A 1 312 ? 2.508 1.089 -8.088 1.00 87.38 312 GLY A CA 1
ATOM 2317 C C . GLY A 1 312 ? 1.363 0.244 -8.662 1.00 87.38 312 GLY A C 1
ATOM 2318 O O . GLY A 1 312 ? 0.595 0.759 -9.482 1.00 87.38 312 GLY A O 1
ATOM 2319 N N . PHE A 1 313 ? 1.191 -1.004 -8.211 1.00 90.50 313 PHE A N 1
ATOM 2320 C CA . PHE A 1 313 ? 0.086 -1.882 -8.606 1.00 90.50 313 PHE A CA 1
ATOM 2321 C C . PHE A 1 313 ? -0.697 -2.425 -7.398 1.00 90.50 313 PHE A C 1
ATOM 2323 O O . PHE A 1 313 ? -0.268 -2.328 -6.257 1.00 90.50 313 PHE A O 1
ATOM 2330 N N . SER A 1 314 ? -1.876 -2.995 -7.648 1.00 93.12 314 SER A N 1
ATOM 2331 C CA . SER A 1 314 ? -2.690 -3.667 -6.626 1.00 93.12 314 SER A CA 1
ATOM 2332 C C . SER A 1 314 ? -3.259 -4.947 -7.207 1.00 93.12 314 SER A C 1
ATOM 2334 O O . SER A 1 314 ? -3.640 -4.973 -8.379 1.00 93.12 314 SER A O 1
ATOM 2336 N N . LEU A 1 315 ? -3.408 -5.978 -6.382 1.00 92.06 315 LEU A N 1
ATOM 2337 C CA . LEU A 1 315 ? -3.984 -7.244 -6.809 1.00 92.06 315 LEU A CA 1
ATOM 2338 C C . LEU A 1 315 ? -5.498 -7.296 -6.545 1.00 92.06 315 LEU A C 1
ATOM 2340 O O . LEU A 1 315 ? -5.973 -6.933 -5.457 1.00 92.06 315 LEU A O 1
ATOM 2344 N N . PRO A 1 316 ? -6.294 -7.808 -7.500 1.00 91.62 316 PRO A N 1
ATOM 2345 C CA . PRO A 1 316 ? -7.697 -8.085 -7.252 1.00 91.62 316 PRO A CA 1
ATOM 2346 C C . PRO A 1 316 ? -7.828 -9.205 -6.214 1.00 91.62 316 PRO A C 1
ATOM 2348 O O . PRO A 1 316 ? -7.234 -10.270 -6.346 1.00 91.62 316 PRO A O 1
ATOM 2351 N N . ARG A 1 317 ? -8.661 -8.986 -5.187 1.00 90.88 317 ARG A N 1
ATOM 2352 C CA . ARG A 1 317 ? -8.937 -9.981 -4.129 1.00 90.88 317 ARG A CA 1
ATOM 2353 C C . ARG A 1 317 ? -7.667 -10.488 -3.416 1.00 90.88 317 ARG A C 1
ATOM 2355 O O . ARG A 1 317 ? -7.623 -11.660 -3.046 1.00 90.88 317 ARG A O 1
ATOM 2362 N N . ASN A 1 318 ? -6.681 -9.615 -3.200 1.00 92.62 318 ASN A N 1
ATOM 2363 C CA . ASN A 1 318 ? -5.493 -9.931 -2.406 1.00 92.62 318 ASN A CA 1
ATOM 2364 C C . ASN A 1 318 ? -5.901 -10.460 -1.007 1.00 92.62 318 ASN A C 1
ATOM 2366 O O . ASN A 1 318 ? -6.625 -9.757 -0.298 1.00 92.62 318 ASN A O 1
ATOM 2370 N N . PRO A 1 319 ? -5.507 -11.686 -0.613 1.00 92.50 319 PRO A N 1
ATOM 2371 C CA . PRO A 1 319 ? -5.859 -12.257 0.689 1.00 92.50 319 PRO A CA 1
ATOM 2372 C C . PRO A 1 319 ? -5.116 -11.592 1.855 1.00 92.50 319 PRO A C 1
ATOM 2374 O O . PRO A 1 319 ? -5.578 -11.681 2.987 1.00 92.50 319 PRO A O 1
ATOM 2377 N N . HIS A 1 320 ? -4.014 -10.892 1.577 1.00 94.12 320 HIS A N 1
ATOM 2378 C CA . HIS A 1 320 ? -3.229 -10.148 2.564 1.00 94.12 320 HIS A CA 1
ATOM 2379 C C . HIS A 1 320 ? -3.669 -8.682 2.672 1.00 94.12 320 HIS A C 1
ATOM 2381 O O . HIS A 1 320 ? -3.044 -7.893 3.377 1.00 94.12 320 HIS A O 1
ATOM 2387 N N . ASP A 1 321 ? -4.729 -8.287 1.953 1.00 95.25 321 ASP A N 1
ATOM 2388 C CA . ASP A 1 321 ? -5.259 -6.931 2.038 1.00 95.25 321 ASP A CA 1
ATOM 2389 C C . ASP A 1 321 ? -5.838 -6.678 3.432 1.00 95.25 321 ASP A C 1
ATOM 2391 O O . ASP A 1 321 ? -6.665 -7.453 3.926 1.00 95.25 321 ASP A O 1
ATOM 2395 N N . ARG A 1 322 ? -5.405 -5.581 4.054 1.00 96.19 322 ARG A N 1
ATOM 2396 C CA . ARG A 1 322 ? -5.812 -5.193 5.403 1.00 96.19 322 ARG A CA 1
ATOM 2397 C C . ARG A 1 322 ? -5.961 -3.684 5.530 1.00 96.19 322 ARG A C 1
ATOM 2399 O O . ARG A 1 322 ? -5.369 -2.927 4.765 1.00 96.19 322 ARG A O 1
ATOM 2406 N N . VAL A 1 323 ? -6.761 -3.243 6.496 1.00 95.94 323 VAL A N 1
ATOM 2407 C CA . VAL A 1 323 ? -6.871 -1.831 6.884 1.00 95.94 323 VAL A CA 1
ATOM 2408 C C . VAL A 1 323 ? -6.237 -1.663 8.253 1.00 95.94 323 VAL A C 1
ATOM 2410 O O . VAL A 1 323 ? -6.830 -2.048 9.254 1.00 95.94 323 VAL A O 1
ATOM 2413 N N . GLU A 1 324 ? -5.032 -1.101 8.285 1.00 95.44 324 GLU A N 1
ATOM 2414 C CA . GLU A 1 324 ? -4.287 -0.915 9.535 1.00 95.44 324 GLU A CA 1
ATOM 2415 C C . GLU A 1 324 ? -4.803 0.276 10.347 1.00 95.44 324 GLU A C 1
ATOM 2417 O O . GLU A 1 324 ? -4.724 0.248 11.560 1.00 95.44 324 GLU A O 1
ATOM 2422 N N . GLU A 1 325 ? -5.358 1.312 9.714 1.00 96.25 325 GLU A N 1
ATOM 2423 C CA . GLU A 1 325 ? -5.762 2.543 10.406 1.00 96.25 325 GLU A CA 1
ATOM 2424 C C . GLU A 1 325 ? -7.283 2.754 10.379 1.00 96.25 325 GLU A C 1
ATOM 2426 O O . GLU A 1 325 ? -7.898 2.808 9.304 1.00 96.25 325 GLU A O 1
ATOM 2431 N N . VAL A 1 326 ? -7.879 2.943 11.560 1.00 97.31 326 VAL A N 1
ATOM 2432 C CA . VAL A 1 326 ? -9.291 3.300 11.755 1.00 97.31 326 VAL A CA 1
ATOM 2433 C C . VAL A 1 326 ? -9.399 4.716 12.314 1.00 97.31 326 VAL A C 1
ATOM 2435 O O . VAL A 1 326 ? -8.651 5.114 13.203 1.00 97.31 326 VAL A O 1
ATOM 2438 N N . ALA A 1 327 ? -10.336 5.499 11.779 1.00 97.25 327 ALA A N 1
ATOM 2439 C CA . ALA A 1 327 ? -10.545 6.887 12.171 1.00 97.25 327 ALA A CA 1
ATOM 2440 C C . ALA A 1 327 ? -11.845 7.046 12.970 1.00 97.25 327 ALA A C 1
ATOM 2442 O O . ALA A 1 327 ? -12.928 6.722 12.478 1.00 97.25 327 ALA A O 1
ATOM 2443 N N . PHE A 1 328 ? -11.727 7.608 14.169 1.00 98.06 328 PHE A N 1
ATOM 2444 C CA . PHE A 1 328 ? -12.808 7.856 15.111 1.00 98.06 328 PHE A CA 1
ATOM 2445 C C . PHE A 1 328 ? -13.088 9.351 15.222 1.00 98.06 328 PHE A C 1
ATOM 2447 O O . PHE A 1 328 ? -12.208 10.148 15.552 1.00 98.06 328 PHE A O 1
ATOM 2454 N N . HIS A 1 329 ? -14.338 9.725 14.963 1.00 97.00 329 HIS A N 1
ATOM 2455 C CA . HIS A 1 329 ? -14.832 11.056 15.282 1.00 97.00 329 HIS A CA 1
ATOM 2456 C C . HIS A 1 329 ? -15.313 11.069 16.729 1.00 97.00 329 HIS A C 1
ATOM 2458 O O . HIS A 1 329 ? -16.185 10.279 17.091 1.00 97.00 329 HIS A O 1
ATOM 2464 N N . LEU A 1 330 ? -14.752 11.965 17.534 1.00 96.75 330 LEU A N 1
ATOM 2465 C CA . LEU A 1 330 ? -15.211 12.186 18.899 1.00 96.75 330 LEU A CA 1
ATOM 2466 C C . LEU A 1 330 ? -16.622 12.797 18.895 1.00 96.75 330 LEU A C 1
ATOM 2468 O O . LEU A 1 330 ? -16.989 13.474 17.925 1.00 96.75 330 LEU A O 1
ATOM 2472 N N . PRO A 1 331 ? -17.414 12.589 19.965 1.00 95.38 331 PRO A N 1
ATOM 2473 C CA . PRO A 1 331 ? -18.727 13.204 20.096 1.00 95.38 331 PRO A CA 1
ATOM 2474 C C . PRO A 1 331 ? -18.674 14.728 19.887 1.00 95.38 331 PRO A C 1
ATOM 2476 O O . PRO A 1 331 ? -17.716 15.382 20.323 1.00 95.38 331 PRO A O 1
ATOM 2479 N N . PRO A 1 332 ? -19.682 15.324 19.227 1.00 94.94 332 PRO A N 1
ATOM 2480 C CA . PRO A 1 332 ? -19.746 16.771 19.063 1.00 94.94 332 PRO A CA 1
ATOM 2481 C C . PRO A 1 332 ? -19.753 17.458 20.435 1.00 94.94 332 PRO A C 1
ATOM 2483 O O . PRO A 1 332 ? -20.405 16.991 21.363 1.00 94.94 332 PRO A O 1
ATOM 2486 N N . GLY A 1 333 ? -19.004 18.554 20.564 1.00 95.31 333 GLY A N 1
ATOM 2487 C CA . GLY A 1 333 ? -18.841 19.268 21.836 1.00 95.31 333 GLY A CA 1
ATOM 2488 C C . GLY A 1 333 ? -17.718 18.742 22.735 1.00 95.31 333 GLY A C 1
ATOM 2489 O O . GLY A 1 333 ? -17.442 19.359 23.759 1.00 95.31 333 GLY A O 1
ATOM 2490 N N . THR A 1 334 ? -17.018 17.665 22.353 1.00 95.88 334 THR A N 1
ATOM 2491 C CA . THR A 1 334 ? -15.814 17.226 23.080 1.00 95.88 334 THR A CA 1
ATOM 2492 C C . THR A 1 334 ? -14.757 18.332 23.042 1.00 95.88 334 THR A C 1
ATOM 2494 O O . THR A 1 334 ? -14.299 18.724 21.965 1.00 95.88 334 THR A O 1
ATOM 2497 N N . SER A 1 335 ? -14.376 18.845 24.214 1.00 96.88 335 SER A N 1
ATOM 2498 C CA . SER A 1 335 ? -13.348 19.881 24.328 1.00 96.88 335 SER A CA 1
ATOM 2499 C C . SER A 1 335 ? -11.969 19.342 23.916 1.00 96.88 335 SER A C 1
ATOM 2501 O O . SER A 1 335 ? -11.734 18.131 23.972 1.00 96.88 335 SER A O 1
ATOM 2503 N N . PRO A 1 336 ? -11.014 20.207 23.526 1.00 96.56 336 PRO A N 1
ATOM 2504 C CA . PRO A 1 336 ? -9.650 19.770 23.236 1.00 96.56 336 PRO A CA 1
ATOM 2505 C C . PRO A 1 336 ? -8.978 19.045 24.414 1.00 96.56 336 PRO A C 1
ATOM 2507 O O . PRO A 1 336 ? -8.262 18.076 24.177 1.00 96.56 336 PRO A O 1
ATOM 2510 N N . SER A 1 337 ? -9.259 19.457 25.660 1.00 96.56 337 SER A N 1
ATOM 2511 C CA . SER A 1 337 ? -8.760 18.775 26.870 1.00 96.56 337 SER A CA 1
ATOM 2512 C C . SER A 1 337 ? -9.323 17.363 26.992 1.00 96.56 337 SER A C 1
ATOM 2514 O O . SER A 1 337 ? -8.566 16.404 27.078 1.00 96.56 337 SER A O 1
ATOM 2516 N N . ALA A 1 338 ? -10.646 17.216 26.873 1.00 95.94 338 ALA A N 1
ATOM 2517 C CA . ALA A 1 338 ? -11.302 15.912 26.938 1.00 95.94 338 ALA A CA 1
ATOM 2518 C C . ALA A 1 338 ? -10.847 14.980 25.798 1.00 95.94 338 ALA A C 1
ATOM 2520 O O . ALA A 1 338 ? -10.716 13.772 25.980 1.00 95.94 338 ALA A O 1
ATOM 2521 N N . ALA A 1 339 ? -10.568 15.527 24.609 1.00 96.62 339 ALA A N 1
ATOM 2522 C CA . ALA A 1 339 ? -9.991 14.762 23.507 1.00 96.62 339 ALA A CA 1
ATOM 2523 C C . ALA A 1 339 ? -8.569 14.263 23.825 1.00 96.62 339 ALA A C 1
ATOM 2525 O O . ALA A 1 339 ? -8.236 13.124 23.491 1.00 96.62 339 ALA A O 1
ATOM 2526 N N . ALA A 1 340 ? -7.744 15.096 24.467 1.00 96.94 340 ALA A N 1
ATOM 2527 C CA . ALA A 1 340 ? -6.398 14.728 24.897 1.00 96.94 340 ALA A CA 1
ATOM 2528 C C . ALA A 1 340 ? -6.424 13.673 26.015 1.00 96.94 340 ALA A C 1
ATOM 2530 O O . ALA A 1 340 ? -5.678 12.700 25.937 1.00 96.94 340 ALA A O 1
ATOM 2531 N N . GLU A 1 341 ? -7.327 13.811 26.988 1.00 97.38 341 GLU A N 1
ATOM 2532 C CA . GLU A 1 341 ? -7.547 12.836 28.064 1.00 97.38 341 GLU A CA 1
ATOM 2533 C C . GLU A 1 341 ? -7.953 11.466 27.507 1.00 97.38 341 GLU A C 1
ATOM 2535 O O . GLU A 1 341 ? -7.332 10.459 27.841 1.00 97.38 341 GLU A O 1
ATOM 2540 N N . ARG A 1 342 ? -8.916 11.414 26.574 1.00 97.62 342 ARG A N 1
ATOM 2541 C CA . ARG A 1 342 ? -9.313 10.155 25.912 1.00 97.62 342 ARG A CA 1
ATOM 2542 C C . ARG A 1 342 ? -8.170 9.526 25.119 1.00 97.62 342 ARG A C 1
ATOM 2544 O O . ARG A 1 342 ? -8.019 8.308 25.125 1.00 97.62 342 ARG A O 1
ATOM 2551 N N . LEU A 1 343 ? -7.359 10.334 24.433 1.00 97.62 343 LEU A N 1
ATOM 2552 C CA . LEU A 1 343 ? -6.187 9.839 23.707 1.00 97.62 343 LEU A CA 1
ATOM 2553 C C . LEU A 1 343 ? -5.114 9.288 24.660 1.00 97.62 343 LEU A C 1
ATOM 2555 O O . LEU A 1 343 ? -4.486 8.279 24.344 1.00 97.62 343 LEU A O 1
ATOM 2559 N N . ALA A 1 344 ? -4.899 9.938 25.805 1.00 97.75 344 ALA A N 1
ATOM 2560 C CA . ALA A 1 344 ? -3.978 9.466 26.834 1.00 97.75 344 ALA A CA 1
ATOM 2561 C C . ALA A 1 344 ? -4.467 8.148 27.453 1.00 97.75 344 ALA A C 1
ATOM 2563 O O . ALA A 1 344 ? -3.696 7.193 27.510 1.00 97.75 344 ALA A O 1
ATOM 2564 N N . ALA A 1 345 ? -5.753 8.064 27.810 1.00 97.69 345 ALA A N 1
ATOM 2565 C CA . ALA A 1 345 ? -6.376 6.843 28.316 1.00 97.69 345 ALA A CA 1
ATOM 2566 C C . ALA A 1 345 ? -6.262 5.688 27.309 1.00 97.69 345 ALA A C 1
ATOM 2568 O O . ALA A 1 345 ? -5.863 4.589 27.678 1.00 97.69 345 ALA A O 1
ATOM 2569 N N . LEU A 1 346 ? -6.509 5.954 26.020 1.00 97.81 346 LEU A N 1
ATOM 2570 C CA . LEU A 1 346 ? -6.339 4.969 24.951 1.00 97.81 346 LEU A CA 1
ATOM 2571 C C . LEU A 1 346 ? -4.914 4.413 24.877 1.00 97.81 346 LEU A C 1
ATOM 2573 O O . LEU A 1 346 ? -4.732 3.205 24.784 1.00 97.81 346 LEU A O 1
ATOM 2577 N N . ARG A 1 347 ? -3.902 5.285 24.928 1.00 97.50 347 ARG A N 1
ATOM 2578 C CA . ARG A 1 347 ? -2.491 4.871 24.875 1.00 97.50 347 ARG A CA 1
ATOM 2579 C C . ARG A 1 347 ? -2.061 4.093 26.116 1.00 97.50 347 ARG A C 1
ATOM 2581 O O . ARG A 1 347 ? -1.222 3.209 25.999 1.00 97.50 347 ARG A O 1
ATOM 2588 N N . ALA A 1 348 ? -2.619 4.425 27.279 1.00 97.44 348 ALA A N 1
ATOM 2589 C CA . ALA A 1 348 ? -2.354 3.706 28.519 1.00 97.44 348 ALA A CA 1
ATOM 2590 C C . ALA A 1 348 ? -2.993 2.307 28.511 1.00 97.44 348 ALA A C 1
ATOM 2592 O O . ALA A 1 348 ? -2.334 1.332 28.856 1.00 97.44 348 ALA A O 1
ATOM 2593 N N . ALA A 1 349 ? -4.251 2.204 28.073 1.00 96.94 349 ALA A N 1
ATOM 2594 C CA . ALA A 1 349 ? -5.002 0.950 28.030 1.00 96.94 349 ALA A CA 1
ATOM 2595 C C . ALA A 1 349 ? -4.517 -0.016 26.935 1.00 96.94 349 ALA A C 1
ATOM 2597 O O . ALA A 1 349 ? -4.561 -1.236 27.112 1.00 96.94 349 ALA A O 1
ATOM 2598 N N . LEU A 1 350 ? -4.062 0.525 25.799 1.00 96.94 350 LEU A N 1
ATOM 2599 C CA . LEU A 1 350 ? -3.644 -0.226 24.615 1.00 96.94 350 LEU A CA 1
ATOM 2600 C C . LEU A 1 350 ? -2.233 0.200 24.162 1.00 96.94 350 LEU A C 1
ATOM 2602 O O . LEU A 1 350 ? -2.087 0.848 23.123 1.00 96.94 350 LEU A O 1
ATOM 2606 N N . PRO A 1 351 ? -1.167 -0.172 24.896 1.00 95.44 351 PRO A N 1
ATOM 2607 C CA . PRO A 1 351 ? 0.195 0.285 24.602 1.00 95.44 351 PRO A CA 1
ATOM 2608 C C . PRO A 1 351 ? 0.739 -0.217 23.255 1.00 95.44 351 PRO A C 1
ATOM 2610 O O . PRO A 1 351 ? 1.593 0.432 22.655 1.00 95.44 351 PRO A O 1
ATOM 2613 N N . ALA A 1 352 ? 0.229 -1.344 22.746 1.00 93.00 352 ALA A N 1
ATOM 2614 C CA . ALA A 1 352 ? 0.592 -1.873 21.429 1.00 93.00 352 ALA A CA 1
ATOM 2615 C C . ALA A 1 352 ? 0.009 -1.055 20.258 1.00 93.00 352 ALA A C 1
ATOM 2617 O O . ALA A 1 352 ? 0.406 -1.242 19.107 1.00 93.00 352 ALA A O 1
ATOM 2618 N N . VAL A 1 353 ? -0.935 -0.152 20.535 1.00 93.81 353 VAL A N 1
ATOM 2619 C CA . VAL A 1 353 ? -1.723 0.554 19.527 1.00 93.81 353 VAL A CA 1
ATOM 2620 C C . VAL A 1 353 ? -1.208 1.969 19.343 1.00 93.81 353 VAL A C 1
ATOM 2622 O O . VAL A 1 353 ? -1.132 2.770 20.276 1.00 93.81 353 VAL A O 1
ATOM 2625 N N . VAL A 1 354 ? -0.908 2.334 18.097 1.00 96.44 354 VAL A N 1
ATOM 2626 C CA . VAL A 1 354 ? -0.455 3.693 17.787 1.00 96.44 354 VAL A CA 1
ATOM 2627 C C . VAL A 1 354 ? -1.666 4.580 17.520 1.00 96.44 354 VAL A C 1
ATOM 2629 O O . VAL A 1 354 ? -2.248 4.563 16.436 1.00 96.44 354 VAL A O 1
ATOM 2632 N N . ALA A 1 355 ? -2.035 5.392 18.510 1.00 96.94 355 ALA A N 1
ATOM 2633 C CA . ALA A 1 355 ? -3.105 6.376 18.388 1.00 96.94 355 ALA A CA 1
ATOM 2634 C C . ALA A 1 355 ? -2.556 7.799 18.202 1.00 96.94 355 ALA A C 1
ATOM 2636 O O . ALA A 1 355 ? -1.680 8.250 18.948 1.00 96.94 355 ALA A O 1
ATOM 2637 N N . THR A 1 356 ? -3.090 8.544 17.231 1.00 96.75 356 THR A N 1
ATOM 2638 C CA . THR A 1 356 ? -2.711 9.943 16.974 1.00 96.75 356 THR A CA 1
ATOM 2639 C C . THR A 1 356 ? -3.923 10.821 16.682 1.00 96.75 356 THR A C 1
ATOM 2641 O O . THR A 1 356 ? -4.870 10.399 16.014 1.00 96.75 356 THR A O 1
ATOM 2644 N N . GLN A 1 357 ? -3.891 12.068 17.155 1.00 96.69 357 GLN A N 1
ATOM 2645 C CA . GLN A 1 357 ? -4.893 13.071 16.806 1.00 96.69 357 GLN A CA 1
ATOM 2646 C C . GLN A 1 357 ? -4.591 13.622 15.408 1.00 96.69 357 GLN A C 1
ATOM 2648 O O . GLN A 1 357 ? -3.611 14.337 15.210 1.00 96.69 357 GLN A O 1
ATOM 2653 N N . ALA A 1 358 ? -5.418 13.265 14.424 1.00 92.88 358 ALA A N 1
ATOM 2654 C CA . ALA A 1 358 ? -5.227 13.679 13.034 1.00 92.88 358 ALA A CA 1
ATOM 2655 C C . ALA A 1 358 ? -5.827 15.066 12.745 1.00 92.88 358 ALA A C 1
ATOM 2657 O O . ALA A 1 358 ? -5.354 15.772 11.858 1.00 92.88 358 ALA A O 1
ATOM 2658 N N . ALA A 1 359 ? -6.879 15.446 13.476 1.00 94.38 359 ALA A N 1
ATOM 2659 C CA . ALA A 1 359 ? -7.502 16.769 13.445 1.00 94.38 359 ALA A CA 1
ATOM 2660 C C . ALA A 1 359 ? -8.292 17.006 14.752 1.00 94.38 359 ALA A C 1
ATOM 2662 O O . ALA A 1 359 ? -8.528 16.048 15.498 1.00 94.38 359 ALA A O 1
ATOM 2663 N N . PRO A 1 360 ? -8.747 18.240 15.048 1.00 95.12 360 PRO A N 1
ATOM 2664 C CA . PRO A 1 360 ? -9.662 18.480 16.163 1.00 95.12 360 PRO A CA 1
ATOM 2665 C C . PRO A 1 360 ? -10.890 17.560 16.082 1.00 95.12 360 PRO A C 1
ATOM 2667 O O . PRO A 1 360 ? -11.575 17.517 15.060 1.00 95.12 360 PRO A O 1
ATOM 2670 N N . GLY A 1 361 ? -11.131 16.779 17.139 1.00 95.44 361 GLY A N 1
ATOM 2671 C CA . GLY A 1 361 ? -12.219 15.796 17.189 1.00 95.44 361 GLY A CA 1
ATOM 2672 C C . GLY A 1 361 ? -12.036 14.543 16.318 1.00 95.44 361 GLY A C 1
ATOM 2673 O O . GLY A 1 361 ? -12.981 13.770 16.197 1.00 95.44 361 GLY A O 1
ATOM 2674 N N . LEU A 1 362 ? -10.867 14.324 15.703 1.00 96.81 362 LEU A N 1
ATOM 2675 C CA . LEU A 1 362 ? -10.572 13.142 14.886 1.00 96.81 362 LEU A CA 1
ATOM 2676 C C . LEU A 1 362 ? -9.315 12.432 15.393 1.00 96.81 362 LEU A C 1
ATOM 2678 O O . LEU A 1 362 ? -8.200 12.945 15.257 1.00 96.81 362 LEU A O 1
ATOM 2682 N N . ILE A 1 363 ? -9.497 11.224 15.915 1.00 97.31 363 ILE A N 1
ATOM 2683 C CA . ILE A 1 363 ? -8.412 10.354 16.367 1.00 97.31 363 ILE A CA 1
ATOM 2684 C C . ILE A 1 363 ? -8.272 9.190 15.388 1.00 97.31 363 ILE A C 1
ATOM 2686 O O . ILE A 1 363 ? -9.254 8.593 14.959 1.00 97.31 363 ILE A O 1
ATOM 2690 N N . THR A 1 364 ? -7.037 8.897 15.004 1.00 97.62 364 THR A N 1
ATOM 2691 C CA . THR A 1 364 ? -6.673 7.756 14.159 1.00 97.62 364 THR A CA 1
ATOM 2692 C C . THR A 1 364 ? -5.966 6.723 15.011 1.00 97.62 364 THR A C 1
ATOM 2694 O O . THR A 1 364 ? -5.104 7.079 15.814 1.00 97.62 364 THR A O 1
ATOM 2697 N N . VAL A 1 365 ? -6.359 5.467 14.851 1.00 97.56 365 VAL A N 1
ATOM 2698 C CA . VAL A 1 365 ? -5.889 4.328 15.634 1.00 97.56 365 VAL A CA 1
ATOM 2699 C C . VAL A 1 365 ? -5.314 3.315 14.657 1.00 97.56 365 VAL A C 1
ATOM 2701 O O . VAL A 1 365 ? -6.034 2.845 13.773 1.00 97.56 365 VAL A O 1
ATOM 2704 N N . LYS A 1 366 ? -4.016 3.025 14.778 1.00 96.81 366 LYS A N 1
ATOM 2705 C CA . LYS A 1 366 ? -3.343 1.996 13.990 1.00 96.81 366 LYS A CA 1
ATOM 2706 C C . LYS A 1 366 ? -3.390 0.672 14.742 1.00 96.81 366 LYS A C 1
ATOM 2708 O O . LYS A 1 366 ? -2.752 0.548 15.783 1.00 96.81 366 LYS A O 1
ATOM 2713 N N . LEU A 1 367 ? -4.132 -0.272 14.182 1.00 95.81 367 LEU A N 1
ATOM 2714 C CA . LEU A 1 367 ? -4.357 -1.591 14.741 1.00 95.81 367 LEU A CA 1
ATOM 2715 C C . LEU A 1 367 ? -3.138 -2.493 14.572 1.00 95.81 367 LEU A C 1
ATOM 2717 O O . LEU A 1 367 ? -2.471 -2.425 13.534 1.00 95.81 367 LEU A O 1
ATOM 2721 N N . SER A 1 368 ? -2.893 -3.369 15.545 1.00 94.62 368 SER A N 1
ATOM 2722 C CA . SER A 1 368 ? -1.753 -4.296 15.516 1.00 94.62 368 SER A CA 1
ATOM 2723 C C . SER A 1 368 ? -1.837 -5.294 14.349 1.00 94.62 368 SER A C 1
ATOM 2725 O O . SER A 1 368 ? -0.897 -5.429 13.564 1.00 94.62 368 SER A O 1
ATOM 2727 N N . GLU A 1 369 ? -2.996 -5.929 14.163 1.00 92.62 369 GLU A N 1
ATOM 2728 C CA . GLU A 1 369 ? -3.216 -6.925 13.102 1.00 92.62 369 GLU A CA 1
ATOM 2729 C C . GLU A 1 369 ? -3.865 -6.353 11.829 1.00 92.62 369 GLU A C 1
ATOM 2731 O O . GLU A 1 369 ? -3.800 -6.957 10.745 1.00 92.62 369 GLU A O 1
ATOM 2736 N N . GLY A 1 370 ? -4.478 -5.171 11.950 1.00 94.88 370 GLY A N 1
ATOM 2737 C CA . GLY A 1 370 ? -5.316 -4.562 10.921 1.00 94.88 370 GLY A CA 1
ATOM 2738 C C . GLY A 1 370 ? -6.632 -5.313 10.676 1.00 94.88 370 GLY A C 1
ATOM 2739 O O . GLY A 1 370 ? -6.804 -6.480 11.012 1.00 94.88 370 GLY A O 1
ATOM 2740 N N . LEU A 1 371 ? -7.591 -4.650 10.032 1.00 95.94 371 LEU A N 1
ATOM 2741 C CA . LEU A 1 371 ? -8.861 -5.277 9.654 1.00 95.94 371 LEU A CA 1
ATOM 2742 C C . LEU A 1 371 ? -8.697 -6.085 8.376 1.00 95.94 371 LEU A C 1
ATOM 2744 O O . LEU A 1 371 ? -8.191 -5.559 7.385 1.00 95.94 371 LEU A O 1
ATOM 2748 N N . ARG A 1 372 ? -9.193 -7.321 8.363 1.00 95.19 372 ARG A N 1
ATOM 2749 C CA . ARG A 1 372 ? -9.179 -8.202 7.189 1.00 95.19 372 ARG A CA 1
ATOM 2750 C C . ARG A 1 372 ? -10.588 -8.472 6.680 1.00 95.19 372 ARG A C 1
ATOM 2752 O O . ARG A 1 372 ? -11.593 -8.098 7.279 1.00 95.19 372 ARG A O 1
ATOM 2759 N N . ARG A 1 373 ? -10.668 -9.085 5.502 1.00 90.81 373 ARG A N 1
ATOM 2760 C CA . ARG A 1 373 ? -11.944 -9.486 4.905 1.00 90.81 373 ARG A CA 1
ATOM 2761 C C . ARG A 1 373 ? -12.446 -10.767 5.568 1.00 90.81 373 ARG A C 1
ATOM 2763 O O . ARG A 1 373 ? -11.634 -11.653 5.791 1.00 90.81 373 ARG A O 1
ATOM 2770 N N . ARG A 1 374 ? -13.773 -10.904 5.715 1.00 86.75 374 ARG A N 1
ATOM 2771 C CA . ARG A 1 374 ? -14.412 -12.062 6.377 1.00 86.75 374 ARG A CA 1
ATOM 2772 C C . ARG A 1 374 ? -13.899 -12.251 7.808 1.00 86.75 374 ARG A C 1
ATOM 2774 O O . ARG A 1 374 ? -13.401 -13.309 8.152 1.00 86.75 374 ARG A O 1
ATOM 2781 N N . VAL A 1 375 ? -13.957 -11.174 8.581 1.00 85.94 375 VAL A N 1
ATOM 2782 C CA . VAL A 1 375 ? -13.856 -11.271 10.035 1.00 85.94 375 VAL A CA 1
ATOM 2783 C C . VAL A 1 375 ? -15.186 -11.802 10.552 1.00 85.94 375 VAL A C 1
ATOM 2785 O O . VAL A 1 375 ? -16.230 -11.259 10.183 1.00 85.94 375 VAL A O 1
ATOM 2788 N N . ASP A 1 376 ? -15.117 -12.881 11.321 1.00 91.62 376 ASP A N 1
ATOM 2789 C CA . ASP A 1 376 ? -16.277 -13.485 11.978 1.00 91.62 376 ASP A CA 1
ATOM 2790 C C . ASP A 1 376 ? -16.629 -12.735 13.271 1.00 91.62 376 ASP A C 1
ATOM 2792 O O . ASP A 1 376 ? -17.785 -12.738 13.684 1.00 91.62 376 ASP A O 1
ATOM 2796 N N . GLU A 1 377 ? -15.646 -12.029 13.841 1.00 94.12 377 GLU A N 1
ATOM 2797 C CA . GLU A 1 377 ? -15.769 -11.228 15.057 1.00 94.12 377 GLU A CA 1
ATOM 2798 C C . GLU A 1 377 ? -15.020 -9.889 14.928 1.00 94.12 377 GLU A C 1
ATOM 2800 O O . GLU A 1 377 ? -14.018 -9.748 14.213 1.00 94.12 377 GLU A O 1
ATOM 2805 N N . THR A 1 378 ? -15.508 -8.873 15.632 1.00 96.19 378 THR A N 1
ATOM 2806 C CA . THR A 1 378 ? -14.864 -7.575 15.785 1.00 96.19 378 THR A CA 1
ATOM 2807 C C . THR A 1 378 ? -13.686 -7.733 16.732 1.00 96.19 378 THR A C 1
ATOM 2809 O O . THR A 1 378 ? -13.837 -8.178 17.862 1.00 96.19 378 THR A O 1
ATOM 2812 N N . SER A 1 379 ? -12.503 -7.302 16.293 1.00 96.19 379 SER A N 1
ATOM 2813 C CA . SER A 1 379 ? -11.309 -7.298 17.142 1.00 96.19 379 SER A CA 1
ATOM 2814 C C . SER A 1 379 ? -11.569 -6.595 18.482 1.00 96.19 379 SER A C 1
ATOM 2816 O O . SER A 1 379 ? -12.033 -5.450 18.505 1.00 96.19 379 SER A O 1
ATOM 2818 N N . VAL A 1 380 ? -11.198 -7.253 19.584 1.00 96.88 380 VAL A N 1
ATOM 2819 C CA . VAL A 1 380 ? -11.269 -6.705 20.950 1.00 96.88 380 VAL A CA 1
ATOM 2820 C C . VAL A 1 380 ? -10.515 -5.377 21.039 1.00 96.88 380 VAL A C 1
ATOM 2822 O O . VAL A 1 380 ? -11.012 -4.417 21.619 1.00 96.88 380 VAL A O 1
ATOM 2825 N N . GLU A 1 381 ? -9.360 -5.269 20.377 1.00 97.00 381 GLU A N 1
ATOM 2826 C CA . GLU A 1 381 ? -8.580 -4.030 20.288 1.00 97.00 381 GLU A CA 1
ATOM 2827 C C . GLU A 1 381 ? -9.412 -2.869 19.711 1.00 97.00 381 GLU A C 1
ATOM 2829 O O . GLU A 1 381 ? -9.378 -1.743 20.214 1.00 97.00 381 GLU A O 1
ATOM 2834 N N . LEU A 1 382 ? -10.214 -3.151 18.679 1.00 97.62 382 LEU A N 1
ATOM 2835 C CA . LEU A 1 382 ? -11.075 -2.163 18.039 1.00 97.62 382 LEU A CA 1
ATOM 2836 C C . LEU A 1 382 ? -12.267 -1.776 18.925 1.00 97.62 382 LEU A C 1
ATOM 2838 O O . LEU A 1 382 ? -12.609 -0.593 18.980 1.00 97.62 382 LEU A O 1
ATOM 2842 N N . LEU A 1 383 ? -12.877 -2.741 19.622 1.00 98.06 383 LEU A N 1
ATOM 2843 C CA . LEU A 1 383 ? -13.963 -2.497 20.581 1.00 98.06 383 LEU A CA 1
ATOM 2844 C C . LEU A 1 383 ? -13.484 -1.634 21.755 1.00 98.06 383 LEU A C 1
ATOM 2846 O O . LEU A 1 383 ? -14.131 -0.637 22.081 1.00 98.06 383 LEU A O 1
ATOM 2850 N N . ARG A 1 384 ? -12.307 -1.940 22.311 1.00 98.06 384 ARG A N 1
ATOM 2851 C CA . ARG A 1 384 ? -11.639 -1.149 23.358 1.00 98.06 384 ARG A CA 1
ATOM 2852 C C . ARG A 1 384 ? -11.368 0.275 22.918 1.00 98.06 384 ARG A C 1
ATOM 2854 O O . ARG A 1 384 ? -11.788 1.225 23.583 1.00 98.06 384 ARG A O 1
ATOM 2861 N N . ALA A 1 385 ? -10.754 0.437 21.745 1.00 98.06 385 ALA A N 1
ATOM 2862 C CA . ALA A 1 385 ? -10.504 1.754 21.178 1.00 98.06 385 ALA A CA 1
ATOM 2863 C C . ALA A 1 385 ? -11.805 2.547 20.975 1.00 98.06 385 ALA A C 1
ATOM 2865 O O . ALA A 1 385 ? -11.874 3.729 21.316 1.00 98.06 385 ALA A O 1
ATOM 2866 N N . ALA A 1 386 ? -12.855 1.905 20.459 1.00 98.00 386 ALA A N 1
ATOM 2867 C CA . ALA A 1 386 ? -14.148 2.541 20.254 1.00 98.00 386 ALA A CA 1
ATOM 2868 C C . ALA A 1 386 ? -14.809 2.961 21.574 1.00 98.00 386 ALA A C 1
ATOM 2870 O O . ALA A 1 386 ? -15.308 4.085 21.661 1.00 98.00 386 ALA A O 1
ATOM 2871 N N . SER A 1 387 ? -14.777 2.105 22.600 1.00 98.06 387 SER A N 1
ATOM 2872 C CA . SER A 1 387 ? -15.356 2.389 23.915 1.00 98.06 387 SER A CA 1
ATOM 2873 C C . SER A 1 387 ? -14.675 3.578 24.595 1.00 98.06 387 SER A C 1
ATOM 2875 O O . SER A 1 387 ? -15.357 4.536 24.977 1.00 98.06 387 SER A O 1
ATOM 2877 N N . LEU A 1 388 ? -13.337 3.588 24.644 1.00 97.81 388 LEU A N 1
ATOM 2878 C CA . LEU A 1 388 ? -12.552 4.676 25.239 1.00 97.81 388 LEU A CA 1
ATOM 2879 C C . LEU A 1 388 ? -12.785 6.001 24.514 1.00 97.81 388 LEU A C 1
ATOM 2881 O O . LEU A 1 388 ? -12.984 7.046 25.135 1.00 97.81 388 LEU A O 1
ATOM 2885 N N . LEU A 1 389 ? -12.816 5.975 23.181 1.00 97.75 389 LEU A N 1
ATOM 2886 C CA . LEU A 1 389 ? -12.976 7.188 22.386 1.00 97.75 389 LEU A CA 1
ATOM 2887 C C . LEU A 1 389 ? -14.415 7.711 22.373 1.00 97.75 389 LEU A C 1
ATOM 2889 O O . LEU A 1 389 ? -14.603 8.927 22.302 1.00 97.75 389 LEU A O 1
ATOM 2893 N N . ALA A 1 390 ? -15.427 6.846 22.450 1.00 96.75 390 ALA A N 1
ATOM 2894 C CA . ALA A 1 390 ? -16.831 7.252 22.447 1.00 96.75 390 ALA A CA 1
ATOM 2895 C C . ALA A 1 390 ? -17.330 7.630 23.849 1.00 96.75 390 ALA A C 1
ATOM 2897 O O . ALA A 1 390 ? -17.880 8.723 24.023 1.00 96.75 390 ALA A O 1
ATOM 2898 N N . SER A 1 391 ? -17.098 6.763 24.838 1.00 95.50 391 SER A N 1
ATOM 2899 C CA . SER A 1 391 ? -17.658 6.867 26.192 1.00 95.50 391 SER A CA 1
ATOM 2900 C C . SER A 1 391 ? -16.653 7.301 27.262 1.00 95.50 391 SER A C 1
ATOM 2902 O O . SER A 1 391 ? -17.069 7.776 28.313 1.00 95.50 391 SER A O 1
ATOM 2904 N N . GLY A 1 392 ? -15.348 7.183 27.000 1.00 96.00 392 GLY A N 1
ATOM 2905 C CA . GLY A 1 392 ? -14.309 7.415 28.009 1.00 96.00 392 GLY A CA 1
ATOM 2906 C C . GLY A 1 392 ? -14.080 6.234 28.958 1.00 96.00 392 GLY A C 1
ATOM 2907 O O . GLY A 1 392 ? -13.296 6.378 29.888 1.00 96.00 392 GLY A O 1
ATOM 2908 N N . ARG A 1 393 ? -14.736 5.088 28.735 1.00 96.06 393 ARG A N 1
ATOM 2909 C CA . ARG A 1 393 ? -14.572 3.861 29.529 1.00 96.06 393 ARG A CA 1
ATOM 2910 C C . ARG A 1 393 ? -13.832 2.792 28.735 1.00 96.06 393 ARG A C 1
ATOM 2912 O O . ARG A 1 393 ? -14.088 2.641 27.538 1.00 96.06 393 ARG A O 1
ATOM 2919 N N . ASP A 1 394 ? -12.930 2.068 29.389 1.00 96.81 394 ASP A N 1
ATOM 2920 C CA . ASP A 1 394 ? -12.306 0.892 28.782 1.00 96.81 394 ASP A CA 1
ATOM 2921 C C . ASP A 1 394 ? -13.321 -0.246 28.691 1.00 96.81 394 ASP A C 1
ATOM 2923 O O . ASP A 1 394 ? -14.205 -0.364 29.535 1.00 96.81 394 ASP A O 1
ATOM 2927 N N . TYR A 1 395 ? -13.224 -1.031 27.627 1.00 96.69 395 TYR A N 1
ATOM 2928 C CA . TYR A 1 395 ? -14.044 -2.220 27.442 1.00 96.69 395 TYR A CA 1
ATOM 2929 C C . TYR A 1 395 ? -13.203 -3.433 27.839 1.00 96.69 395 TYR A C 1
ATOM 2931 O O . TYR A 1 395 ? -12.153 -3.670 27.251 1.00 96.69 395 TYR A O 1
ATOM 2939 N N . ASP A 1 396 ? -13.646 -4.210 28.815 1.00 96.56 396 ASP A N 1
ATOM 2940 C CA . ASP A 1 396 ? -13.028 -5.498 29.121 1.00 96.56 396 ASP A CA 1
ATOM 2941 C C . ASP A 1 396 ? -13.936 -6.606 28.590 1.00 96.56 396 ASP A C 1
ATOM 2943 O O . ASP A 1 396 ? -15.078 -6.709 29.015 1.00 96.56 396 ASP A O 1
ATOM 2947 N N . ASP A 1 397 ? -13.471 -7.424 27.645 1.00 95.44 397 ASP A N 1
ATOM 2948 C CA . ASP A 1 397 ? -14.318 -8.465 27.041 1.00 95.44 397 ASP A CA 1
ATOM 2949 C C . ASP A 1 397 ? -14.755 -9.544 28.048 1.00 95.44 397 ASP A C 1
ATOM 2951 O O . ASP A 1 397 ? -15.740 -10.236 27.801 1.00 95.44 397 ASP A O 1
ATOM 2955 N N . LEU A 1 398 ? -14.055 -9.669 29.183 1.00 96.06 398 LEU A N 1
ATOM 2956 C CA . LEU A 1 398 ? -14.372 -10.636 30.234 1.00 96.06 398 LEU A CA 1
ATOM 2957 C C . LEU A 1 398 ? -15.370 -10.096 31.266 1.00 96.06 398 LEU A C 1
ATOM 2959 O O . LEU A 1 398 ? -16.144 -10.874 31.820 1.00 96.06 398 LEU A O 1
ATOM 2963 N N . GLU A 1 399 ? -15.356 -8.787 31.526 1.00 96.25 399 GLU A N 1
ATOM 2964 C CA . GLU A 1 399 ? -16.168 -8.158 32.582 1.00 96.25 399 GLU A CA 1
ATOM 2965 C C . GLU A 1 399 ? -17.296 -7.269 32.041 1.00 96.25 399 GLU A C 1
ATOM 2967 O O . GLU A 1 399 ? -18.221 -6.919 32.775 1.00 96.25 399 GLU A O 1
ATOM 2972 N N . ALA A 1 400 ? -17.240 -6.882 30.763 1.00 95.88 400 ALA A N 1
ATOM 2973 C CA . ALA A 1 400 ? -18.195 -5.952 30.187 1.00 95.88 400 ALA A CA 1
ATOM 2974 C C . ALA A 1 400 ? -19.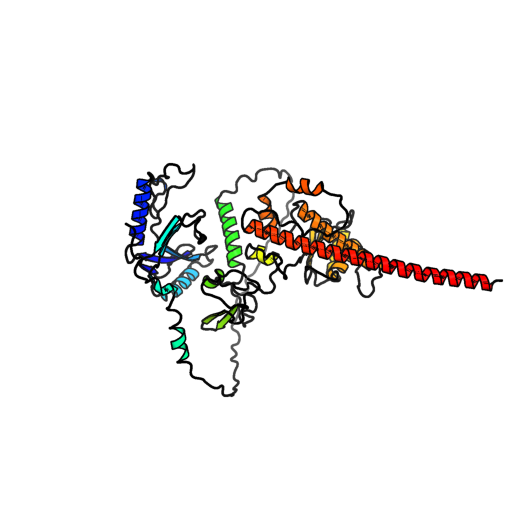609 -6.529 30.176 1.00 95.88 400 ALA A C 1
ATOM 2976 O O . ALA A 1 400 ? -19.882 -7.630 29.692 1.00 95.88 400 ALA A O 1
ATOM 2977 N N . SER A 1 401 ? -20.551 -5.698 30.609 1.00 96.12 401 SER A N 1
ATOM 2978 C CA . SER A 1 401 ? -21.969 -5.988 30.452 1.00 96.12 401 SER A CA 1
ATOM 2979 C C . SER A 1 401 ? -22.355 -6.084 28.969 1.00 96.12 401 SER A C 1
ATOM 2981 O O . SER A 1 401 ? -21.762 -5.455 28.084 1.00 96.12 401 SER A O 1
ATOM 2983 N N . CYS A 1 402 ? -23.452 -6.789 28.680 1.00 96.44 402 CYS A N 1
ATOM 2984 C CA . CYS A 1 402 ? -24.028 -6.821 27.332 1.00 96.44 402 CYS A CA 1
ATOM 2985 C C . CYS A 1 402 ? -24.346 -5.407 26.796 1.00 96.44 402 CYS A C 1
ATOM 2987 O O . CYS A 1 402 ? -24.223 -5.141 25.597 1.00 96.44 402 CYS A O 1
ATOM 2989 N N . ALA A 1 403 ? -24.704 -4.465 27.677 1.00 95.94 403 ALA A N 1
ATOM 2990 C CA . ALA A 1 403 ? -24.930 -3.069 27.312 1.00 95.94 403 ALA A CA 1
ATOM 2991 C C . ALA A 1 403 ? -23.639 -2.361 26.857 1.00 95.94 403 ALA A C 1
ATOM 2993 O O . ALA A 1 403 ? -23.659 -1.639 25.857 1.00 95.94 403 ALA A O 1
ATOM 2994 N N . GLU A 1 404 ? -22.516 -2.597 27.535 1.00 96.50 404 GLU A N 1
ATOM 2995 C CA . GLU A 1 404 ? -21.212 -2.035 27.164 1.00 96.50 404 GLU A CA 1
ATOM 2996 C C . GLU A 1 404 ? -20.694 -2.625 25.855 1.00 96.50 404 GLU A C 1
ATOM 2998 O O . GLU A 1 404 ? -20.284 -1.867 24.972 1.00 96.50 404 GLU A O 1
ATOM 3003 N N . LYS A 1 405 ? -20.815 -3.947 25.668 1.00 97.44 405 LYS A N 1
ATOM 3004 C CA . LYS A 1 405 ? -20.482 -4.605 24.395 1.00 97.44 405 LYS A CA 1
ATOM 3005 C C . LYS A 1 405 ? -21.294 -4.036 23.237 1.00 97.44 405 LYS A C 1
ATOM 3007 O O . LYS A 1 405 ? -20.734 -3.676 22.199 1.00 97.44 405 LYS A O 1
ATOM 3012 N N . ARG A 1 406 ? -22.608 -3.865 23.427 1.00 97.31 406 ARG A N 1
ATOM 3013 C CA . ARG A 1 406 ? -23.499 -3.225 22.448 1.00 97.31 406 ARG A CA 1
ATOM 3014 C C . ARG A 1 406 ? -23.017 -1.823 22.080 1.00 97.31 406 ARG A C 1
ATOM 3016 O O . ARG A 1 406 ? -22.985 -1.478 20.897 1.00 97.31 406 ARG A O 1
ATOM 3023 N N . ASP A 1 407 ? -22.678 -1.001 23.067 1.00 97.00 407 ASP A N 1
ATOM 3024 C CA . ASP A 1 407 ? -22.309 0.397 22.842 1.00 97.00 407 ASP A CA 1
ATOM 3025 C C . ASP A 1 407 ? -20.931 0.525 22.169 1.00 97.00 407 ASP A C 1
ATOM 3027 O O . ASP A 1 407 ? -20.791 1.293 21.209 1.00 97.00 407 ASP A O 1
ATOM 3031 N N . ALA A 1 408 ? -19.952 -0.292 22.574 1.00 97.56 408 ALA A N 1
ATOM 3032 C CA . ALA A 1 408 ? -18.645 -0.394 21.924 1.00 97.56 408 ALA A CA 1
ATOM 3033 C C . ALA A 1 408 ? -18.776 -0.846 20.457 1.00 97.56 408 ALA A C 1
ATOM 3035 O O . ALA A 1 408 ? -18.228 -0.215 19.547 1.00 97.56 408 ALA A O 1
ATOM 3036 N N . ALA A 1 409 ? -19.580 -1.879 20.195 1.00 97.88 409 ALA A N 1
ATOM 3037 C CA . ALA A 1 409 ? -19.828 -2.391 18.851 1.00 97.88 409 ALA A CA 1
ATOM 3038 C C . ALA A 1 409 ? -20.572 -1.367 17.961 1.00 97.88 409 ALA A C 1
ATOM 3040 O O . ALA A 1 409 ? -20.191 -1.145 16.804 1.00 97.88 409 ALA A O 1
ATOM 3041 N N . LYS A 1 410 ? -21.559 -0.632 18.506 1.00 97.94 410 LYS A N 1
ATOM 3042 C CA . LYS A 1 410 ? -22.225 0.490 17.808 1.00 97.94 410 LYS A CA 1
ATOM 3043 C C . LYS A 1 410 ? -21.243 1.606 17.454 1.00 97.94 410 LYS A C 1
ATOM 3045 O O . LYS A 1 410 ? -21.280 2.108 16.323 1.00 97.94 410 LYS A O 1
ATOM 3050 N N . ALA A 1 411 ? -20.364 1.986 18.381 1.00 97.62 411 ALA A N 1
ATOM 3051 C CA . ALA A 1 411 ? -19.339 3.000 18.149 1.00 97.62 411 ALA A CA 1
ATOM 3052 C C . ALA A 1 411 ? -18.355 2.566 17.046 1.00 97.62 411 ALA A C 1
ATOM 3054 O O . ALA A 1 411 ? -18.088 3.338 16.117 1.00 97.62 411 ALA A O 1
ATOM 3055 N N . THR A 1 412 ? -17.910 1.308 17.069 1.00 97.88 412 THR A N 1
ATOM 3056 C CA . THR A 1 412 ? -17.083 0.704 16.016 1.00 97.88 412 THR A CA 1
ATOM 3057 C C . THR A 1 412 ? -17.772 0.752 14.653 1.00 97.88 412 THR A C 1
ATOM 3059 O O . THR A 1 412 ? -17.221 1.285 13.682 1.00 97.88 412 THR A O 1
ATOM 3062 N N . ALA A 1 413 ? -19.015 0.268 14.560 1.00 97.94 413 ALA A N 1
ATOM 3063 C CA . ALA A 1 413 ? -19.778 0.289 13.316 1.00 97.94 413 ALA A CA 1
ATOM 3064 C C . ALA A 1 413 ? -19.961 1.723 12.782 1.00 97.94 413 ALA A C 1
ATOM 3066 O O . ALA A 1 413 ? -19.850 1.964 11.573 1.00 97.94 413 ALA A O 1
ATOM 3067 N N . ALA A 1 414 ? -20.205 2.698 13.664 1.00 97.62 414 ALA A N 1
ATOM 3068 C CA . ALA A 1 414 ? -20.328 4.106 13.298 1.00 97.62 414 ALA A CA 1
ATOM 3069 C C . ALA A 1 414 ? -19.022 4.680 12.722 1.00 97.62 414 ALA A C 1
ATOM 3071 O O . ALA A 1 414 ? -19.068 5.340 11.675 1.00 97.62 414 ALA A O 1
ATOM 3072 N N . ALA A 1 415 ? -17.872 4.388 13.339 1.00 97.19 415 ALA A N 1
ATOM 3073 C CA . ALA A 1 415 ? -16.553 4.813 12.865 1.00 97.19 415 ALA A CA 1
ATOM 3074 C C . ALA A 1 415 ? -16.240 4.239 11.470 1.00 97.19 415 ALA A C 1
ATOM 3076 O O . ALA A 1 415 ? -15.955 4.987 10.525 1.00 97.19 415 ALA A O 1
ATOM 3077 N N . LEU A 1 416 ? -16.420 2.927 11.286 1.00 97.25 416 LEU A N 1
ATOM 3078 C CA . LEU A 1 416 ? -16.173 2.240 10.012 1.00 97.25 416 LEU A CA 1
ATOM 3079 C C . LEU A 1 416 ? -17.088 2.754 8.886 1.00 97.25 416 LEU A C 1
ATOM 3081 O O . LEU A 1 416 ? -16.637 3.025 7.765 1.00 97.25 416 LEU A O 1
ATOM 3085 N N . ARG A 1 417 ? -18.376 2.988 9.177 1.00 96.88 417 ARG A N 1
ATOM 3086 C CA . ARG A 1 417 ? -19.318 3.620 8.230 1.00 96.88 417 ARG A CA 1
ATOM 3087 C C . ARG A 1 417 ? -18.940 5.071 7.927 1.00 96.88 417 ARG A C 1
ATOM 3089 O O . ARG A 1 417 ? -19.100 5.522 6.790 1.00 96.88 417 ARG A O 1
ATOM 3096 N N . GLY A 1 418 ? -18.416 5.802 8.909 1.00 95.62 418 GLY A N 1
ATOM 3097 C CA . GLY A 1 418 ? -17.840 7.134 8.726 1.00 95.62 418 GLY A CA 1
ATOM 3098 C C . GLY A 1 418 ? -16.725 7.134 7.680 1.00 95.62 418 GLY A C 1
ATOM 3099 O O . GLY A 1 418 ? -16.785 7.899 6.712 1.00 95.62 418 GLY A O 1
ATOM 3100 N N . MET A 1 419 ? -15.775 6.205 7.800 1.00 95.19 419 MET A N 1
ATOM 3101 C CA . MET A 1 419 ? -14.693 6.030 6.826 1.00 95.19 419 MET A CA 1
ATOM 3102 C C . MET A 1 419 ? -15.222 5.682 5.429 1.00 95.19 419 MET A C 1
ATOM 3104 O O . MET A 1 419 ? -14.792 6.283 4.440 1.00 95.19 419 MET A O 1
ATOM 3108 N N . LEU A 1 420 ? -16.206 4.780 5.326 1.00 94.44 420 LEU A N 1
ATOM 3109 C CA . LEU A 1 420 ? -16.857 4.448 4.052 1.00 94.44 420 LEU A CA 1
ATOM 3110 C C . LEU A 1 420 ? -17.454 5.690 3.374 1.00 94.44 420 LEU A C 1
ATOM 3112 O O . LEU A 1 420 ? -17.198 5.922 2.188 1.00 94.44 420 LEU A O 1
ATOM 3116 N N . ARG A 1 421 ? -18.181 6.532 4.119 1.00 93.38 421 ARG A N 1
ATOM 3117 C CA . ARG A 1 421 ? -18.747 7.791 3.599 1.00 93.38 421 ARG A CA 1
ATOM 3118 C C . ARG A 1 421 ? -17.659 8.765 3.143 1.00 93.38 421 ARG A C 1
ATOM 3120 O O . ARG A 1 421 ? -17.778 9.351 2.065 1.00 93.38 421 ARG A O 1
ATOM 3127 N N . GLY A 1 422 ? -16.571 8.886 3.905 1.00 87.75 422 GLY A N 1
ATOM 3128 C CA . GLY A 1 422 ? -15.417 9.714 3.544 1.00 87.75 422 GLY A CA 1
ATOM 3129 C C . GLY A 1 422 ? -14.785 9.303 2.211 1.00 87.75 422 GLY A C 1
ATOM 3130 O O . GLY A 1 422 ? -14.507 10.156 1.365 1.00 87.75 422 GLY A O 1
ATOM 3131 N N . THR A 1 423 ? -14.643 7.994 1.966 1.00 78.94 423 THR A N 1
ATOM 3132 C CA . THR A 1 423 ? -14.081 7.493 0.699 1.00 78.94 423 THR A CA 1
ATOM 3133 C C . THR A 1 423 ? -14.957 7.800 -0.517 1.00 78.94 423 THR A C 1
ATOM 3135 O O . THR A 1 423 ? -14.411 8.071 -1.592 1.00 78.94 423 THR A O 1
ATOM 3138 N N . ALA A 1 424 ? -16.286 7.783 -0.353 1.00 71.62 424 ALA A N 1
ATOM 3139 C CA . ALA A 1 424 ? -17.260 8.075 -1.405 1.00 71.62 424 ALA A CA 1
ATOM 3140 C C . ALA A 1 424 ? -17.339 9.573 -1.733 1.00 71.62 424 ALA A C 1
ATOM 3142 O O . ALA A 1 424 ? -17.437 9.939 -2.900 1.00 71.62 424 ALA A O 1
ATOM 3143 N N . ALA A 1 425 ? -17.220 10.440 -0.725 1.00 67.88 425 ALA A N 1
ATOM 3144 C CA . ALA A 1 425 ? -17.294 11.892 -0.889 1.00 67.88 425 ALA A CA 1
ATOM 3145 C C . ALA A 1 425 ? -16.059 12.513 -1.571 1.00 67.88 425 ALA A C 1
ATOM 3147 O O . ALA A 1 425 ? -15.983 13.732 -1.713 1.00 67.88 425 ALA A O 1
ATOM 3148 N N . GLY A 1 426 ? -15.052 11.709 -1.935 1.00 62.56 426 GLY A N 1
ATOM 3149 C CA . GLY A 1 426 ? -13.788 12.205 -2.485 1.00 62.56 426 GLY A CA 1
ATOM 3150 C C . GLY A 1 426 ? -12.968 13.038 -1.495 1.00 62.56 426 GLY A C 1
ATOM 3151 O O . GLY A 1 426 ? -11.928 13.570 -1.877 1.00 62.56 426 GLY A O 1
ATOM 3152 N N . LYS A 1 427 ? -13.399 13.131 -0.227 1.00 63.53 427 LYS A N 1
ATOM 3153 C CA . LYS A 1 427 ? -12.641 13.791 0.834 1.00 63.53 427 LYS A CA 1
ATOM 3154 C C . LYS A 1 427 ? -11.337 13.016 1.019 1.00 63.53 427 LYS A C 1
ATOM 3156 O O . LYS A 1 427 ? -11.344 11.790 1.163 1.00 63.53 427 LYS A O 1
ATOM 3161 N N . ALA A 1 428 ? -10.217 13.721 0.899 1.00 49.62 428 ALA A N 1
ATOM 3162 C CA . ALA A 1 428 ? -8.906 13.151 1.156 1.00 49.62 428 ALA A CA 1
ATOM 3163 C C . ALA A 1 428 ? -8.862 12.669 2.610 1.00 49.62 428 ALA A C 1
ATOM 3165 O O . ALA A 1 428 ? -9.266 13.406 3.508 1.00 49.62 428 ALA A O 1
ATOM 3166 N N . GLN A 1 429 ? -8.426 11.430 2.834 1.00 54.28 429 GLN A N 1
ATOM 3167 C CA . GLN A 1 429 ? -8.108 10.984 4.186 1.00 54.28 429 GLN A CA 1
ATOM 3168 C C . GLN A 1 429 ? -6.715 11.488 4.579 1.00 54.28 429 GLN A C 1
ATOM 3170 O O . GLN A 1 429 ? -5.868 11.648 3.698 1.00 54.28 429 GLN A O 1
ATOM 3175 N N . PRO A 1 430 ? -6.486 11.765 5.873 1.00 46.47 430 PRO A N 1
ATOM 3176 C CA . PRO A 1 430 ? -5.411 12.648 6.311 1.00 46.47 430 PRO A CA 1
ATOM 3177 C C . PRO A 1 430 ? -3.970 12.152 6.115 1.00 46.47 430 PRO A C 1
ATOM 3179 O O . PRO A 1 430 ? -3.078 12.964 6.325 1.00 46.47 430 PRO A O 1
ATOM 3182 N N . ARG A 1 431 ? -3.678 10.903 5.707 1.00 49.72 431 ARG A N 1
ATOM 3183 C CA . ARG A 1 431 ? -2.271 10.429 5.716 1.00 49.72 431 ARG A CA 1
ATOM 3184 C C . ARG A 1 431 ? -1.740 9.662 4.505 1.00 49.72 431 ARG A C 1
ATOM 3186 O O . ARG A 1 431 ? -0.527 9.640 4.328 1.00 49.72 431 ARG A O 1
ATOM 3193 N N . SER A 1 432 ? -2.559 9.140 3.589 1.00 49.06 432 SER A N 1
ATOM 3194 C CA . SER A 1 432 ? -2.004 8.578 2.343 1.00 49.06 432 SER A CA 1
ATOM 3195 C C . SER A 1 432 ? -1.738 9.689 1.321 1.00 49.06 432 SER A C 1
ATOM 3197 O O . SER A 1 432 ? -2.514 9.915 0.388 1.00 49.06 432 SER A O 1
ATOM 3199 N N . GLY A 1 433 ? -0.610 10.393 1.481 1.00 46.88 433 GLY A N 1
ATOM 3200 C CA . GLY A 1 433 ? -0.118 11.400 0.525 1.00 46.88 433 GLY A CA 1
ATOM 3201 C C . GLY A 1 433 ? -0.105 10.895 -0.929 1.00 46.88 433 GLY A C 1
ATOM 3202 O O . GLY A 1 433 ? -0.377 11.654 -1.860 1.00 46.88 433 GLY A O 1
ATOM 3203 N N . LEU A 1 434 ? 0.063 9.580 -1.112 1.00 48.56 434 LEU A N 1
ATOM 3204 C CA . LEU A 1 434 ? -0.032 8.875 -2.391 1.00 48.56 434 LEU A CA 1
ATOM 3205 C C . LEU A 1 434 ? -1.416 9.006 -3.067 1.00 48.56 434 LEU A C 1
ATOM 3207 O O . LEU A 1 434 ? -1.506 9.264 -4.267 1.00 48.56 434 LEU A O 1
ATOM 3211 N N . LEU A 1 435 ? -2.514 8.886 -2.309 1.00 49.53 435 LEU A N 1
ATOM 3212 C CA . LEU A 1 435 ? -3.877 9.017 -2.845 1.00 49.53 435 LEU A CA 1
ATOM 3213 C C . LEU A 1 435 ? -4.261 10.479 -3.104 1.00 49.53 435 LEU A C 1
ATOM 3215 O O . LEU A 1 435 ? -5.048 10.755 -4.012 1.00 49.53 435 LEU A O 1
ATOM 3219 N N . LEU A 1 436 ? -3.697 11.417 -2.339 1.00 45.88 436 LEU A N 1
ATOM 3220 C CA . LEU A 1 436 ? -3.859 12.860 -2.547 1.00 45.88 436 LEU A CA 1
ATOM 3221 C C . LEU A 1 436 ? -3.207 13.324 -3.861 1.00 45.88 436 LEU A C 1
ATOM 3223 O O . LEU A 1 436 ? -3.814 14.114 -4.589 1.00 45.88 436 LEU A O 1
ATOM 3227 N N . ALA A 1 437 ? -2.032 12.783 -4.201 1.00 46.38 437 ALA A N 1
ATOM 3228 C CA . ALA A 1 437 ? -1.352 13.046 -5.470 1.00 46.38 437 ALA A CA 1
ATOM 3229 C C . ALA A 1 437 ? -2.125 12.474 -6.675 1.00 46.38 437 ALA A C 1
ATOM 3231 O O . ALA A 1 437 ? -2.336 13.173 -7.667 1.00 46.38 437 ALA A O 1
ATOM 3232 N N . LEU A 1 438 ? -2.640 11.243 -6.566 1.00 49.66 438 LEU A N 1
ATOM 3233 C CA . LEU A 1 438 ? -3.370 10.580 -7.656 1.00 49.66 438 LEU A CA 1
ATOM 3234 C C . LEU A 1 438 ? -4.788 11.144 -7.878 1.00 49.66 438 LEU A C 1
ATOM 3236 O O . LEU A 1 438 ? -5.283 11.158 -9.007 1.00 49.66 438 LEU A O 1
ATOM 3240 N N . ARG A 1 439 ? -5.455 11.661 -6.834 1.00 48.47 439 ARG A N 1
ATOM 3241 C CA . ARG A 1 439 ? -6.817 12.226 -6.940 1.00 48.47 439 ARG A CA 1
ATOM 3242 C C . ARG A 1 439 ? -6.877 13.651 -7.488 1.00 48.47 439 ARG A C 1
ATOM 3244 O O . ARG A 1 439 ? -7.929 14.033 -8.003 1.00 48.47 439 ARG A O 1
ATOM 3251 N N . ARG A 1 440 ? -5.784 14.426 -7.462 1.00 47.81 440 ARG A N 1
ATOM 3252 C CA . ARG A 1 440 ? -5.764 15.785 -8.047 1.00 47.81 440 ARG A CA 1
ATOM 3253 C C . ARG A 1 440 ? -6.046 15.813 -9.557 1.00 47.81 440 ARG A C 1
ATOM 3255 O O . ARG A 1 440 ? -6.365 16.878 -10.073 1.00 47.81 440 ARG A O 1
ATOM 3262 N N . ARG A 1 441 ? -6.022 14.667 -10.252 1.00 44.34 441 ARG A N 1
ATOM 3263 C CA . ARG A 1 441 ? -6.280 14.579 -11.699 1.00 44.34 441 ARG A CA 1
ATOM 3264 C C . ARG A 1 441 ? -7.733 14.338 -12.132 1.00 44.34 441 ARG A C 1
ATOM 3266 O O . ARG A 1 441 ? -7.978 14.393 -13.332 1.00 44.34 441 ARG A O 1
ATOM 3273 N N . ARG A 1 442 ? -8.717 14.079 -11.253 1.00 48.00 442 ARG A N 1
ATOM 3274 C CA . ARG A 1 442 ? -10.090 13.752 -11.718 1.00 48.00 442 ARG A CA 1
ATOM 3275 C C . ARG A 1 442 ? -11.214 14.280 -10.821 1.00 48.00 442 ARG A C 1
ATOM 3277 O O . ARG A 1 442 ? -11.570 13.665 -9.820 1.00 48.00 442 ARG A O 1
ATOM 3284 N N . ARG A 1 443 ? -11.844 15.383 -11.241 1.00 46.28 443 ARG A N 1
ATOM 3285 C CA . ARG A 1 443 ? -13.220 15.744 -10.858 1.00 46.28 443 ARG A CA 1
ATOM 3286 C C . ARG A 1 443 ? -14.178 15.187 -11.912 1.00 46.28 443 ARG A C 1
ATOM 3288 O O . ARG A 1 443 ? -14.256 15.735 -13.002 1.00 46.28 443 ARG A O 1
ATOM 3295 N N . THR A 1 444 ? -14.967 14.175 -11.568 1.00 43.38 444 THR A N 1
ATOM 3296 C CA . THR A 1 444 ? -16.164 13.813 -12.347 1.00 43.38 444 THR A CA 1
ATOM 3297 C C . THR A 1 444 ? -17.307 13.499 -11.390 1.00 43.38 444 THR A C 1
ATOM 3299 O O . THR A 1 444 ? -17.436 12.408 -10.844 1.00 43.38 444 THR A O 1
ATOM 3302 N N . ARG A 1 445 ? -18.124 14.529 -11.151 1.00 42.66 445 ARG A N 1
ATOM 3303 C CA . ARG A 1 445 ? -19.240 14.578 -10.191 1.00 42.66 445 ARG A CA 1
ATOM 3304 C C . ARG A 1 445 ? -20.500 13.841 -10.692 1.00 42.66 445 ARG A C 1
ATOM 3306 O O . ARG A 1 445 ? -21.425 13.632 -9.916 1.00 42.66 445 ARG A O 1
ATOM 3313 N N . ALA A 1 446 ? -20.516 13.411 -11.956 1.00 40.88 446 ALA A N 1
ATOM 3314 C CA . ALA A 1 446 ? -21.701 12.881 -12.637 1.00 40.88 446 ALA A CA 1
ATOM 3315 C C . ALA A 1 446 ? -22.090 11.443 -12.230 1.00 40.88 446 ALA A C 1
ATOM 3317 O O . ALA A 1 446 ? -23.271 11.122 -12.163 1.00 40.88 446 ALA A O 1
ATOM 3318 N N . VAL A 1 447 ? -21.129 10.582 -11.876 1.00 48.66 447 VAL A N 1
ATOM 3319 C CA . VAL A 1 447 ? -21.408 9.157 -11.582 1.00 48.66 447 VAL A CA 1
ATOM 3320 C C . VAL A 1 447 ? -22.022 8.956 -10.186 1.00 48.66 447 VAL A C 1
ATOM 3322 O O . VAL A 1 447 ? -22.830 8.056 -9.973 1.00 48.66 447 VAL A O 1
ATOM 3325 N N . LEU A 1 448 ? -21.703 9.837 -9.234 1.00 43.34 448 LEU A N 1
ATOM 3326 C CA . LEU A 1 448 ? -22.218 9.779 -7.859 1.00 43.34 448 LEU A CA 1
ATOM 3327 C C . LEU A 1 448 ? -23.689 10.207 -7.743 1.00 43.34 448 LEU A C 1
ATOM 3329 O O . LEU A 1 448 ? -24.389 9.730 -6.855 1.00 43.34 448 LEU A O 1
ATOM 3333 N N . GLN A 1 449 ? -24.175 11.062 -8.648 1.00 49.22 449 GLN A N 1
ATOM 3334 C CA . GLN A 1 449 ? -25.580 11.484 -8.656 1.00 49.22 449 GLN A CA 1
ATOM 3335 C C . GLN A 1 449 ? -26.525 10.425 -9.242 1.00 49.22 449 GLN A C 1
ATOM 3337 O O . GLN A 1 449 ? -27.690 10.388 -8.855 1.00 49.22 449 GLN A O 1
ATOM 3342 N N . ALA A 1 450 ? -26.034 9.535 -10.111 1.00 44.81 450 ALA A N 1
ATOM 3343 C CA . ALA A 1 450 ? -26.838 8.444 -10.662 1.00 44.81 450 ALA A CA 1
ATOM 3344 C C . ALA A 1 450 ? -27.105 7.332 -9.626 1.00 44.81 450 ALA A C 1
ATOM 3346 O O . ALA A 1 450 ? -28.207 6.798 -9.565 1.00 44.81 450 ALA A O 1
ATOM 3347 N N . ALA A 1 451 ? -26.136 7.041 -8.751 1.00 47.22 451 ALA A N 1
ATOM 3348 C CA . ALA A 1 451 ? -26.252 5.986 -7.737 1.00 47.22 451 ALA A CA 1
ATOM 3349 C C . ALA A 1 451 ? -27.147 6.356 -6.537 1.00 47.22 451 ALA A C 1
ATOM 3351 O O . ALA A 1 451 ? -27.641 5.474 -5.842 1.00 47.22 451 ALA A O 1
ATOM 3352 N N . LEU A 1 452 ? -27.374 7.651 -6.288 1.00 49.81 452 LEU A N 1
ATOM 3353 C CA . LEU A 1 452 ? -28.238 8.116 -5.195 1.00 49.81 452 LEU A CA 1
ATOM 3354 C C . LEU A 1 452 ? -29.735 8.088 -5.550 1.00 49.81 452 LEU A C 1
ATOM 3356 O O . LEU A 1 452 ? -30.563 8.202 -4.654 1.00 49.81 452 LEU A O 1
ATOM 3360 N N . LYS A 1 453 ? -30.096 7.913 -6.830 1.00 46.66 453 LYS A N 1
ATOM 3361 C CA . LYS A 1 453 ? -31.496 7.936 -7.292 1.00 46.66 453 LYS A CA 1
ATOM 3362 C C . LYS A 1 453 ? -32.187 6.565 -7.338 1.00 46.66 453 LYS A C 1
ATOM 3364 O O . LYS A 1 453 ? -33.386 6.519 -7.571 1.00 46.66 453 LYS A O 1
ATOM 3369 N N . SER A 1 454 ? -31.486 5.454 -7.101 1.00 46.34 454 SER A N 1
ATOM 3370 C CA . SER A 1 454 ? -32.042 4.096 -7.268 1.00 46.34 454 SER A CA 1
ATOM 3371 C C . SER A 1 454 ? -32.486 3.413 -5.963 1.00 46.34 454 SER A C 1
ATOM 3373 O O . SER A 1 454 ? -32.523 2.185 -5.881 1.00 46.34 454 SER A O 1
ATOM 3375 N N . GLY A 1 455 ? -32.786 4.178 -4.913 1.00 41.34 455 GLY A N 1
ATOM 3376 C CA . GLY A 1 455 ? -33.150 3.637 -3.604 1.00 41.34 455 GLY A CA 1
ATOM 3377 C C . GLY A 1 455 ? -34.634 3.302 -3.480 1.00 41.34 455 GLY A C 1
ATOM 3378 O O . GLY A 1 455 ? -35.373 4.139 -2.989 1.00 41.34 455 GLY A O 1
ATOM 3379 N N . GLN A 1 456 ? -35.040 2.096 -3.893 1.00 48.25 456 GLN A N 1
ATOM 3380 C CA . GLN A 1 456 ? -36.092 1.273 -3.260 1.00 48.25 456 GLN A CA 1
ATOM 3381 C C . GLN A 1 456 ? -36.336 0.011 -4.104 1.00 48.25 456 GLN A C 1
ATOM 3383 O O . GLN A 1 456 ? -37.038 0.055 -5.110 1.00 48.25 456 GLN A O 1
ATOM 3388 N N . ARG A 1 457 ? -35.784 -1.141 -3.697 1.00 41.94 457 ARG A N 1
ATOM 3389 C CA . ARG A 1 457 ? -36.342 -2.456 -4.057 1.00 41.94 457 ARG A CA 1
ATOM 3390 C C . ARG A 1 457 ? -35.921 -3.534 -3.059 1.00 41.94 457 ARG A C 1
ATOM 3392 O O . ARG A 1 457 ? -34.790 -3.547 -2.581 1.00 41.94 457 ARG A O 1
ATOM 3399 N N . LYS A 1 458 ? -36.911 -4.373 -2.738 1.00 47.72 458 LYS A N 1
ATOM 3400 C CA . LYS A 1 458 ? -36.936 -5.433 -1.726 1.00 47.72 458 LYS A CA 1
ATOM 3401 C C . LYS A 1 458 ? -35.847 -6.492 -1.920 1.00 47.72 458 LYS A C 1
ATOM 3403 O O . LYS A 1 458 ? -35.377 -6.757 -3.022 1.00 47.72 458 LYS A O 1
ATOM 3408 N N . THR A 1 459 ? -35.501 -7.089 -0.789 1.00 55.25 459 THR A N 1
ATOM 3409 C CA . THR A 1 459 ? -34.528 -8.148 -0.538 1.00 55.25 459 THR A CA 1
ATOM 3410 C C . THR A 1 459 ? -34.836 -9.443 -1.299 1.00 55.25 459 THR A C 1
ATOM 3412 O O . THR A 1 459 ? -35.652 -10.245 -0.861 1.00 55.25 459 THR A O 1
ATOM 3415 N N . SER A 1 460 ? -34.132 -9.690 -2.400 1.00 52.19 460 SER A N 1
ATOM 3416 C CA . SER A 1 460 ? -33.882 -11.041 -2.919 1.00 52.19 460 SER A CA 1
ATOM 3417 C C . SER A 1 460 ? -32.619 -11.006 -3.780 1.00 52.19 460 SER A C 1
ATOM 3419 O O . SER A 1 460 ? -32.523 -10.174 -4.679 1.00 52.19 460 SER A O 1
ATOM 3421 N N . SER A 1 461 ? -31.647 -11.866 -3.455 1.00 46.12 461 SER A N 1
ATOM 3422 C CA . SER A 1 461 ? -30.330 -12.022 -4.101 1.00 46.12 461 SER A CA 1
ATOM 3423 C C . SER A 1 461 ? -29.562 -10.713 -4.329 1.00 46.12 461 SER A C 1
ATOM 3425 O O . SER A 1 461 ? -29.751 -10.019 -5.325 1.00 46.12 461 SER A O 1
ATOM 3427 N N . ARG A 1 462 ? -28.650 -10.378 -3.410 1.00 46.56 462 ARG A N 1
ATOM 3428 C CA . ARG A 1 462 ? -27.746 -9.231 -3.558 1.00 46.56 462 ARG A CA 1
ATOM 3429 C C . ARG A 1 462 ? -26.934 -9.406 -4.856 1.00 46.56 462 ARG A C 1
ATOM 3431 O O . ARG A 1 462 ? -26.111 -10.322 -4.903 1.00 46.56 462 ARG A O 1
ATOM 3438 N N . PRO A 1 463 ? -27.138 -8.572 -5.894 1.00 51.62 463 PRO A N 1
ATOM 3439 C CA . PRO A 1 463 ? -26.368 -8.687 -7.124 1.00 51.62 463 PRO A CA 1
ATOM 3440 C C . PRO A 1 463 ? -24.877 -8.501 -6.808 1.00 51.62 463 PRO A C 1
ATOM 3442 O O . PRO A 1 463 ? -24.536 -7.763 -5.868 1.00 51.62 463 PRO A O 1
ATOM 3445 N N . PRO A 1 464 ? -23.976 -9.171 -7.550 1.00 56.59 464 PRO A N 1
ATOM 3446 C CA . PRO A 1 464 ? -22.546 -8.986 -7.364 1.00 56.59 464 PRO A CA 1
ATOM 3447 C C . PRO A 1 464 ? -22.221 -7.488 -7.456 1.00 56.59 464 PRO A C 1
ATOM 3449 O O . PRO A 1 464 ? -22.793 -6.783 -8.292 1.00 56.59 464 PRO A O 1
ATOM 3452 N N . PRO A 1 465 ? -21.353 -6.963 -6.572 1.00 57.34 465 PRO A N 1
ATOM 3453 C CA . PRO A 1 465 ? -21.014 -5.549 -6.593 1.00 57.34 465 PRO A CA 1
ATOM 3454 C C . PRO A 1 465 ? -20.486 -5.175 -7.986 1.00 57.34 465 PRO A C 1
ATOM 3456 O O . PRO A 1 465 ? -19.704 -5.947 -8.548 1.00 57.34 465 PRO A O 1
ATOM 3459 N N . PRO A 1 466 ? -20.882 -4.013 -8.536 1.00 64.44 466 PRO A N 1
ATOM 3460 C CA . PRO A 1 466 ? -20.455 -3.605 -9.866 1.00 64.44 466 PRO A CA 1
ATOM 3461 C C . PRO A 1 466 ? -18.920 -3.551 -9.944 1.00 64.44 466 PRO A C 1
ATOM 3463 O O . PRO A 1 466 ? -18.268 -3.204 -8.944 1.00 64.44 466 PRO A O 1
ATOM 3466 N N . PRO A 1 467 ? -18.330 -3.903 -11.101 1.00 65.94 467 PRO A N 1
ATOM 3467 C CA . PRO A 1 467 ? -16.889 -3.828 -11.297 1.00 65.94 467 PRO A CA 1
ATOM 3468 C C . PRO A 1 467 ? -16.384 -2.389 -11.079 1.00 65.94 467 PRO A C 1
ATOM 3470 O O . PRO A 1 467 ? -17.148 -1.429 -11.225 1.00 65.94 467 PRO A O 1
ATOM 3473 N N . PRO A 1 468 ? -15.106 -2.209 -10.693 1.00 65.00 468 PRO A N 1
ATOM 3474 C CA . PRO A 1 468 ? -14.528 -0.878 -10.548 1.00 65.00 468 PRO A CA 1
ATOM 3475 C C . PRO A 1 468 ? -14.647 -0.091 -11.869 1.00 65.00 468 PRO A C 1
ATOM 3477 O O . PRO A 1 468 ? -14.530 -0.683 -12.942 1.00 65.00 468 PRO A O 1
ATOM 3480 N N . PRO A 1 469 ? -14.874 1.235 -11.818 1.00 64.62 469 PRO A N 1
ATOM 3481 C CA . PRO A 1 469 ? -14.989 2.053 -13.023 1.00 64.62 469 PRO A CA 1
ATOM 3482 C C . PRO A 1 469 ? -13.680 2.035 -13.834 1.00 64.62 469 PRO A C 1
ATOM 3484 O O . PRO A 1 469 ? -12.603 1.911 -13.238 1.00 64.62 469 PRO A O 1
ATOM 3487 N N . PRO A 1 470 ? -13.737 2.216 -15.167 1.00 63.09 470 PRO A N 1
ATOM 3488 C CA . PRO A 1 470 ? -12.544 2.258 -16.007 1.00 63.09 470 PRO A CA 1
ATOM 3489 C C . PRO A 1 470 ? -11.639 3.425 -15.585 1.00 63.09 470 PRO A C 1
ATOM 3491 O O . PRO A 1 470 ? -12.023 4.599 -15.612 1.00 63.09 470 PRO A O 1
ATOM 3494 N N . ALA A 1 471 ? -10.422 3.111 -15.146 1.00 68.06 471 ALA A N 1
ATOM 3495 C CA . ALA A 1 471 ? -9.430 4.105 -14.750 1.00 68.06 471 ALA A CA 1
ATOM 3496 C C . ALA A 1 471 ? -8.500 4.458 -15.925 1.00 68.06 471 ALA A C 1
ATOM 3498 O O . ALA A 1 471 ? -8.208 3.596 -16.749 1.00 68.06 471 ALA A O 1
ATOM 3499 N N . ALA A 1 472 ? -8.019 5.709 -16.005 1.00 68.44 472 ALA A N 1
ATOM 3500 C CA . ALA A 1 472 ? -6.981 6.067 -16.982 1.00 68.44 472 ALA A CA 1
ATOM 3501 C C . ALA A 1 472 ? -5.627 5.547 -16.516 1.00 68.44 472 ALA A C 1
ATOM 3503 O O . ALA A 1 472 ? -5.037 6.112 -15.594 1.00 68.44 472 ALA A O 1
ATOM 3504 N N . GLY A 1 473 ? -5.152 4.497 -17.174 1.00 83.44 473 GLY A N 1
ATOM 3505 C CA . GLY A 1 473 ? -3.819 3.943 -16.971 1.00 83.44 473 GLY A CA 1
ATOM 3506 C C . GLY A 1 473 ? -3.722 2.924 -15.835 1.00 83.44 473 GLY A C 1
ATOM 3507 O O . GLY A 1 473 ? -4.615 2.789 -14.989 1.00 83.44 473 GLY A O 1
ATOM 3508 N N . ALA A 1 474 ? -2.606 2.194 -15.828 1.00 80.62 474 ALA A N 1
ATOM 3509 C CA . ALA A 1 474 ? -2.326 1.110 -14.890 1.00 80.62 474 ALA A CA 1
ATOM 3510 C C . ALA A 1 474 ? -2.385 1.569 -13.423 1.00 80.62 474 ALA A C 1
ATOM 3512 O O . ALA A 1 474 ? -3.111 0.974 -12.628 1.00 80.62 474 ALA A O 1
ATOM 3513 N N . THR A 1 475 ? -1.746 2.692 -13.085 1.00 80.62 475 THR A N 1
ATOM 3514 C CA . THR A 1 475 ? -1.762 3.256 -11.723 1.00 80.62 475 THR A CA 1
ATOM 3515 C C . THR A 1 475 ? -3.170 3.643 -11.271 1.00 80.62 475 THR A C 1
ATOM 3517 O O . THR A 1 475 ? -3.555 3.425 -10.122 1.00 80.62 475 THR A O 1
ATOM 3520 N N . GLY A 1 476 ? -3.985 4.188 -12.181 1.00 82.38 476 GLY A N 1
ATOM 3521 C CA . GLY A 1 476 ? -5.381 4.504 -11.891 1.00 82.38 476 GLY A CA 1
ATOM 3522 C C . GLY A 1 476 ? -6.190 3.247 -11.566 1.00 82.38 476 GLY A C 1
ATOM 3523 O O . GLY A 1 476 ? -6.983 3.254 -10.621 1.00 82.38 476 GLY A O 1
ATOM 3524 N N . ARG A 1 477 ? -5.972 2.160 -12.321 1.00 86.31 477 ARG A N 1
ATOM 3525 C CA . ARG A 1 477 ? -6.615 0.859 -12.075 1.00 86.31 477 ARG A CA 1
ATOM 3526 C C . ARG A 1 477 ? -6.167 0.276 -10.737 1.00 86.31 477 ARG A C 1
ATOM 3528 O O . ARG A 1 477 ? -7.014 -0.131 -9.948 1.00 86.31 477 ARG A O 1
ATOM 3535 N N . ALA A 1 478 ? -4.871 0.321 -10.441 1.00 86.81 478 ALA A N 1
ATOM 3536 C CA . ALA A 1 478 ? -4.305 -0.139 -9.179 1.00 86.81 478 ALA A CA 1
ATOM 3537 C C . ALA A 1 478 ? -4.883 0.606 -7.966 1.00 86.81 478 ALA A C 1
ATOM 3539 O O . ALA A 1 478 ? -5.332 -0.017 -7.001 1.00 86.81 478 ALA A O 1
ATOM 3540 N N . ALA A 1 479 ? -4.962 1.937 -8.031 1.00 87.69 479 ALA A N 1
ATOM 3541 C CA . ALA A 1 479 ? -5.573 2.744 -6.978 1.00 87.69 479 ALA A CA 1
ATOM 3542 C C . ALA A 1 479 ? -7.078 2.460 -6.827 1.00 87.69 479 ALA A C 1
ATOM 3544 O O . ALA A 1 479 ? -7.600 2.432 -5.709 1.00 87.69 479 ALA A O 1
ATOM 3545 N N . ALA A 1 480 ? -7.789 2.220 -7.936 1.00 87.38 480 ALA A N 1
ATOM 3546 C CA . ALA A 1 480 ? -9.198 1.835 -7.909 1.00 87.38 480 ALA A CA 1
ATOM 3547 C C . ALA A 1 480 ? -9.407 0.454 -7.263 1.00 87.38 480 ALA A C 1
ATOM 3549 O O . ALA A 1 480 ? -10.330 0.305 -6.458 1.00 87.38 480 ALA A O 1
ATOM 3550 N N . LEU A 1 481 ? -8.540 -0.519 -7.564 1.00 89.00 481 LEU A N 1
ATOM 3551 C CA . LEU A 1 481 ? -8.545 -1.853 -6.960 1.00 89.00 481 LEU A CA 1
ATOM 3552 C C . LEU A 1 481 ? -8.277 -1.792 -5.454 1.00 89.00 481 LEU A C 1
ATOM 3554 O O . LEU A 1 481 ? -9.068 -2.342 -4.690 1.00 89.00 481 LEU A O 1
ATOM 3558 N N . TYR A 1 482 ? -7.250 -1.055 -5.021 1.00 92.81 482 TYR A N 1
ATOM 3559 C CA . TYR A 1 482 ? -6.976 -0.822 -3.598 1.00 92.81 482 TYR A CA 1
ATOM 3560 C C . TYR A 1 482 ? -8.179 -0.178 -2.894 1.00 92.81 482 TYR A C 1
ATOM 3562 O O . TYR A 1 482 ? -8.690 -0.694 -1.901 1.00 92.81 482 TYR A O 1
ATOM 3570 N N . ALA A 1 483 ? -8.722 0.911 -3.451 1.00 91.75 483 ALA A N 1
ATOM 3571 C CA . ALA A 1 483 ? -9.879 1.588 -2.871 1.00 91.75 483 ALA A CA 1
ATOM 3572 C C . ALA A 1 483 ? -11.138 0.701 -2.836 1.00 91.75 483 ALA A C 1
ATOM 3574 O O . ALA A 1 483 ? -12.016 0.888 -1.988 1.00 91.75 483 ALA A O 1
ATOM 3575 N N . TRP A 1 484 ? -11.282 -0.230 -3.779 1.00 91.75 484 TRP A N 1
ATOM 3576 C CA . TRP A 1 484 ? -12.364 -1.212 -3.786 1.00 91.75 484 TRP A CA 1
ATOM 3577 C C . TRP A 1 484 ? -12.162 -2.286 -2.709 1.00 91.75 484 TRP A C 1
ATOM 3579 O O . TRP A 1 484 ? -13.091 -2.521 -1.933 1.00 91.75 484 TRP A O 1
ATOM 3589 N N . GLY A 1 485 ? -10.959 -2.864 -2.607 1.00 93.12 485 GLY A N 1
ATOM 3590 C CA . GLY A 1 485 ? -10.586 -3.841 -1.576 1.00 93.12 485 GLY A CA 1
ATOM 3591 C C . GLY A 1 485 ? -10.792 -3.288 -0.169 1.00 93.12 485 GLY A C 1
ATOM 3592 O O . GLY A 1 485 ? -11.580 -3.833 0.607 1.00 93.12 485 GLY A O 1
ATOM 3593 N N . ARG A 1 486 ? -10.239 -2.101 0.096 1.00 94.88 486 ARG A N 1
ATOM 3594 C CA . ARG A 1 486 ? -10.410 -1.372 1.358 1.00 94.88 486 ARG A CA 1
ATOM 3595 C C . ARG A 1 486 ? -11.873 -1.129 1.729 1.00 94.88 486 ARG A C 1
ATOM 3597 O O . ARG A 1 486 ? -12.275 -1.365 2.864 1.00 94.88 486 ARG A O 1
ATOM 3604 N N . ARG A 1 487 ? -12.710 -0.686 0.783 1.00 94.38 487 ARG A N 1
ATOM 3605 C CA . ARG A 1 487 ? -14.153 -0.488 1.036 1.00 94.38 487 ARG A CA 1
ATOM 3606 C C . ARG A 1 487 ? -14.878 -1.788 1.352 1.00 94.38 487 ARG A C 1
ATOM 3608 O O . ARG A 1 487 ? -15.878 -1.759 2.063 1.00 94.38 487 ARG A O 1
ATOM 3615 N N . ARG A 1 488 ? -14.429 -2.909 0.793 1.00 94.12 488 ARG A N 1
ATOM 3616 C CA . ARG A 1 488 ? -15.007 -4.214 1.094 1.00 94.12 488 ARG A CA 1
ATOM 3617 C C . ARG A 1 488 ? -14.660 -4.646 2.516 1.00 94.12 488 ARG A C 1
ATOM 3619 O O . ARG A 1 488 ? -15.583 -4.961 3.247 1.00 94.12 488 ARG A O 1
ATOM 3626 N N . ILE A 1 489 ? -13.391 -4.540 2.915 1.00 95.56 489 ILE A N 1
ATOM 3627 C CA . ILE A 1 489 ? -12.944 -4.816 4.291 1.00 95.56 489 ILE A CA 1
ATOM 3628 C C . ILE A 1 489 ? -13.729 -3.965 5.296 1.00 95.56 489 ILE A C 1
ATOM 3630 O O . ILE A 1 489 ? -14.357 -4.506 6.196 1.00 95.56 489 ILE A O 1
ATOM 3634 N N . LEU A 1 490 ? -13.787 -2.644 5.086 1.00 95.94 490 LEU A N 1
ATOM 3635 C CA . LEU A 1 490 ? -14.525 -1.736 5.972 1.00 95.94 490 LEU A CA 1
ATOM 3636 C C . LEU A 1 490 ? -16.022 -2.061 6.052 1.00 95.94 490 LEU A C 1
ATOM 3638 O O . LEU A 1 490 ? -16.631 -1.884 7.101 1.00 95.94 490 LEU A O 1
ATOM 3642 N N . ARG A 1 491 ? -16.639 -2.501 4.947 1.00 95.62 491 ARG A N 1
ATOM 3643 C CA . ARG A 1 491 ? -18.058 -2.878 4.932 1.00 95.62 491 ARG A CA 1
ATOM 3644 C C . ARG A 1 491 ? -18.300 -4.180 5.686 1.00 95.62 491 ARG A C 1
ATOM 3646 O O . ARG A 1 491 ? -19.265 -4.238 6.437 1.00 95.62 491 ARG A O 1
ATOM 3653 N N . ASP A 1 492 ? -17.460 -5.184 5.462 1.00 95.25 492 ASP A N 1
ATOM 3654 C CA . ASP A 1 492 ? -17.577 -6.489 6.112 1.00 95.25 492 ASP A CA 1
ATOM 3655 C C . ASP A 1 492 ? -17.366 -6.321 7.632 1.00 95.25 492 ASP A C 1
ATOM 3657 O O . ASP A 1 492 ? -18.241 -6.699 8.405 1.00 95.25 492 ASP A O 1
ATOM 3661 N N . ALA A 1 493 ? -16.316 -5.603 8.053 1.00 96.31 493 ALA A N 1
ATOM 3662 C CA . ALA A 1 493 ? -16.063 -5.284 9.463 1.00 96.31 493 ALA A CA 1
ATOM 3663 C C . ALA A 1 493 ? -17.188 -4.447 10.105 1.00 96.31 493 ALA A C 1
ATOM 3665 O O . ALA A 1 493 ? -17.608 -4.719 11.224 1.00 96.31 493 ALA A O 1
ATOM 3666 N N . ALA A 1 494 ? -17.738 -3.453 9.392 1.00 96.75 494 ALA A N 1
ATOM 3667 C CA . ALA A 1 494 ? -18.873 -2.683 9.904 1.00 96.75 494 ALA A CA 1
ATOM 3668 C C . ALA A 1 494 ? -20.134 -3.543 10.069 1.00 96.75 494 ALA A C 1
ATOM 3670 O O . ALA A 1 494 ? -20.931 -3.279 10.966 1.00 96.75 494 ALA A O 1
ATOM 3671 N N . SER A 1 495 ? -20.342 -4.530 9.191 1.00 95.69 495 SER A N 1
ATOM 3672 C CA . SER A 1 495 ? -21.456 -5.478 9.284 1.00 95.69 495 SER A CA 1
ATOM 3673 C C . SER A 1 495 ? -21.296 -6.405 10.488 1.00 95.69 495 SER A C 1
ATOM 3675 O O . SER A 1 495 ? -22.267 -6.598 11.213 1.00 95.69 495 SER A O 1
ATOM 3677 N N . CYS A 1 496 ? -20.080 -6.908 10.723 1.00 96.50 496 CYS A N 1
ATOM 3678 C CA . CYS A 1 496 ? -19.728 -7.720 11.890 1.00 96.50 496 CYS A CA 1
ATOM 3679 C C . CYS A 1 496 ? -20.060 -6.981 13.194 1.00 96.50 496 CYS A C 1
ATOM 3681 O O . CYS A 1 496 ? -20.949 -7.399 13.928 1.00 96.50 496 CYS A O 1
ATOM 3683 N N . ALA A 1 497 ? -19.507 -5.777 13.374 1.00 97.12 497 ALA A N 1
ATOM 3684 C CA . ALA A 1 497 ? -19.765 -4.943 14.551 1.00 97.12 497 ALA A CA 1
ATOM 3685 C C . ALA A 1 497 ? -21.248 -4.553 14.722 1.00 97.12 497 ALA A C 1
ATOM 3687 O O . ALA A 1 497 ? -21.716 -4.311 15.828 1.00 97.12 497 ALA A O 1
ATOM 3688 N N . THR A 1 498 ? -22.020 -4.476 13.632 1.00 97.19 498 THR A N 1
ATOM 3689 C CA . THR A 1 498 ? -23.473 -4.240 13.732 1.00 97.19 498 THR A CA 1
ATOM 3690 C C . THR A 1 498 ? -24.192 -5.469 14.272 1.00 97.19 498 THR A C 1
ATOM 3692 O O . THR A 1 498 ? -25.031 -5.336 15.154 1.00 97.19 498 THR A O 1
ATOM 3695 N N . THR A 1 499 ? -23.837 -6.646 13.757 1.00 96.25 499 THR A N 1
ATOM 3696 C CA . THR A 1 499 ? -24.429 -7.923 14.169 1.00 96.25 499 THR A CA 1
ATOM 3697 C C . THR A 1 499 ? -24.127 -8.184 15.641 1.00 96.25 499 THR A C 1
ATOM 3699 O O . THR A 1 499 ? -25.033 -8.481 16.406 1.00 96.25 499 THR A O 1
ATOM 3702 N N . GLU A 1 500 ? -22.887 -7.965 16.081 1.00 97.38 500 GLU A N 1
ATOM 3703 C CA . GLU A 1 500 ? -22.520 -8.076 17.498 1.00 97.38 500 GLU A CA 1
ATOM 3704 C C . GLU A 1 500 ? -23.272 -7.094 18.390 1.00 97.38 500 GLU A C 1
ATOM 3706 O O . GLU A 1 500 ? -23.703 -7.467 19.477 1.00 97.38 500 GLU A O 1
ATOM 3711 N N . ALA A 1 501 ? -23.477 -5.853 17.937 1.00 97.25 501 ALA A N 1
ATOM 3712 C CA . ALA A 1 501 ? -24.284 -4.897 18.684 1.00 97.25 501 ALA A CA 1
ATOM 3713 C C . ALA A 1 501 ? -25.741 -5.360 18.837 1.00 97.25 501 ALA A C 1
ATOM 3715 O O . ALA A 1 501 ? -26.338 -5.158 19.892 1.00 97.25 501 ALA A O 1
ATOM 3716 N N . GLU A 1 502 ? -26.321 -5.952 17.794 1.00 96.38 502 GLU A N 1
ATOM 3717 C CA . GLU A 1 502 ? -27.681 -6.502 17.820 1.00 96.38 502 GLU A CA 1
ATOM 3718 C C . GLU A 1 502 ? -27.765 -7.723 18.746 1.00 96.38 502 GLU A C 1
ATOM 3720 O O . GLU A 1 502 ? -28.656 -7.780 19.592 1.00 96.38 502 GLU A O 1
ATOM 3725 N N . MET A 1 503 ? -26.794 -8.639 18.671 1.00 93.81 503 MET A N 1
ATOM 3726 C CA . MET A 1 503 ? -26.713 -9.812 19.549 1.00 93.81 503 MET A CA 1
ATOM 3727 C C . MET A 1 503 ? -26.537 -9.421 21.021 1.00 93.81 503 MET A C 1
ATOM 3729 O O . MET A 1 503 ? -27.257 -9.921 21.880 1.00 93.81 503 MET A O 1
ATOM 3733 N N . ALA A 1 504 ? -25.642 -8.475 21.318 1.00 95.88 504 ALA A N 1
ATOM 3734 C CA . ALA A 1 504 ? -25.442 -7.966 22.674 1.00 95.88 504 ALA A CA 1
ATOM 3735 C C . ALA A 1 504 ? -26.683 -7.221 23.199 1.00 95.88 504 ALA A C 1
ATOM 3737 O O . ALA A 1 504 ? -26.996 -7.279 24.386 1.00 95.88 504 ALA A O 1
ATOM 3738 N N . GLN A 1 505 ? -27.433 -6.544 22.323 1.00 96.50 505 GLN A N 1
ATOM 3739 C CA . GLN A 1 505 ? -28.700 -5.923 22.699 1.00 96.50 505 GLN A CA 1
ATOM 3740 C C . GLN A 1 505 ? -29.771 -6.962 23.057 1.00 96.50 505 GLN A C 1
ATOM 3742 O O . GLN A 1 505 ? -30.467 -6.765 24.049 1.00 96.50 505 GLN A O 1
ATOM 3747 N N . LEU A 1 506 ? -29.896 -8.042 22.281 1.00 94.81 506 LEU A N 1
ATOM 3748 C CA . LEU A 1 506 ? -30.825 -9.137 22.579 1.00 94.81 506 LEU A CA 1
ATOM 3749 C C . LEU A 1 506 ? -30.469 -9.821 23.905 1.00 94.81 506 LEU A C 1
ATOM 3751 O O . LEU A 1 506 ? -31.343 -9.994 24.747 1.00 94.81 506 LEU A O 1
ATOM 3755 N N . ALA A 1 507 ? -29.188 -10.117 24.135 1.00 93.06 507 ALA A N 1
ATOM 3756 C CA . ALA A 1 507 ? -28.723 -10.705 25.392 1.00 93.06 507 ALA A CA 1
ATOM 3757 C C . ALA A 1 507 ? -29.027 -9.807 26.607 1.00 93.06 507 ALA A C 1
ATOM 3759 O O . ALA A 1 507 ? -29.510 -10.283 27.631 1.00 93.06 507 ALA A O 1
ATOM 3760 N N . ALA A 1 508 ? -28.835 -8.488 26.478 1.00 93.94 508 ALA A N 1
ATOM 3761 C CA . ALA A 1 508 ? -29.197 -7.542 27.535 1.00 93.94 508 ALA A CA 1
ATOM 3762 C C . ALA A 1 508 ? -30.708 -7.524 27.832 1.00 93.94 508 ALA A C 1
ATOM 37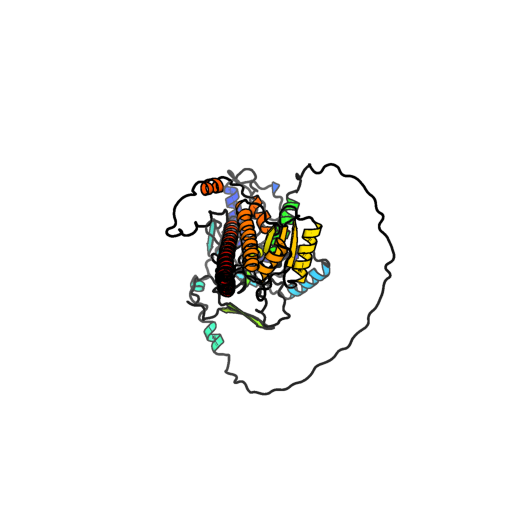64 O O . ALA A 1 508 ? -31.097 -7.341 28.980 1.00 93.94 508 ALA A O 1
ATOM 3765 N N . GLN A 1 509 ? -31.554 -7.698 26.812 1.00 93.06 509 GLN A N 1
ATOM 3766 C CA . GLN A 1 509 ? -33.010 -7.757 26.982 1.00 93.06 509 GLN A CA 1
ATOM 3767 C C . GLN A 1 509 ? -33.455 -9.056 27.657 1.00 93.06 509 GLN A C 1
ATOM 3769 O O . GLN A 1 509 ? -34.353 -9.014 28.490 1.00 93.06 509 GLN A O 1
ATOM 3774 N N . MET A 1 510 ? -32.815 -10.186 27.342 1.00 92.19 510 MET A N 1
ATOM 3775 C CA . MET A 1 510 ? -33.116 -11.471 27.982 1.00 92.19 510 MET A CA 1
ATOM 3776 C C . MET A 1 510 ? -32.826 -11.429 29.486 1.00 92.19 510 MET A C 1
ATOM 3778 O O . MET A 1 510 ? -33.696 -11.776 30.275 1.00 92.19 510 MET A O 1
ATOM 3782 N N . HIS A 1 511 ? -31.680 -10.873 29.888 1.00 91.50 511 HIS A N 1
ATOM 3783 C CA . HIS A 1 511 ? -31.359 -10.697 31.309 1.00 91.50 511 HIS A CA 1
ATOM 3784 C C . HIS A 1 511 ? -32.311 -9.748 32.054 1.00 91.50 511 HIS A C 1
ATOM 3786 O O . HIS A 1 511 ? -32.498 -9.891 33.256 1.00 91.50 511 HIS A O 1
ATOM 3792 N N . GLN A 1 512 ? -32.913 -8.773 31.365 1.00 90.56 512 GLN A N 1
ATOM 3793 C CA . GLN A 1 512 ? -33.922 -7.892 31.969 1.00 90.56 512 GLN A CA 1
ATOM 3794 C C . GLN A 1 512 ? -35.289 -8.571 32.109 1.00 90.56 512 GLN A C 1
ATOM 3796 O O . GLN A 1 512 ? -36.037 -8.215 33.012 1.00 90.56 512 GLN A O 1
ATOM 3801 N N . GLY A 1 513 ? -35.618 -9.514 31.221 1.00 87.31 513 GLY A N 1
ATOM 3802 C CA . GLY A 1 513 ? -36.864 -10.278 31.284 1.00 87.31 513 GLY A CA 1
ATOM 3803 C C . GLY A 1 513 ? -36.861 -11.319 32.401 1.00 87.31 513 GLY A C 1
ATOM 3804 O O . GLY A 1 513 ? -37.836 -11.414 33.134 1.00 87.31 513 GLY A O 1
ATOM 3805 N N . GLU A 1 514 ? -35.750 -12.039 32.578 1.00 81.94 514 GLU A N 1
ATOM 3806 C CA . GLU A 1 514 ? -35.624 -13.087 33.606 1.00 81.94 514 GLU A CA 1
ATOM 3807 C C . GLU A 1 514 ? -35.722 -12.524 35.034 1.00 81.94 514 GLU A C 1
ATOM 3809 O O . GLU A 1 514 ? -36.378 -13.113 35.885 1.00 81.94 514 GLU A O 1
ATOM 3814 N N . GLY A 1 515 ? -35.154 -11.339 35.289 1.00 72.50 515 GLY A N 1
ATOM 3815 C CA . GLY A 1 515 ? -35.261 -10.696 36.606 1.00 72.50 515 GLY A CA 1
ATOM 3816 C C . GLY A 1 515 ? -36.650 -10.128 36.926 1.00 72.50 515 GLY A C 1
ATOM 3817 O O . GLY A 1 515 ? -36.957 -9.906 38.093 1.00 72.50 515 GLY A O 1
ATOM 3818 N N . GLY A 1 516 ? -37.486 -9.887 35.910 1.00 74.69 516 GLY A N 1
ATOM 3819 C CA . GLY A 1 516 ? -38.852 -9.397 36.106 1.00 74.69 516 GLY A CA 1
ATOM 3820 C C . GLY A 1 516 ? -39.798 -10.485 36.611 1.00 74.69 516 GLY A C 1
ATOM 3821 O O . GLY A 1 516 ? -40.614 -10.219 37.486 1.00 74.69 516 GLY A O 1
ATOM 3822 N N . GLU A 1 517 ? -39.654 -11.715 36.111 1.00 78.12 517 GLU A N 1
ATOM 3823 C CA . GLU A 1 517 ? -40.497 -12.840 36.538 1.00 78.12 517 GLU A CA 1
ATOM 3824 C C . GLU A 1 517 ? -40.166 -13.300 37.966 1.00 78.12 517 GLU A C 1
ATOM 3826 O O . GLU A 1 517 ? -41.076 -13.640 38.718 1.00 78.12 517 GLU A O 1
ATOM 3831 N N . GLU A 1 518 ? -38.892 -13.259 38.378 1.00 76.56 518 GLU A N 1
ATOM 3832 C CA . GLU A 1 518 ? -38.511 -13.573 39.763 1.00 76.56 518 GLU A CA 1
ATOM 3833 C C . GLU A 1 518 ? -38.988 -12.499 40.752 1.00 76.56 518 GLU A C 1
ATOM 3835 O O . GLU A 1 518 ? -39.513 -12.854 41.803 1.00 76.56 518 GLU A O 1
ATOM 3840 N N . GLN A 1 519 ? -38.897 -11.205 40.410 1.00 75.06 519 GLN A N 1
ATOM 3841 C CA . GLN A 1 519 ? -39.423 -10.136 41.273 1.00 75.06 519 GLN A CA 1
ATOM 3842 C C . GLN A 1 519 ? -40.950 -10.154 41.378 1.00 75.06 519 GLN A C 1
ATOM 3844 O O . GLN A 1 519 ? -41.476 -9.980 42.473 1.00 75.06 519 GLN A O 1
ATOM 3849 N N . GLU A 1 520 ? -41.672 -10.401 40.280 1.00 80.62 520 GLU A N 1
ATOM 3850 C CA . GLU A 1 520 ? -43.133 -10.536 40.339 1.00 80.62 520 GLU A CA 1
ATOM 3851 C C . GLU A 1 520 ? -43.562 -11.780 41.136 1.00 80.62 520 GLU A C 1
ATOM 3853 O O . GLU A 1 520 ? -44.571 -11.730 41.839 1.00 80.62 520 GLU A O 1
ATOM 3858 N N . ALA A 1 521 ? -42.803 -12.882 41.078 1.00 80.56 521 ALA A N 1
ATOM 3859 C CA . ALA A 1 521 ? -43.068 -14.069 41.891 1.00 80.56 521 ALA A CA 1
ATOM 3860 C C . ALA A 1 521 ? -42.775 -13.837 43.385 1.00 80.56 521 ALA A C 1
ATOM 3862 O O . ALA A 1 521 ? -43.538 -14.301 44.233 1.00 80.56 521 ALA A O 1
ATOM 3863 N N . GLU A 1 522 ? -41.705 -13.109 43.715 1.00 82.94 522 GLU A N 1
ATOM 3864 C CA . GLU A 1 522 ? -41.356 -12.778 45.100 1.00 82.94 522 GLU A CA 1
ATOM 3865 C C . GLU A 1 522 ? -42.387 -11.804 45.703 1.00 82.94 522 GLU A C 1
ATOM 3867 O O . GLU A 1 522 ? -42.924 -12.086 46.775 1.00 82.94 522 GLU A O 1
ATOM 3872 N N . GLU A 1 523 ? -42.793 -10.756 44.969 1.00 82.25 523 GLU A N 1
ATOM 3873 C CA . GLU A 1 523 ? -43.856 -9.826 45.394 1.00 82.25 523 GLU A CA 1
ATOM 3874 C C . GLU A 1 523 ? -45.230 -10.510 45.537 1.00 82.25 523 GLU A C 1
ATOM 3876 O O . GLU A 1 523 ? -45.985 -10.189 46.458 1.00 82.25 523 GLU A O 1
ATOM 3881 N N . GLN A 1 524 ? -45.568 -11.475 44.670 1.00 80.44 524 GLN A N 1
ATOM 3882 C CA . GLN A 1 524 ? -46.795 -12.272 44.821 1.00 80.44 524 GLN A CA 1
ATOM 3883 C C . GLN A 1 524 ? -46.727 -13.209 46.035 1.00 80.44 524 GLN A C 1
ATOM 3885 O O . GLN A 1 524 ? -47.725 -13.365 46.737 1.00 80.44 524 GLN A O 1
ATOM 3890 N N . SER A 1 525 ? -45.558 -13.788 46.329 1.00 82.62 525 SER A N 1
ATOM 3891 C CA . SER A 1 525 ? -45.378 -14.653 47.502 1.00 82.62 525 SER A CA 1
ATOM 3892 C C . SER A 1 525 ? -45.393 -13.890 48.832 1.00 82.62 525 SER A C 1
ATOM 3894 O O . SER A 1 525 ? -45.870 -14.424 49.832 1.00 82.62 525 SER A O 1
ATOM 3896 N N . GLU A 1 526 ? -44.934 -12.633 48.853 1.00 82.88 526 GLU A N 1
ATOM 3897 C CA . GLU A 1 526 ? -45.053 -11.768 50.032 1.00 82.88 526 GLU A CA 1
ATOM 3898 C C . GLU A 1 526 ? -46.501 -11.308 50.261 1.00 82.88 526 GLU A C 1
ATOM 3900 O O . GLU A 1 526 ? -46.930 -11.214 51.410 1.00 82.88 526 GLU A O 1
ATOM 3905 N N . GLN A 1 527 ? -47.293 -11.092 49.202 1.00 76.38 527 GLN A N 1
ATOM 3906 C CA . GLN A 1 527 ? -48.716 -10.752 49.344 1.00 76.38 527 GLN A CA 1
ATOM 3907 C C . GLN A 1 527 ? -49.583 -11.921 49.831 1.00 76.38 527 GLN A C 1
ATOM 3909 O O . GLN A 1 527 ? -50.532 -11.684 50.572 1.00 76.38 527 GLN A O 1
ATOM 3914 N N . GLU A 1 528 ? -49.260 -13.169 49.479 1.00 74.75 528 GLU A N 1
ATOM 3915 C CA . GLU A 1 528 ? -49.978 -14.348 49.995 1.00 74.75 528 GLU A CA 1
ATOM 3916 C C . GLU A 1 528 ? -49.597 -14.716 51.445 1.00 74.75 528 GLU A C 1
ATOM 3918 O O . GLU A 1 528 ? -50.271 -15.538 52.063 1.00 74.75 528 GLU A O 1
ATOM 3923 N N . GLY A 1 529 ? -48.533 -14.129 52.009 1.00 68.62 529 GLY A N 1
ATOM 3924 C CA . GLY A 1 529 ? -48.080 -14.398 53.381 1.00 68.62 529 GLY A CA 1
ATOM 3925 C C . GLY A 1 529 ? -48.748 -13.559 54.480 1.00 68.62 529 GLY A C 1
ATOM 3926 O O . GLY A 1 529 ? -48.588 -13.890 55.656 1.00 68.62 529 GLY A O 1
ATOM 3927 N N . ASP A 1 530 ? -49.469 -12.495 54.111 1.00 62.88 530 ASP A N 1
ATOM 3928 C CA . ASP A 1 530 ? -50.108 -11.536 55.032 1.00 62.88 530 ASP A CA 1
ATOM 3929 C C . ASP A 1 530 ? -51.653 -11.679 55.111 1.00 62.88 530 ASP A C 1
ATOM 3931 O O . ASP A 1 530 ? -52.302 -10.925 55.847 1.00 62.88 530 ASP A O 1
ATOM 3935 N N . GLU A 1 531 ? -52.246 -12.654 54.404 1.00 52.62 531 GLU A N 1
ATOM 3936 C CA . GLU A 1 531 ? -53.644 -13.117 54.576 1.00 52.62 531 GLU A CA 1
ATOM 3937 C C . GLU A 1 531 ? -53.728 -14.370 55.464 1.00 52.62 531 GLU A C 1
ATOM 3939 O O . GLU A 1 531 ? -54.671 -14.437 56.296 1.00 52.62 531 GLU A O 1
#

Secondary structure (DSSP, 8-state):
---S--EEEE---EEETTEEEEEEEETTSHHHHHHHHHHHHHHHTT-B-EETTS-GGG-BPPTTPPTTPPPPEE-S--EEEEEE-SS--SSHHHHHHHHHHHHHTPPPEEEE--EEEEE--SSSSS---SSTTTEEEEEEPTTS-GGGGTSSHHHHHHHTTSS--------------------------------PPPP----------------HHHHHHHHHHHHHHHHHSS-SS-TTTTS-TT-------HHHHTSEE-TT--EEEEEETTEEEEEE-TTSTT---TTPPPEE-S-TT--HHHHHHHHS---TT-TT--EEEEEEEPPTT--HHHHHHHHHHHHHH-TTSEEEEEETTEEEEEEEEEE-SS-SS--HHHHHHHHHHHHS----TTT--HHHHHHHHHHHHHHHHHHHHHHHTTPPPSS-HHHHHHHTT---THHHHHHTS------S--PPPPPPPPPSSHHHHHHHHHHHHHHHHHHHHHHHHHHHHHHHHHHHHHHHHHHHHHHHHHHHHHHTT--

Sequence (531 aa):
EWPASCRLSMGRPTLEGSAGIFRFEDLDRSVAKMRSCLREAILAAGGSAAEGAGDRSAARVLPGSPEGDPAPHLPDIVHSTVLRWTAAPEDAVAAREAFERIAASWEPLQVAVPFARGVFEDTPYMHIPDDPAHIWWEAAFDGLESRFLSRSWASSSAAARAEVGEVRLGSGGAALAVHDLGPSSAPGELPLEGLSPESSTGGSLGRAARLRGFGAVALWDAAGRGYVSRAFGWRAFPEGSLGDPGFQSDALCPFLDALNHNRKAQVEFVFSPHSAQILLASSAEGGYEAGDEVFMLYGAGLGNEALLSRYGFSLPRNPHDRVEEVAFHLPPGTSPSAAAERLAALRAALPAVVATQAAPGLITVKLSEGLRRRVDETSVELLRAASLLASGRDYDDLEASCAEKRDAAKATAAALRGMLRGTAAGKAQPRSGLLLALRRRRRTRAVLQAALKSGQRKTSSRPPPPPPPPAAGATGRAAALYAWGRRRILRDAASCATTEAEMAQLAAQMHQGEGGEEQEAEEQSEQEGDE